Protein 4Q05 (pdb70)

Solvent-accessible surface area: 23780 Å² total; per-residue (Å²): 213,91,26,5,115,7,41,96,11,63,2,36,12,4,69,24,12,20,114,44,4,75,79,41,3,13,162,22,106,52,13,76,35,75,112,21,78,120,33,69,11,197,66,99,63,74,11,130,62,3,24,91,98,51,26,133,28,56,50,101,112,0,128,110,35,11,160,131,47,66,11,53,34,108,103,18,95,11,121,72,6,28,0,22,102,1,49,7,114,99,27,9,120,102,0,90,78,23,40,0,1,0,0,4,7,15,5,9,1,25,21,24,25,35,6,5,1,36,19,0,0,0,0,0,21,44,0,76,0,77,3,2,3,0,25,6,101,25,6,22,66,73,70,28,74,9,6,63,66,7,0,50,43,0,1,80,39,20,43,170,115,42,57,4,42,64,10,0,0,0,0,12,5,2,0,0,1,11,0,0,9,4,0,21,46,0,55,129,107,158,34,96,46,3,2,0,2,1,0,0,0,0,0,0,0,3,9,61,13,3,2,2,3,41,7,2,17,2,1,0,52,68,26,14,1,5,51,16,10,5,52,17,0,0,132,50,19,3,97,83,120,100,18,90,31,59,80,3,0,0,8,74,10,94,0,108,48,11,9,31,0,2,0,0,0,0,3,2,0,1,2,5,0,2,0,0,19,0,1,14,63,0,49,86,14,71,9,78,0,31,4,1,0,2,7,0,2,1,22,19,7,1,9,84,38,27,84,4,60,12,0,94,20,1,1,57,23,0,25,52,9,2,72,135,26,9,189,216,91,30,4,116,4,29,84,43,61,2,38,12,4,66,26,12,21,116,43,2,74,80,40,2,12,160,22,108,51,14,77,42,75,109,24,77,120,33,64,10,208,70,100,66,78,11,130,64,4,25,93,102,51,27,135,28,56,48,102,107,0,133,109,37,12,159,132,47,68,10,53,33,106,101,19,94,10,121,70,5,26,0,22,102,1,50,6,113,96,26,8,120,101,0,91,81,22,41,0,0,0,0,5,8,15,6,11,2,23,22,24,26,35,5,5,1,34,18,0,0,0,0,0,22,43,0,74,0,77,2,2,3,0,25,6,100,23,6,22,67,74,71,29,74,9,7,61,66,8,0,48,37,0,1,97,43,19,41,160,111,41,53,4,45,63,8,0,0,0,0,10,6,1,0,0,1,12,0,0,8,4,0,21,47,0,55,130,108,158,48,96,45,3,2,0,2,2,0,0,0,0,0,0,0,4,9,62,14,3,2,2,2,42,7,2,33,7,1,0,51,66,27,14,1,5,52,16,11,7,52,17,0,0,132,48,18,4,96,82,121,99,18,89,31,59,78,2,0,0,8,74,11,94,0,107,47,11,10,31,0,2,0,0,0,0,4,2,0,0,2,5,1,3,0,0,21,0,0,14,62,0,48,88,14,74,9,77,0,30,4,1,0,2,8,1,1,1,20,25,4,1,10,83,40,26,85,4,59,12,0,97,19,1,1,56,23,0,23,54,10,1,71,136,27,9,176

CATH classification: 3.40.50.1820

Foldseek 3Di:
DVDDDDDDDDDQQDPVFFPVLSVVLNPFPQADLVVLQPQFDDDQVSLVVSQCVVLPCLLVVLVVLCVVQVWDWAWDAAPNWIKIKTAGPAADPLLVLAEEEEEFADLFRYQADSSRCLLVNLLCHQLRHIYMYTRFDGPPVDAPPRRLVSVLRRLVRVVVVDALLRYEYYYEAVRNLSVLLNQLVCVVVVHHHHLEYEYELYVQQLDCDFVLLPVLQSQQNRSNHCHHNSVSSLCRRCVPPDSLPCNSRVLNPQQAPPHAYEYEAEDNASSPRVGVSSQVNCVVNVHHYHYYYYYSGYGPNLRDDSPGPSVSVSSPVVSVVSSPRGD/DVDDDDDDDDDQQDPVFFPVLSVVLNPQPQADVVVLQAQFDDDQVSLVVSQCVVLPCLLVVLVVLCVVQVWDWAWDAAPNWIKIKIAGPAADPLLVLAEEEEEFADQQRYCADSSRCLLVNLLCHLLRHIYIYTRFDGPPVDAPPRRLVSVLRRLVSVVVVDALLRYEYYYEAPRNLSVLLNQLVCVVVVHHHHLEYEYELYVQQLDCDFVLLPVLQSQQNVVNHCHHNSNSSLCRRCVPPDSLPCNSRVLNPQQAPPHAYEYEAEPNASSPRVGVSSQVNCVVNVHHYHYYYYYSGYGPNLRDDSPGPSVSVSSNVVSVVSSVGGD

B-factor: mean 33.5, std 10.72, range [17.34, 118.23]

Organism: NCBI:txid77133

InterPro domains:
  IPR013094 Alpha/beta hydrolase fold-3 [PF07859] (114-313)
  IPR029058 Alpha/Beta hydrolase fold [G3DSA:3.40.50.1820] (14-340)
  IPR029058 Alpha/Beta hydrolase fold [SSF53474] (59-339)
  IPR050300 GDXG lipolytic enzyme [PTHR48081] (66-339)

Secondary structure (DSSP, 8-state):
--SEEEPPEEE---TTS-HHHHHHHHTS----HHHHHH----SHHHHHHHHHHHHTTHHHHHHHHHHHHT-EEEEEEETTEEEEEEE-S---GGGTT-EEEEE--SSSSS--GGGGGHHHHHHHHHHTS-EEEEE---TTTS-TTHHHHHHHHHHHHHHHHS-GGGEEEEEEHHHHHHHHHHHHHHHHTTPPPPSEEEEEEE----SS-SHHHHHTTTT-TTT--STTHHHHHHHHHHTTS-TTSTTTSGGGS--TTPPPEEEEEETT-TTHHHHHHHHHHHHHTT--EEEEEETT--TTGGGS-TT-HHHHHHHHHHHHHHHHH--/--PEEEPPEEE---TTS-HHHHHHHHTS----HHHHHH----SHHHHHHHHHHHHTTHHHHHHHHHHHHT-EEEEEEETTEEEEEEE-S---GGGTT-EEEEE--SSSSSS-GGGGHHHHHHHHHHHTS-EEEEE---TTTS-TTHHHHHHHHHHHHHHHHS-GGGEEEEEEHHHHHHHHHHHHHHHHTTPPPPSEEEEEEE----SS-SHHHHHTTTT-TTT--STTHHHHHHHHHHTTS-TTSTTTSGGGS--TTPPPEEEEEETT-TTHHHHHHHHHHHHHTT--EEEEEETT--TTGGGS-TT-HHHHHHHHHHHHHHHHH--

Sequence (654 aa):
ENSWQIGPRTLPAPSGASDVLYNIISKTPTPVPTINLNLVPRTESEWRRAAITQLDEGKVDMAREISKQLSVSVEHGVIEGVSVYYVTPVEVAPDLEDKLFVHTHGGAFVLNGGEAGTIEAIVIATLAKVRVLSIDYRMPPSHPAPAARDDVFTVYQHLLKQGSAQKIALGGSSGGANLTMGLVQHLIEQEVDLPGALFLGTPGADMSKTGDSYYINDGIDRNLVTYDGFLEAAVRLYANGRDLKDPLVSPLYGDLHGFPPTFLITGTRDLLLSATVRTHIKLRQSGVVADLFVYEGIAHGDYAVDLTAPETQQHAFAELNAFLLQHLRENSWQIGPRTLPAPSGASDVLYNIISKTPTPVPTINLNLVPRTESEWRRAAITQLDEGKVDMAREISKQLSVSVEHGVIEGVSVYYVTPVEVAPDLEDKLFVHTHGGAFVLNGGEAGTIEAIVIATLAKVRVLSIDYRMPPSHPAPAARRDDVFTVYQHLLKQGSAQKIALGGSSGGANLTMGLVQHLIEQEVDLPGALFLGTPGADMSKTGDSYYINDGIDRNLVTYDGFLEAAVRLYANGRDLKDPLVSPLYGDLHGFPPTFLITGTRDLLLSATVRTHIKLRQSGVVADLFVYEGIAHGDYAVDLTAPETQQHAFAELNAFLLQHLR

Nearest PDB structures (foldseek):
  4q05-assembly1_B  TM=1.003E+00  e=1.290E-68  uncultured bacterium
  4q3o-assembly4_H  TM=9.758E-01  e=4.192E-40  unidentified
  6zl7-assembly1_A  TM=8.157E-01  e=1.914E-25  uncultured bacterium
  6qla-assembly1_B  TM=8.160E-01  e=5.773E-25  permafrost metagenome
  6qin-assembly1_B  TM=8.137E-01  e=9.738E-25  permafrost metagenome

Structure (mmCIF, N/CA/C/O backbone):
data_4Q05
#
_entry.id   4Q05
#
_cell.length_a   138.796
_cell.length_b   138.796
_cell.length_c   49.247
_cell.angle_alpha   90.00
_cell.angle_beta   90.00
_cell.angle_gamma   120.00
#
_symmetry.space_group_name_H-M   'P 31'
#
loop_
_entity.id
_entity.type
_entity.pdbx_description
1 polymer 'esterase E25'
2 non-polymer 'SODIUM ION'
3 water water
#
loop_
_atom_site.group_PDB
_atom_site.id
_atom_site.type_symbol
_atom_site.label_atom_id
_atom_site.label_alt_id
_atom_site.label_comp_id
_atom_site.label_asym_id
_atom_site.label_entity_id
_atom_site.label_seq_id
_atom_site.pdbx_PDB_ins_code
_atom_site.Cartn_x
_atom_site.Cartn_y
_atom_site.Cartn_z
_atom_site.occupancy
_atom_site.B_iso_or_equiv
_atom_site.auth_seq_id
_atom_site.auth_comp_id
_atom_site.auth_asym_id
_atom_site.auth_atom_id
_atom_site.pdbx_PDB_model_num
ATOM 1 N N . GLU A 1 34 ? -18.079 -32.244 14.941 1.00 81.33 14 GLU A N 1
ATOM 2 C CA . GLU A 1 34 ? -18.573 -33.572 14.581 1.00 81.48 14 GLU A CA 1
ATOM 3 C C . GLU A 1 34 ? -20.029 -33.757 15.007 1.00 75.51 14 GLU A C 1
ATOM 4 O O . GLU A 1 34 ? -20.590 -34.851 14.887 1.00 70.33 14 GLU A O 1
ATOM 10 N N . ASN A 1 35 ? -20.633 -32.682 15.506 1.00 69.66 15 ASN A N 1
ATOM 11 C CA . ASN A 1 35 ? -22.064 -32.665 15.782 1.00 67.50 15 ASN A CA 1
ATOM 12 C C . ASN A 1 35 ? -22.848 -32.520 14.479 1.00 61.50 15 ASN A C 1
ATOM 13 O O . ASN A 1 35 ? -24.049 -32.241 14.477 1.00 62.28 15 ASN A O 1
ATOM 18 N N . SER A 1 36 ? -22.145 -32.712 13.370 1.00 52.52 16 SER A N 1
ATOM 19 C CA . SER A 1 36 ? -22.692 -32.498 12.046 1.00 43.17 16 SER A CA 1
ATOM 20 C C . SER A 1 36 ? -23.306 -33.778 11.494 1.00 48.19 16 SER A C 1
ATOM 21 O O . SER A 1 36 ? -23.115 -34.865 12.047 1.00 47.17 16 SER A O 1
ATOM 24 N N . TRP A 1 37 ? -24.042 -33.643 10.396 1.00 38.27 17 TRP A N 1
ATOM 25 C CA . TRP A 1 37 ? -24.765 -34.762 9.800 1.00 33.34 17 TRP A CA 1
ATOM 26 C C . TRP A 1 37 ? -24.023 -35.324 8.600 1.00 38.09 17 TRP A C 1
ATOM 27 O O . TRP A 1 37 ? -23.544 -34.578 7.756 1.00 35.08 17 TRP A O 1
ATOM 38 N N . GLN A 1 38 ? -23.943 -36.643 8.515 1.00 37.60 18 GLN A N 1
ATOM 39 C CA . GLN A 1 38 ? -23.404 -37.275 7.325 1.00 42.41 18 GLN A CA 1
ATOM 40 C C . GLN A 1 38 ? -24.566 -37.638 6.426 1.00 40.90 18 GLN A C 1
ATOM 41 O O . GLN A 1 38 ? -25.393 -38.476 6.775 1.00 43.32 18 GLN A O 1
ATOM 47 N N . ILE A 1 39 ? -24.645 -36.973 5.280 1.00 40.83 19 ILE A N 1
ATOM 48 C CA . ILE A 1 39 ? -25.729 -37.190 4.339 1.00 40.62 19 ILE A CA 1
ATOM 49 C C . ILE A 1 39 ? -25.245 -38.155 3.280 1.00 43.89 19 ILE A C 1
ATOM 50 O O . ILE A 1 39 ? -24.164 -37.971 2.725 1.00 43.65 19 ILE A O 1
ATOM 55 N N . GLY A 1 40 ? -26.040 -39.183 3.000 1.00 47.51 20 GLY A N 1
ATOM 56 C CA . GLY A 1 40 ? -25.681 -40.158 1.987 1.00 45.99 20 GLY A CA 1
ATOM 57 C C . GLY A 1 40 ? -25.802 -39.596 0.584 1.00 50.83 20 GLY A C 1
ATOM 58 O O . GLY A 1 40 ? -26.311 -38.495 0.392 1.00 48.11 20 GLY A O 1
ATOM 59 N N . PRO A 1 41 ? -25.330 -40.351 -0.414 1.00 50.17 21 PRO A N 1
ATOM 60 C CA . PRO A 1 41 ? -25.440 -39.892 -1.800 1.00 50.19 21 PRO A CA 1
ATOM 61 C C . PRO A 1 41 ? -26.890 -39.575 -2.154 1.00 47.80 21 PRO A C 1
ATOM 62 O O . PRO A 1 41 ? -27.801 -40.257 -1.706 1.00 47.52 21 PRO A O 1
ATOM 66 N N . ARG A 1 42 ? -27.094 -38.532 -2.945 1.00 45.05 22 ARG A N 1
ATOM 67 C CA . ARG A 1 42 ? -28.428 -38.120 -3.344 1.00 42.94 22 ARG A CA 1
ATOM 68 C C . ARG A 1 42 ? -28.466 -38.216 -4.871 1.00 40.03 22 ARG A C 1
ATOM 69 O O . ARG A 1 42 ? -27.429 -38.144 -5.525 1.00 37.22 22 ARG A O 1
ATOM 77 N N . THR A 1 43 ? -29.652 -38.382 -5.439 1.00 39.90 23 THR A N 1
ATOM 78 C CA . THR A 1 43 ? -29.820 -38.312 -6.890 1.00 32.37 23 THR A CA 1
ATOM 79 C C . THR A 1 43 ? -30.650 -37.080 -7.216 1.00 32.60 23 THR A C 1
ATOM 80 O O . THR A 1 43 ? -31.712 -36.860 -6.628 1.00 37.02 23 THR A O 1
ATOM 84 N N . LEU A 1 44 ? -30.173 -36.274 -8.152 1.00 31.42 24 LEU A N 1
ATOM 85 C CA . LEU A 1 44 ? -30.822 -35.000 -8.445 1.00 32.37 24 LEU A CA 1
ATOM 86 C C . LEU A 1 44 ? -31.233 -34.892 -9.906 1.00 28.59 24 LEU A C 1
ATOM 87 O O . LEU A 1 44 ? -30.405 -34.613 -10.772 1.00 30.51 24 LEU A O 1
ATOM 92 N N . PRO A 1 45 ? -32.519 -35.125 -10.187 1.00 27.85 25 PRO A N 1
ATOM 93 C CA . PRO A 1 45 ? -33.009 -35.019 -11.561 1.00 30.23 25 PRO A CA 1
ATOM 94 C C . PRO A 1 45 ? -33.150 -33.560 -11.968 1.00 34.82 25 PRO A C 1
ATOM 95 O O . PRO A 1 45 ? -33.235 -32.681 -11.100 1.00 30.38 25 PRO A O 1
ATOM 99 N N . ALA A 1 46 ? -33.173 -33.303 -13.270 1.00 25.49 26 ALA A N 1
ATOM 100 C CA . ALA A 1 46 ? -33.444 -31.967 -13.763 1.00 27.62 26 ALA A CA 1
ATOM 101 C C . ALA A 1 46 ? -34.804 -31.539 -13.207 1.00 30.94 26 ALA A C 1
ATOM 102 O O . ALA A 1 46 ? -35.680 -32.366 -13.001 1.00 29.24 26 ALA A O 1
ATOM 104 N N . PRO A 1 47 ? -34.978 -30.243 -12.930 1.00 30.49 27 PRO A N 1
ATOM 105 C CA . PRO A 1 47 ? -36.206 -29.838 -12.235 1.00 28.63 27 PRO A CA 1
ATOM 106 C C . PRO A 1 47 ? -37.359 -29.515 -13.182 1.00 29.12 27 PRO A C 1
ATOM 107 O O . PRO A 1 47 ? -37.351 -28.470 -13.824 1.00 29.23 27 PRO A O 1
ATOM 111 N N . SER A 1 48 ? -38.348 -30.396 -13.258 1.00 30.60 28 SER A N 1
ATOM 112 C CA . SER A 1 48 ? -39.516 -30.143 -14.091 1.00 30.80 28 SER A CA 1
ATOM 113 C C . SER A 1 48 ? -40.287 -28.941 -13.601 1.00 32.10 28 SER A C 1
ATOM 114 O O . SER A 1 48 ? -41.148 -28.427 -14.301 1.00 30.36 28 SER A O 1
ATOM 117 N N . GLY A 1 49 ? -39.981 -28.491 -12.387 1.00 33.04 29 GLY A N 1
ATOM 118 C CA . GLY A 1 49 ? -40.638 -27.313 -11.856 1.00 27.97 29 GLY A CA 1
ATOM 119 C C . GLY A 1 49 ? -40.098 -26.026 -12.446 1.00 29.81 29 GLY A C 1
ATOM 120 O O . GLY A 1 49 ? -40.754 -24.988 -12.390 1.00 28.72 29 GLY A O 1
ATOM 121 N N . ALA A 1 50 ? -38.898 -26.093 -13.011 1.00 23.97 30 ALA A N 1
ATOM 122 C CA . ALA A 1 50 ? -38.301 -24.950 -13.677 1.00 25.99 30 ALA A CA 1
ATOM 123 C C . ALA A 1 50 ? -38.924 -24.758 -15.066 1.00 30.39 30 ALA A C 1
ATOM 124 O O . ALA A 1 50 ? -39.667 -25.613 -15.544 1.00 28.83 30 ALA A O 1
ATOM 126 N N . SER A 1 51 ? -38.634 -23.629 -15.702 1.00 27.01 31 SER A N 1
ATOM 127 C CA . SER A 1 51 ? -39.045 -23.408 -17.086 1.00 32.63 31 SER A CA 1
ATOM 128 C C . SER A 1 51 ? -38.429 -24.471 -17.986 1.00 27.53 31 SER A C 1
ATOM 129 O O . SER A 1 51 ? -37.415 -25.080 -17.642 1.00 28.50 31 SER A O 1
ATOM 132 N N . ASP A 1 52 ? -39.023 -24.687 -19.151 1.00 30.47 32 ASP A N 1
ATOM 133 C CA . ASP A 1 52 ? -38.409 -25.575 -20.132 1.00 29.51 32 ASP A CA 1
ATOM 134 C C . ASP A 1 52 ? -36.988 -25.144 -20.461 1.00 28.04 32 ASP A C 1
ATOM 135 O O . ASP A 1 52 ? -36.091 -25.970 -20.538 1.00 32.44 32 ASP A O 1
ATOM 140 N N . VAL A 1 53 ? -36.779 -23.846 -20.639 1.00 29.33 33 VAL A N 1
ATOM 141 C CA . VAL A 1 53 ? -35.444 -23.339 -20.949 1.00 26.47 33 VAL A CA 1
ATOM 142 C C . VAL A 1 53 ? -34.431 -23.751 -19.872 1.00 33.13 33 VAL A C 1
ATOM 143 O O . VAL A 1 53 ? -33.348 -24.249 -20.180 1.00 26.42 33 VAL A O 1
ATOM 147 N N . LEU A 1 54 ? -34.772 -23.535 -18.605 1.00 28.20 34 LEU A N 1
ATOM 148 C CA . LEU A 1 54 ? -33.830 -23.840 -17.524 1.00 24.48 34 LEU A CA 1
ATOM 149 C C . LEU A 1 54 ? -33.693 -25.351 -17.352 1.00 24.09 34 LEU A C 1
ATOM 150 O O . LEU A 1 54 ? -32.586 -25.885 -17.170 1.00 27.09 34 LEU A O 1
ATOM 155 N N . TYR A 1 55 ? -34.822 -26.045 -17.430 1.00 29.79 35 TYR A N 1
ATOM 156 C CA . TYR A 1 55 ? -34.808 -27.499 -17.394 1.00 28.59 35 TYR A CA 1
ATOM 157 C C . TYR A 1 55 ? -33.847 -28.061 -18.451 1.00 36.68 35 TYR A C 1
ATOM 158 O O . TYR A 1 55 ? -33.049 -28.967 -18.178 1.00 32.62 35 TYR A O 1
ATOM 167 N N . ASN A 1 56 ? -33.911 -27.522 -19.661 1.00 33.80 36 ASN A N 1
ATOM 168 C CA . ASN A 1 56 ? -33.032 -28.020 -20.723 1.00 33.53 36 ASN A CA 1
ATOM 169 C C . ASN A 1 56 ? -31.563 -27.678 -20.468 1.00 34.28 36 ASN A C 1
ATOM 170 O O . ASN A 1 56 ? -30.680 -28.509 -20.668 1.00 36.70 36 ASN A O 1
ATOM 175 N N . ILE A 1 57 ? -31.304 -26.460 -20.002 1.00 30.63 37 ILE A N 1
ATOM 176 C CA . ILE A 1 57 ? -29.949 -26.089 -19.629 1.00 32.08 37 ILE A CA 1
ATOM 177 C C . ILE A 1 57 ? -29.397 -27.067 -18.601 1.00 31.60 37 ILE A C 1
ATOM 178 O O . ILE A 1 57 ? -28.303 -27.609 -18.755 1.00 32.00 37 ILE A O 1
ATOM 183 N N . ILE A 1 58 ? -30.163 -27.297 -17.545 1.00 31.41 38 ILE A N 1
ATOM 184 C CA . ILE A 1 58 ? -29.707 -28.165 -16.470 1.00 30.10 38 ILE A CA 1
ATOM 185 C C . ILE A 1 58 ? -29.554 -29.595 -16.961 1.00 37.89 38 ILE A C 1
ATOM 186 O O . ILE A 1 58 ? -28.587 -30.286 -16.622 1.00 35.67 38 ILE A O 1
ATOM 191 N N . SER A 1 59 ? -30.525 -30.037 -17.754 1.00 33.95 39 SER A N 1
ATOM 192 C CA . SER A 1 59 ? -30.527 -31.398 -18.281 1.00 39.58 39 SER A CA 1
ATOM 193 C C . SER A 1 59 ? -29.314 -31.668 -19.175 1.00 43.70 39 SER A C 1
ATOM 194 O O . SER A 1 59 ? -28.824 -32.791 -19.243 1.00 47.93 39 SER A O 1
ATOM 197 N N . LYS A 1 60 ? -28.825 -30.632 -19.849 1.00 38.47 40 LYS A N 1
ATOM 198 C CA . LYS A 1 60 ? -27.638 -30.758 -20.700 1.00 40.63 40 LYS A CA 1
ATOM 199 C C . LYS A 1 60 ? -26.333 -30.498 -19.945 1.00 43.28 40 LYS A C 1
ATOM 200 O O . LYS A 1 60 ? -25.242 -30.614 -20.512 1.00 35.70 40 LYS A O 1
ATOM 206 N N . THR A 1 61 ? -26.439 -30.136 -18.669 1.00 36.89 41 THR A N 1
ATOM 207 C CA . THR A 1 61 ? -25.251 -29.894 -17.864 1.00 34.10 41 THR A CA 1
ATOM 208 C C . THR A 1 61 ? -24.792 -31.223 -17.286 1.00 36.39 41 THR A C 1
ATOM 209 O O . THR A 1 61 ? -25.601 -31.973 -16.743 1.00 43.04 41 THR A O 1
ATOM 213 N N . PRO A 1 62 ? -23.496 -31.542 -17.417 1.00 36.85 42 PRO A N 1
ATOM 214 C CA . PRO A 1 62 ? -23.034 -32.790 -16.801 1.00 36.71 42 PRO A CA 1
ATOM 215 C C . PRO A 1 62 ? -22.982 -32.636 -15.294 1.00 39.49 42 PRO A C 1
ATOM 216 O O . PRO A 1 62 ? -22.815 -31.512 -14.812 1.00 35.42 42 PRO A O 1
ATOM 220 N N . THR A 1 63 ? -23.114 -33.741 -14.567 1.00 37.61 43 THR A N 1
ATOM 221 C CA . THR A 1 63 ? -22.911 -33.738 -13.128 1.00 37.23 43 THR A CA 1
ATOM 222 C C . THR A 1 63 ? -21.697 -32.882 -12.793 1.00 39.51 43 THR A C 1
ATOM 223 O O . THR A 1 63 ? -20.611 -33.109 -13.322 1.00 40.42 43 THR A O 1
ATOM 227 N N . PRO A 1 64 ? -21.877 -31.876 -11.929 1.00 35.18 44 PRO A N 1
ATOM 228 C CA . PRO A 1 64 ? -20.718 -31.044 -11.580 1.00 36.05 44 PRO A CA 1
ATOM 229 C C . PRO A 1 64 ? -19.590 -31.909 -11.024 1.00 40.95 44 PRO A C 1
ATOM 230 O O . PRO A 1 64 ? -19.857 -32.918 -10.370 1.00 38.06 44 PRO A O 1
ATOM 234 N N . VAL A 1 65 ? -18.348 -31.532 -11.304 1.00 44.70 45 VAL A N 1
ATOM 235 C CA . VAL A 1 65 ? -17.192 -32.312 -10.870 1.00 47.61 45 VAL A CA 1
ATOM 236 C C . VAL A 1 65 ? -16.334 -31.506 -9.895 1.00 50.78 45 VAL A C 1
ATOM 237 O O . VAL A 1 65 ? -15.605 -30.607 -10.306 1.00 50.17 45 VAL A O 1
ATOM 241 N N . PRO A 1 66 ? -16.426 -31.821 -8.593 1.00 53.15 46 PRO A N 1
ATOM 242 C CA . PRO A 1 66 ? -15.770 -30.996 -7.569 1.00 52.50 46 PRO A CA 1
ATOM 243 C C . PRO A 1 66 ? -14.245 -31.093 -7.532 1.00 62.58 46 PRO A C 1
ATOM 244 O O . PRO A 1 66 ? -13.625 -30.335 -6.779 1.00 56.05 46 PRO A O 1
ATOM 248 N N . THR A 1 67 ? -13.654 -31.991 -8.319 1.00 67.85 47 THR A N 1
ATOM 249 C CA . THR A 1 67 ? -12.197 -32.157 -8.314 1.00 67.71 47 THR A CA 1
ATOM 250 C C . THR A 1 67 ? -11.445 -31.057 -9.075 1.00 64.09 47 THR A C 1
ATOM 251 O O . THR A 1 67 ? -10.331 -30.696 -8.702 1.00 65.89 47 THR A O 1
ATOM 255 N N . ILE A 1 68 ? -12.046 -30.530 -10.137 1.00 61.10 48 ILE A N 1
ATOM 256 C CA . ILE A 1 68 ? -11.447 -29.415 -10.862 1.00 53.30 48 ILE A CA 1
ATOM 257 C C . ILE A 1 68 ? -11.183 -28.223 -9.941 1.00 59.99 48 ILE A C 1
ATOM 258 O O . ILE A 1 68 ? -10.039 -27.775 -9.790 1.00 51.74 48 ILE A O 1
ATOM 263 N N . ASN A 1 69 ? -12.245 -27.703 -9.329 1.00 56.25 49 ASN A N 1
ATOM 264 C CA . ASN A 1 69 ? -12.096 -26.557 -8.436 1.00 51.32 49 ASN A CA 1
ATOM 265 C C . ASN A 1 69 ? -11.301 -26.901 -7.186 1.00 45.71 49 ASN A C 1
ATOM 266 O O . ASN A 1 69 ? -10.653 -26.037 -6.600 1.00 40.14 49 ASN A O 1
ATOM 271 N N . LEU A 1 70 ? -11.340 -28.176 -6.807 1.00 51.98 50 LEU A N 1
ATOM 272 C CA . LEU A 1 70 ? -10.559 -28.682 -5.683 1.00 54.46 50 LEU A CA 1
ATOM 273 C C . LEU A 1 70 ? -9.067 -28.662 -5.992 1.00 53.11 50 LEU A C 1
ATOM 274 O O . LEU A 1 70 ? -8.241 -28.534 -5.090 1.00 55.82 50 LEU A O 1
ATOM 279 N N . ASN A 1 71 ? -8.730 -28.798 -7.271 1.00 49.54 51 ASN A N 1
ATOM 280 C CA . ASN A 1 71 ? -7.338 -28.865 -7.689 1.00 54.02 51 ASN A CA 1
ATOM 281 C C . ASN A 1 71 ? -6.801 -27.551 -8.248 1.00 53.37 51 ASN A C 1
ATOM 282 O O . ASN A 1 71 ? -5.597 -27.417 -8.480 1.00 56.18 51 ASN A O 1
ATOM 287 N N . LEU A 1 72 ? -7.690 -26.580 -8.455 1.00 47.83 52 LEU A N 1
ATOM 288 C CA . LEU A 1 72 ? -7.279 -25.272 -8.952 1.00 45.62 52 LEU A CA 1
ATOM 289 C C . LEU A 1 72 ? -6.949 -24.371 -7.766 1.00 48.95 52 LEU A C 1
ATOM 290 O O . LEU A 1 72 ? -7.794 -23.619 -7.270 1.00 41.81 52 LEU A O 1
ATOM 295 N N . VAL A 1 73 ? -5.713 -24.468 -7.296 1.00 37.53 53 VAL A N 1
ATOM 296 C CA . VAL A 1 73 ? -5.318 -23.727 -6.117 1.00 38.23 53 VAL A CA 1
ATOM 297 C C . VAL A 1 73 ? -4.015 -22.999 -6.403 1.00 38.09 53 VAL A C 1
ATOM 298 O O . VAL A 1 73 ? -2.947 -23.464 -6.032 1.00 32.94 53 VAL A O 1
ATOM 302 N N . PRO A 1 74 ? -4.113 -21.850 -7.085 1.00 36.55 54 PRO A N 1
ATOM 303 C CA . PRO A 1 74 ? -2.944 -21.014 -7.361 1.00 32.60 54 PRO A CA 1
ATOM 304 C C . PRO A 1 74 ? -2.287 -20.596 -6.053 1.00 35.36 54 PRO A C 1
ATOM 305 O O . PRO A 1 74 ? -2.971 -20.289 -5.074 1.00 32.07 54 PRO A O 1
ATOM 309 N N . ARG A 1 75 ? -0.963 -20.588 -6.039 1.00 30.72 55 ARG A N 1
ATOM 310 C CA . ARG A 1 75 ? -0.227 -20.142 -4.867 1.00 35.04 55 ARG A CA 1
ATOM 311 C C . ARG A 1 75 ? 0.586 -18.903 -5.204 1.00 34.93 55 ARG A C 1
ATOM 312 O O . ARG A 1 75 ? 0.759 -18.023 -4.368 1.00 36.02 55 ARG A O 1
ATOM 320 N N . THR A 1 76 ? 1.065 -18.828 -6.442 1.00 28.05 56 THR A N 1
ATOM 321 C CA . THR A 1 76 ? 1.904 -17.717 -6.853 1.00 30.86 56 THR A CA 1
ATOM 322 C C . THR A 1 76 ? 1.083 -16.731 -7.662 1.00 31.83 56 THR A C 1
ATOM 323 O O . THR A 1 76 ? 0.065 -17.088 -8.244 1.00 30.82 56 THR A O 1
ATOM 327 N N . GLU A 1 77 ? 1.529 -15.488 -7.694 1.00 26.60 57 GLU A N 1
ATOM 328 C CA . GLU A 1 77 ? 0.870 -14.473 -8.486 1.00 35.10 57 GLU A CA 1
ATOM 329 C C . GLU A 1 77 ? 0.786 -14.939 -9.935 1.00 36.02 57 GLU A C 1
ATOM 330 O O . GLU A 1 77 ? -0.215 -14.724 -10.617 1.00 33.21 57 GLU A O 1
ATOM 336 N N . SER A 1 78 ? 1.836 -15.605 -10.395 1.00 29.27 58 SER A N 1
ATOM 337 C CA . SER A 1 78 ? 1.866 -16.103 -11.760 1.00 33.35 58 SER A CA 1
ATOM 338 C C . SER A 1 78 ? 0.819 -17.209 -11.990 1.00 32.18 58 SER A C 1
ATOM 339 O O . SER A 1 78 ? 0.159 -17.261 -13.032 1.00 30.60 58 SER A O 1
ATOM 342 N N . GLU A 1 79 ? 0.664 -18.096 -11.020 1.00 26.89 59 GLU A N 1
ATOM 343 C CA . GLU A 1 79 ? -0.382 -19.110 -11.110 1.00 33.64 59 GLU A CA 1
ATOM 344 C C . GLU A 1 79 ? -1.769 -18.466 -11.048 1.00 33.56 59 GLU A C 1
ATOM 345 O O . GLU A 1 79 ? -2.701 -18.919 -11.713 1.00 30.96 59 GLU A O 1
ATOM 351 N N . TRP A 1 80 ? -1.907 -17.407 -10.255 1.00 29.13 60 TRP A N 1
ATOM 352 C CA . TRP A 1 80 ? -3.173 -16.684 -10.222 1.00 32.37 60 TRP A CA 1
ATOM 353 C C . TRP A 1 80 ? -3.498 -16.110 -11.589 1.00 32.84 60 TRP A C 1
ATOM 354 O O . TRP A 1 80 ? -4.590 -16.324 -12.104 1.00 27.69 60 TRP A O 1
ATOM 365 N N . ARG A 1 81 ? -2.555 -15.382 -12.181 1.00 30.12 61 ARG A N 1
ATOM 366 C CA A ARG A 1 81 ? -2.787 -14.794 -13.498 0.48 33.58 61 ARG A CA 1
ATOM 367 C CA B ARG A 1 81 ? -2.788 -14.791 -13.492 0.52 33.58 61 ARG A CA 1
ATOM 368 C C . ARG A 1 81 ? -3.228 -15.856 -14.501 1.00 31.41 61 ARG A C 1
ATOM 369 O O . ARG A 1 81 ? -4.112 -15.616 -15.318 1.00 32.04 61 ARG A O 1
ATOM 384 N N . ALA A 1 82 ? -2.624 -17.036 -14.423 1.00 32.58 62 ALA A N 1
ATOM 385 C CA . ALA A 1 82 ? -2.986 -18.130 -15.324 1.00 37.15 62 ALA A CA 1
ATOM 386 C C . ALA A 1 82 ? -4.384 -18.675 -15.040 1.00 36.46 62 ALA A C 1
ATOM 387 O O . ALA A 1 82 ? -5.170 -18.905 -15.965 1.00 32.51 62 ALA A O 1
ATOM 389 N N . ALA A 1 83 ? -4.688 -18.911 -13.764 1.00 32.11 63 ALA A N 1
ATOM 390 C CA . ALA A 1 83 ? -6.010 -19.407 -13.392 1.00 32.87 63 ALA A CA 1
ATOM 391 C C . ALA A 1 83 ? -7.073 -18.426 -13.874 1.00 31.25 63 ALA A C 1
ATOM 392 O O . ALA A 1 83 ? -8.090 -18.814 -14.448 1.00 26.99 63 ALA A O 1
ATOM 394 N N . ILE A 1 84 ? -6.815 -17.147 -13.639 1.00 26.65 64 ILE A N 1
ATOM 395 C CA . ILE A 1 84 ? -7.790 -16.098 -13.910 1.00 28.75 64 ILE A CA 1
ATOM 396 C C . ILE A 1 84 ? -8.097 -16.025 -15.399 1.00 35.09 64 ILE A C 1
ATOM 397 O O . ILE A 1 84 ? -9.255 -16.071 -15.810 1.00 31.10 64 ILE A O 1
ATOM 402 N N . THR A 1 85 ? -7.047 -15.917 -16.203 1.00 32.28 65 THR A N 1
ATOM 403 C CA . THR A 1 85 ? -7.177 -15.964 -17.649 1.00 35.71 65 THR A CA 1
ATOM 404 C C . THR A 1 85 ? -7.994 -17.166 -18.088 1.00 33.42 65 THR A C 1
ATOM 405 O O . THR A 1 85 ? -8.926 -17.036 -18.873 1.00 37.05 65 THR A O 1
ATOM 409 N N . GLN A 1 86 ? -7.646 -18.339 -17.569 1.00 35.37 66 GLN A N 1
ATOM 410 C CA . GLN A 1 86 ? -8.351 -19.569 -17.931 1.00 34.68 66 GLN A CA 1
ATOM 411 C C . GLN A 1 86 ? -9.843 -19.480 -17.605 1.00 39.60 66 GLN A C 1
ATOM 412 O O . GLN A 1 86 ? -10.687 -19.811 -18.434 1.00 37.85 66 GLN A O 1
ATOM 418 N N . LEU A 1 87 ? -10.169 -19.033 -16.397 1.00 33.29 67 LEU A N 1
ATOM 419 C CA . LEU A 1 87 ? -11.565 -18.941 -15.989 1.00 35.66 67 LEU A CA 1
ATOM 420 C C . LEU A 1 87 ? -12.340 -17.852 -16.731 1.00 34.02 67 LEU A C 1
ATOM 421 O O . LEU A 1 87 ? -13.544 -17.970 -16.899 1.00 36.18 67 LEU A O 1
ATOM 426 N N . ASP A 1 88 ? -11.646 -16.806 -17.175 1.00 33.05 68 ASP A N 1
ATOM 427 C CA . ASP A 1 88 ? -12.291 -15.689 -17.871 1.00 38.16 68 ASP A CA 1
ATOM 428 C C . ASP A 1 88 ? -12.436 -15.960 -19.364 1.00 38.50 68 ASP A C 1
ATOM 429 O O . ASP A 1 88 ? -13.013 -15.162 -20.103 1.00 36.36 68 ASP A O 1
ATOM 434 N N . GLU A 1 89 ? -11.896 -17.086 -19.805 1.00 34.33 69 GLU A N 1
ATOM 435 C CA . GLU A 1 89 ? -11.852 -17.390 -21.227 1.00 46.46 69 GLU A CA 1
ATOM 436 C C . GLU A 1 89 ? -13.251 -17.344 -21.831 1.00 36.54 69 GLU A C 1
ATOM 437 O O . GLU A 1 89 ? -14.183 -17.940 -21.293 1.00 39.07 69 GLU A O 1
ATOM 443 N N . GLY A 1 90 ? -13.397 -16.618 -22.933 1.00 40.67 70 GLY A N 1
ATOM 444 C CA . GLY A 1 90 ? -14.650 -16.596 -23.670 1.00 46.33 70 GLY A CA 1
ATOM 445 C C . GLY A 1 90 ? -15.691 -15.619 -23.152 1.00 47.35 70 GLY A C 1
ATOM 446 O O . GLY A 1 90 ? -16.733 -15.423 -23.776 1.00 38.04 70 GLY A O 1
ATOM 447 N N . LYS A 1 91 ? -15.418 -15.002 -22.007 1.00 44.33 71 LYS A N 1
ATOM 448 C CA . LYS A 1 91 ? -16.384 -14.097 -21.398 1.00 38.38 71 LYS A CA 1
ATOM 449 C C . LYS A 1 91 ? -16.582 -12.862 -22.259 1.00 38.09 71 LYS A C 1
ATOM 450 O O . LYS A 1 91 ? -17.711 -12.420 -22.470 1.00 39.61 71 LYS A O 1
ATOM 456 N N . VAL A 1 92 ? -15.489 -12.296 -22.755 1.00 37.99 72 VAL A N 1
ATOM 457 C CA . VAL A 1 92 ? -15.606 -11.106 -23.584 1.00 37.98 72 VAL A CA 1
ATOM 458 C C . VAL A 1 92 ? -16.430 -11.431 -24.824 1.00 43.63 72 VAL A C 1
ATOM 459 O O . VAL A 1 92 ? -17.340 -10.683 -25.189 1.00 40.07 72 VAL A O 1
ATOM 463 N N . ASP A 1 93 ? -16.128 -12.565 -25.451 1.00 46.84 73 ASP A N 1
ATOM 464 C CA . ASP A 1 93 ? -16.863 -13.000 -26.638 1.00 42.80 73 ASP A CA 1
ATOM 465 C C . ASP A 1 93 ? -18.353 -13.125 -26.362 1.00 41.15 73 ASP A C 1
ATOM 466 O O . ASP A 1 93 ? -19.171 -12.628 -27.134 1.00 46.33 73 ASP A O 1
ATOM 471 N N . MET A 1 94 ? -18.715 -13.773 -25.257 1.00 38.52 74 MET A N 1
ATOM 472 C CA . MET A 1 94 ? -20.126 -13.884 -24.904 1.00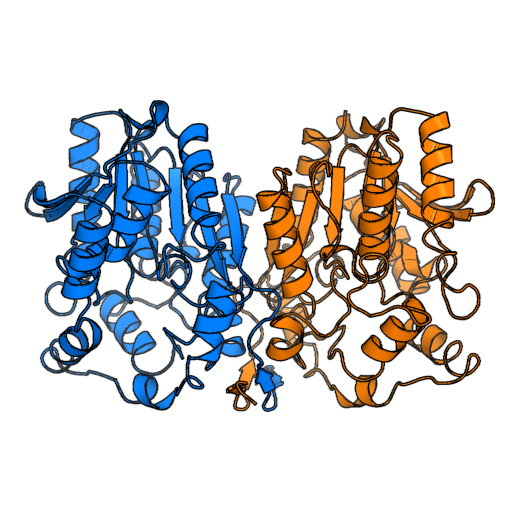 40.73 74 MET A CA 1
ATOM 473 C C . MET A 1 94 ? -20.745 -12.497 -24.740 1.00 41.01 74 MET A C 1
ATOM 474 O O . MET A 1 94 ? -21.853 -12.233 -25.216 1.00 41.35 74 MET A O 1
ATOM 479 N N . ALA A 1 95 ? -20.023 -11.613 -24.059 1.00 41.77 75 ALA A N 1
ATOM 480 C CA . ALA A 1 95 ? -20.532 -10.273 -23.771 1.00 39.28 75 ALA A CA 1
ATOM 481 C C . ALA A 1 95 ? -20.865 -9.535 -25.058 1.00 38.28 75 ALA A C 1
ATOM 482 O O . ALA A 1 95 ? -21.965 -9.009 -25.220 1.00 38.84 75 ALA A O 1
ATOM 484 N N . ARG A 1 96 ? -19.908 -9.509 -25.976 1.00 36.62 76 ARG A N 1
ATOM 485 C CA . ARG A 1 96 ? -20.104 -8.833 -27.250 1.00 42.27 76 ARG A CA 1
ATOM 486 C C . ARG A 1 96 ? -21.233 -9.467 -28.051 1.00 44.09 76 ARG A C 1
ATOM 487 O O . ARG A 1 96 ? -22.011 -8.771 -28.702 1.00 46.53 76 ARG A O 1
ATOM 495 N N . GLU A 1 97 ? -21.330 -10.789 -27.996 1.00 41.57 77 GLU A N 1
ATOM 496 C CA . GLU A 1 97 ? -22.372 -11.480 -28.737 1.00 43.12 77 GLU A CA 1
ATOM 497 C C . GLU A 1 97 ? -23.751 -11.082 -28.233 1.00 46.91 77 GLU A C 1
ATOM 498 O O . GLU A 1 97 ? -24.635 -10.759 -29.026 1.00 47.13 77 GLU A O 1
ATOM 504 N N . ILE A 1 98 ? -23.944 -11.106 -26.917 1.00 41.92 78 ILE A N 1
ATOM 505 C CA . ILE A 1 98 ? -25.220 -10.683 -26.361 1.00 39.20 78 ILE A CA 1
ATOM 506 C C . ILE A 1 98 ? -25.481 -9.232 -26.742 1.00 45.12 78 ILE A C 1
ATOM 507 O O . ILE A 1 98 ? -26.606 -8.869 -27.097 1.00 41.53 78 ILE A O 1
ATOM 512 N N . SER A 1 99 ? -24.436 -8.408 -26.658 1.00 38.00 79 SER A N 1
ATOM 513 C CA . SER A 1 99 ? -24.550 -6.979 -26.949 1.00 44.13 79 SER A CA 1
ATOM 514 C C . SER A 1 99 ? -25.040 -6.756 -28.371 1.00 43.70 79 SER A C 1
ATOM 515 O O . SER A 1 99 ? -25.978 -5.998 -28.599 1.00 43.84 79 SER A O 1
ATOM 518 N N . LYS A 1 100 ? -24.385 -7.407 -29.327 1.00 47.44 80 LYS A N 1
ATOM 519 C CA . LYS A 1 100 ? -24.771 -7.280 -30.725 1.00 52.61 80 LYS A CA 1
ATOM 520 C C . LYS A 1 100 ? -26.208 -7.737 -30.905 1.00 49.21 80 LYS A C 1
ATOM 521 O O . LYS A 1 100 ? -27.018 -7.038 -31.510 1.00 49.33 80 LYS A O 1
ATOM 527 N N . GLN A 1 101 ? -26.527 -8.906 -30.360 1.00 48.60 81 GLN A N 1
ATOM 528 C CA . GLN A 1 101 ? -27.851 -9.479 -30.552 1.00 49.11 81 GLN A CA 1
ATOM 529 C C . GLN A 1 101 ? -28.956 -8.582 -30.006 1.00 50.27 81 GLN A C 1
ATOM 530 O O . GLN A 1 101 ? -30.029 -8.484 -30.590 1.00 49.03 81 GLN A O 1
ATOM 536 N N . LEU A 1 102 ? -28.697 -7.924 -28.885 1.00 45.78 82 LEU A N 1
ATOM 537 C CA . LEU A 1 102 ? -29.743 -7.156 -28.230 1.00 38.93 82 LEU A CA 1
ATOM 538 C C . LEU A 1 102 ? -29.624 -5.656 -28.479 1.00 43.51 82 LEU A C 1
ATOM 539 O O . LEU A 1 102 ? -30.426 -4.867 -27.981 1.00 46.17 82 LEU A O 1
ATOM 544 N N . SER A 1 103 ? -28.626 -5.265 -29.260 1.00 38.56 83 SER A N 1
ATOM 545 C CA . SER A 1 103 ? -28.447 -3.860 -29.576 1.00 44.72 83 SER A CA 1
ATOM 546 C C . SER A 1 103 ? -28.109 -3.074 -28.312 1.00 44.06 83 SER A C 1
ATOM 547 O O . SER A 1 103 ? -28.639 -1.992 -28.079 1.00 41.38 83 SER A O 1
ATOM 550 N N . VAL A 1 104 ? -27.231 -3.632 -27.490 1.00 38.03 84 VAL A N 1
ATOM 551 C CA . VAL A 1 104 ? -26.773 -2.930 -26.310 1.00 39.06 84 VAL A CA 1
ATOM 552 C C . VAL A 1 104 ? -25.434 -2.286 -26.634 1.00 39.89 84 VAL A C 1
ATOM 553 O O . VAL A 1 104 ? -24.544 -2.925 -27.188 1.00 35.78 84 VAL A O 1
ATOM 557 N N . SER A 1 105 ? -25.313 -1.003 -26.324 1.00 35.71 85 SER A N 1
ATOM 558 C CA . SER A 1 105 ? -24.058 -0.294 -26.508 1.00 31.99 85 SER A CA 1
ATOM 559 C C . SER A 1 105 ? -23.199 -0.558 -25.283 1.00 30.36 85 SER A C 1
ATOM 560 O O . SER A 1 105 ? -23.649 -0.347 -24.156 1.00 29.14 85 SER A O 1
ATOM 563 N N . VAL A 1 106 ? -21.976 -1.037 -25.503 1.00 28.70 86 VAL A N 1
ATOM 564 C CA . VAL A 1 106 ? -21.023 -1.211 -24.415 1.00 31.35 86 VAL A CA 1
ATOM 565 C C . VAL A 1 106 ? -19.741 -0.442 -24.696 1.00 35.88 86 VAL A C 1
ATOM 566 O O . VAL A 1 106 ? -18.986 -0.781 -25.612 1.00 33.45 86 VAL A O 1
ATOM 570 N N . GLU A 1 107 ? -19.489 0.592 -23.905 1.00 27.76 87 GLU A N 1
ATOM 571 C CA . GLU A 1 107 ? -18.387 1.507 -24.211 1.00 32.49 87 GLU A CA 1
ATOM 572 C C . GLU A 1 107 ? -17.478 1.720 -23.023 1.00 31.27 87 GLU A C 1
ATOM 573 O O . GLU A 1 107 ? -17.936 2.142 -21.958 1.00 29.52 87 GLU A O 1
ATOM 579 N N . HIS A 1 108 ? -16.193 1.440 -23.218 1.00 25.65 88 HIS A N 1
ATOM 580 C CA . HIS A 1 108 ? -15.206 1.614 -22.171 1.00 27.67 88 HIS A CA 1
ATOM 581 C C . HIS A 1 108 ? -14.981 3.087 -21.919 1.00 31.61 88 HIS A C 1
ATOM 582 O O . HIS A 1 108 ? -15.042 3.903 -22.836 1.00 27.88 88 HIS A O 1
ATOM 589 N N . GLY A 1 109 ? -14.721 3.426 -20.667 1.00 28.66 89 GLY A N 1
ATOM 590 C CA . GLY A 1 109 ? -14.345 4.778 -20.320 1.00 28.25 89 GLY A CA 1
ATOM 591 C C . GLY A 1 109 ? -13.592 4.775 -19.011 1.00 27.92 89 GLY A C 1
ATOM 592 O O . GLY A 1 109 ? -13.326 3.722 -18.436 1.00 27.73 89 GLY A O 1
ATOM 593 N N . VAL A 1 110 ? -13.235 5.956 -18.538 1.00 25.45 90 VAL A N 1
ATOM 594 C CA . VAL A 1 110 ? -12.531 6.064 -17.268 1.00 28.97 90 VAL A CA 1
ATOM 595 C C . VAL A 1 110 ? -13.161 7.179 -16.452 1.00 29.27 90 VAL A C 1
ATOM 596 O O . VAL A 1 110 ? -13.466 8.254 -16.972 1.00 31.86 90 VAL A O 1
ATOM 600 N N . ILE A 1 111 ? -13.385 6.904 -15.179 1.00 30.33 91 ILE A N 1
ATOM 601 C CA . ILE A 1 111 ? -13.930 7.897 -14.276 1.00 27.79 91 ILE A CA 1
ATOM 602 C C . ILE A 1 111 ? -12.956 8.027 -13.128 1.00 30.03 91 ILE A C 1
ATOM 603 O O . ILE A 1 111 ? -12.743 7.069 -12.380 1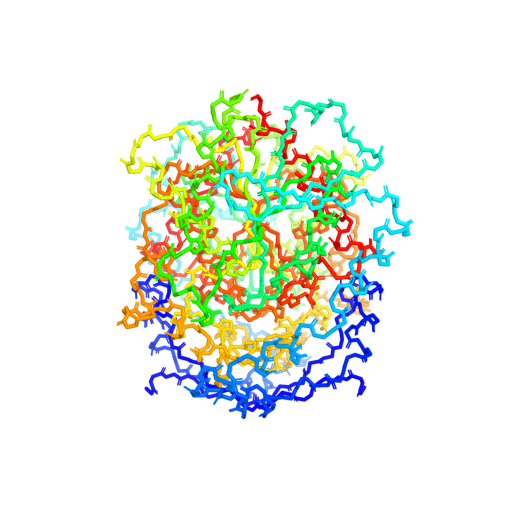.00 28.58 91 ILE A O 1
ATOM 608 N N . GLU A 1 112 ? -12.322 9.190 -13.021 1.00 28.31 92 GLU A N 1
ATOM 609 C CA . GLU A 1 112 ? -11.348 9.422 -11.962 1.00 27.64 92 GLU A CA 1
ATOM 610 C C . GLU A 1 112 ? -10.345 8.285 -11.889 1.00 28.37 92 GLU A C 1
ATOM 611 O O . GLU A 1 112 ? -10.033 7.783 -10.813 1.00 25.10 92 GLU A O 1
ATOM 617 N N . GLY A 1 113 ? -9.856 7.864 -13.050 1.00 27.44 93 GLY A N 1
ATOM 618 C CA . GLY A 1 113 ? -8.825 6.848 -13.103 1.00 29.04 93 GLY A CA 1
ATOM 619 C C . GLY A 1 113 ? -9.368 5.430 -13.020 1.00 29.16 93 GLY A C 1
ATOM 620 O O . GLY A 1 113 ? -8.612 4.475 -13.165 1.00 29.31 93 GLY A O 1
ATOM 621 N N . VAL A 1 114 ? -10.670 5.287 -12.775 1.00 28.03 94 VAL A N 1
ATOM 622 C CA . VAL A 1 114 ? -11.285 3.952 -12.666 1.00 29.18 94 VAL A CA 1
ATOM 623 C C . VAL A 1 114 ? -11.863 3.489 -14.006 1.00 26.17 94 VAL A C 1
ATOM 624 O O . VAL A 1 114 ? -12.624 4.209 -14.655 1.00 25.52 94 VAL A O 1
ATOM 628 N N . SER A 1 115 ? -11.495 2.281 -14.410 1.00 27.53 95 SER A N 1
ATOM 629 C CA . SER A 1 115 ? -12.052 1.664 -15.610 1.00 28.08 95 SER A CA 1
ATOM 630 C C . SER A 1 115 ? -13.557 1.435 -15.439 1.00 28.19 95 SER A C 1
ATOM 631 O O . SER A 1 115 ? -13.993 0.851 -14.445 1.00 26.68 95 SER A O 1
ATOM 634 N N . VAL A 1 116 ? -14.354 1.908 -16.393 1.00 27.67 96 VAL A N 1
ATOM 635 C CA . VAL A 1 116 ? -15.799 1.662 -16.365 1.00 28.12 96 VAL A CA 1
ATOM 636 C C . VAL A 1 116 ? -16.333 1.288 -17.742 1.00 29.69 96 VAL A C 1
ATOM 637 O O . VAL A 1 116 ? -15.685 1.529 -18.751 1.00 28.79 96 VAL A O 1
ATOM 641 N N . TYR A 1 117 ? -17.526 0.708 -17.775 1.00 26.95 97 TYR A N 1
ATOM 642 C CA . TYR A 1 117 ? -18.195 0.453 -19.038 1.00 25.08 97 TYR A CA 1
ATOM 643 C C . TYR A 1 117 ? -19.572 1.052 -18.990 1.00 26.38 97 TYR A C 1
ATOM 644 O O . TYR A 1 117 ? -20.349 0.762 -18.070 1.00 24.65 97 TYR A O 1
ATOM 653 N N . TYR A 1 118 ? -19.858 1.908 -19.971 1.00 26.21 98 TYR A N 1
ATOM 654 C CA . TYR A 1 118 ? -21.180 2.482 -20.141 1.00 27.15 98 TYR A CA 1
ATOM 655 C C . TYR A 1 118 ? -21.997 1.513 -20.973 1.00 28.48 98 TYR A C 1
ATOM 656 O O . TYR A 1 118 ? -21.634 1.203 -22.099 1.00 30.19 98 TYR A O 1
ATOM 665 N N . VAL A 1 119 ? -23.095 1.041 -20.404 1.00 26.91 99 VAL A N 1
ATOM 666 C CA . VAL A 1 119 ? -23.906 -0.010 -21.007 1.00 24.40 99 VAL A CA 1
ATOM 667 C C . VAL A 1 119 ? -25.292 0.570 -21.213 1.00 27.57 99 VAL A C 1
ATOM 668 O O . VAL A 1 119 ? -26.018 0.818 -20.253 1.00 30.12 99 VAL A O 1
ATOM 672 N N . THR A 1 120 ? -25.629 0.836 -22.470 1.00 27.24 100 THR A N 1
ATOM 673 C CA . THR A 1 120 ? -26.881 1.500 -22.811 1.00 29.29 100 THR A CA 1
ATOM 674 C C . THR A 1 120 ? -27.757 0.573 -23.645 1.00 31.27 100 THR A C 1
ATOM 675 O O . THR A 1 120 ? -27.366 0.164 -24.737 1.00 32.33 100 THR A O 1
ATOM 679 N N . PRO A 1 121 ? -28.947 0.234 -23.129 1.00 30.38 101 PRO A N 1
ATOM 680 C CA . PRO A 1 121 ? -29.876 -0.646 -23.844 1.00 32.19 101 PRO A CA 1
ATOM 681 C C . PRO A 1 121 ? -30.665 0.166 -24.862 1.00 35.12 101 PRO A C 1
ATOM 682 O O . PRO A 1 121 ? -30.690 1.380 -24.724 1.00 33.71 101 PRO A O 1
ATOM 686 N N . VAL A 1 122 ? -31.294 -0.471 -25.847 1.00 40.03 102 VAL A N 1
ATOM 687 C CA . VAL A 1 122 ? -32.072 0.281 -26.834 1.00 41.30 102 VAL A CA 1
ATOM 688 C C . VAL A 1 122 ? -33.311 0.887 -26.214 1.00 41.60 102 VAL A C 1
ATOM 689 O O . VAL A 1 122 ? -33.815 1.903 -26.682 1.00 47.25 102 VAL A O 1
ATOM 693 N N . GLU A 1 123 ? -33.815 0.251 -25.166 1.00 39.62 103 GLU A N 1
ATOM 694 C CA . GLU A 1 123 ? -35.033 0.722 -24.538 1.00 37.96 103 GLU A CA 1
ATOM 695 C C . GLU A 1 123 ? -34.789 1.032 -23.072 1.00 34.87 103 GLU A C 1
ATOM 696 O O . GLU A 1 123 ? -34.472 0.147 -22.286 1.00 35.42 103 GLU A O 1
ATOM 702 N N . VAL A 1 124 ? -34.925 2.300 -22.711 1.00 34.67 104 VAL A N 1
ATOM 703 C CA . VAL A 1 124 ? -34.861 2.706 -21.319 1.00 32.29 104 VAL A CA 1
ATOM 704 C C . VAL A 1 124 ? -36.265 3.093 -20.883 1.00 41.12 104 VAL A C 1
ATOM 705 O O . VAL A 1 124 ? -36.928 3.880 -21.557 1.00 38.18 104 VAL A O 1
ATOM 709 N N . ALA A 1 125 ? -36.729 2.532 -19.769 1.00 37.39 105 ALA A N 1
ATOM 710 C CA . ALA A 1 125 ? -38.078 2.818 -19.292 1.00 36.40 105 ALA A CA 1
ATOM 711 C C . ALA A 1 125 ? -38.250 4.311 -19.052 1.00 43.47 105 ALA A C 1
ATOM 712 O O . ALA A 1 125 ? -37.368 4.964 -18.495 1.00 40.69 105 ALA A O 1
ATOM 714 N N . PRO A 1 126 ? -39.396 4.860 -19.476 1.00 44.43 106 PRO A N 1
ATOM 715 C CA . PRO A 1 126 ? -39.656 6.295 -19.329 1.00 46.79 106 PRO A CA 1
ATOM 716 C C . PRO A 1 126 ? -39.263 6.824 -17.951 1.00 46.11 106 PRO A C 1
ATOM 717 O O . PRO A 1 126 ? -38.529 7.811 -17.859 1.00 44.40 106 PRO A O 1
ATOM 721 N N . ASP A 1 127 ? -39.729 6.178 -16.889 1.00 41.84 107 ASP A N 1
ATOM 722 C CA . ASP A 1 127 ? -39.439 6.684 -15.550 1.00 41.35 107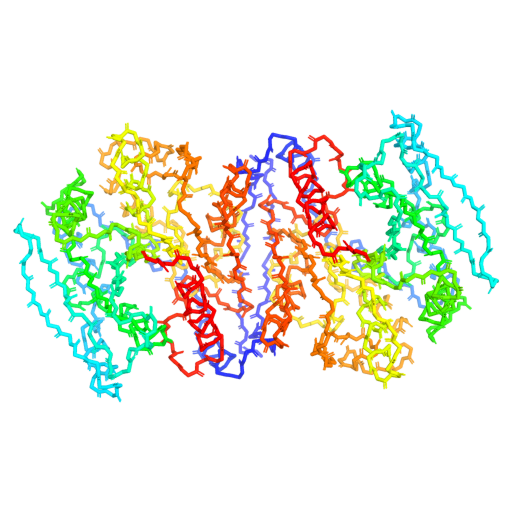 ASP A CA 1
ATOM 723 C C . ASP A 1 127 ? -38.037 6.312 -15.060 1.00 38.22 107 ASP A C 1
ATOM 724 O O . ASP A 1 127 ? -37.679 6.642 -13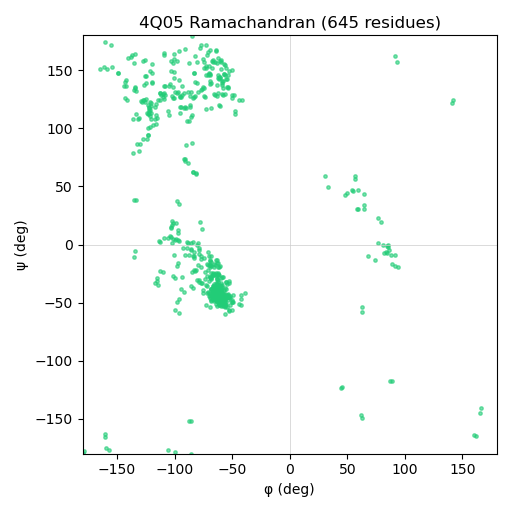.936 1.00 35.95 107 ASP A O 1
ATOM 729 N N . LEU A 1 128 ? -37.256 5.624 -15.895 1.00 34.18 108 LEU A N 1
ATOM 730 C CA . LEU A 1 128 ? -35.861 5.310 -15.558 1.00 36.96 108 LEU A CA 1
ATOM 731 C C . LEU A 1 128 ? -34.890 6.116 -16.415 1.00 37.92 108 LEU A C 1
ATOM 732 O O . LEU A 1 128 ? -33.667 5.934 -16.348 1.00 32.25 108 LEU A O 1
ATOM 737 N N . GLU A 1 129 ? -35.449 7.021 -17.209 1.00 35.92 109 GLU A N 1
ATOM 738 C CA . GLU A 1 129 ? -34.665 7.831 -18.130 1.00 40.51 109 GLU A CA 1
ATOM 739 C C . GLU A 1 129 ? -33.618 8.717 -17.434 1.00 36.11 109 GLU A C 1
ATOM 740 O O . GLU A 1 129 ? -32.541 8.933 -17.973 1.00 36.98 109 GLU A O 1
ATOM 746 N N . ASP A 1 130 ? -33.925 9.230 -16.246 1.00 32.03 110 ASP A N 1
ATOM 747 C CA . ASP A 1 130 ? -32.941 10.022 -15.503 1.00 35.24 110 ASP A CA 1
ATOM 748 C C . ASP A 1 130 ? -32.306 9.214 -14.375 1.00 35.32 110 ASP A C 1
ATOM 749 O O . ASP A 1 130 ? -31.756 9.777 -13.425 1.00 36.17 110 ASP A O 1
ATOM 754 N N . LYS A 1 131 ? -32.382 7.893 -14.476 1.00 29.76 111 LYS A N 1
ATOM 755 C CA . LYS A 1 131 ? -31.874 7.034 -13.415 1.00 29.84 111 LYS A CA 1
ATOM 756 C C . LYS A 1 131 ? -30.612 6.323 -13.897 1.00 28.40 111 LYS A C 1
ATOM 757 O O . LYS A 1 131 ? -30.332 6.280 -15.094 1.00 28.41 111 LYS A O 1
ATOM 763 N N . LEU A 1 132 ? -29.848 5.757 -12.971 1.00 27.28 112 LEU A N 1
ATOM 764 C CA . LEU A 1 132 ? -28.645 5.034 -13.361 1.00 29.55 112 LEU A CA 1
ATOM 765 C C . LEU A 1 132 ? -28.413 3.812 -12.483 1.00 27.09 112 LEU A C 1
ATOM 766 O O . LEU A 1 132 ? -28.561 3.870 -11.256 1.00 29.48 112 LEU A O 1
ATOM 771 N N . PHE A 1 133 ? -28.056 2.704 -13.119 1.00 26.50 113 PHE A N 1
ATOM 772 C CA . PHE A 1 133 ? -27.742 1.494 -12.382 1.00 26.62 113 PHE A CA 1
ATOM 773 C C . PHE A 1 133 ? -26.241 1.320 -12.420 1.00 22.93 113 PHE A C 1
ATOM 774 O O . PHE A 1 133 ? -25.657 1.113 -13.481 1.00 24.67 113 PHE A O 1
ATOM 782 N N . VAL A 1 134 ? -25.613 1.417 -11.256 1.00 25.23 114 VAL A N 1
ATOM 783 C CA . VAL A 1 134 ? -24.172 1.255 -11.180 1.00 22.08 114 VAL A CA 1
ATOM 784 C C . VAL A 1 134 ? -23.892 -0.194 -10.811 1.00 25.02 114 VAL A C 1
ATOM 785 O O . VAL A 1 134 ? -24.303 -0.682 -9.750 1.00 23.81 114 VAL A O 1
ATOM 789 N N . HIS A 1 135 ? -23.200 -0.888 -11.699 1.00 23.17 115 HIS A N 1
ATOM 790 C CA . HIS A 1 135 ? -23.112 -2.335 -11.587 1.00 24.16 115 HIS A CA 1
ATOM 791 C C . HIS A 1 135 ? -21.722 -2.762 -11.146 1.00 27.97 115 HIS A C 1
ATOM 792 O O . HIS A 1 135 ? -20.719 -2.230 -11.623 1.00 23.25 115 HIS A O 1
ATOM 799 N N . THR A 1 136 ? -21.665 -3.712 -10.219 1.00 21.85 116 THR A N 1
ATOM 800 C CA . THR A 1 136 ? -20.392 -4.235 -9.744 1.00 22.70 116 THR A CA 1
ATOM 801 C C . THR A 1 136 ? -20.390 -5.725 -10.039 1.00 27.44 116 THR A C 1
ATOM 802 O O . THR A 1 136 ? -21.184 -6.476 -9.471 1.00 25.55 116 THR A O 1
ATOM 806 N N . HIS A 1 137 ? -19.517 -6.142 -10.952 1.00 25.02 117 HIS A N 1
ATOM 807 C CA . HIS A 1 137 ? -19.582 -7.490 -11.498 1.00 24.03 117 HIS A CA 1
ATOM 808 C C . HIS A 1 137 ? -19.274 -8.568 -10.458 1.00 23.71 117 HIS A C 1
ATOM 809 O O . HIS A 1 137 ? -18.636 -8.303 -9.442 1.00 23.35 117 HIS A O 1
ATOM 816 N N . GLY A 1 138 ? -19.762 -9.775 -10.720 1.00 26.16 118 GLY A N 1
ATOM 817 C CA . GLY A 1 138 ? -19.514 -10.921 -9.866 1.00 26.50 118 GLY A CA 1
ATOM 818 C C . GLY A 1 138 ? -18.228 -11.631 -10.232 1.00 28.99 118 GLY A C 1
ATOM 819 O O . GLY A 1 138 ? -17.306 -11.038 -10.789 1.00 27.43 118 GLY A O 1
ATOM 820 N N . GLY A 1 139 ? -18.181 -12.928 -9.953 1.00 33.79 119 GLY A N 1
ATOM 821 C CA . GLY A 1 139 ? -16.923 -13.642 -9.988 1.00 29.81 119 GLY A CA 1
ATOM 822 C C . GLY A 1 139 ? -16.395 -13.586 -8.571 1.00 33.14 119 GLY A C 1
ATOM 823 O O . GLY A 1 139 ? -16.762 -12.690 -7.798 1.00 32.00 119 GLY A O 1
ATOM 824 N N . ALA A 1 140 ? -15.545 -14.517 -8.230 1.00 25.52 120 ALA A N 1
ATOM 825 C CA . ALA A 1 140 ? -15.028 -14.582 -6.915 1.00 28.86 120 ALA A CA 1
ATOM 826 C C . ALA A 1 140 ? -13.781 -13.734 -6.761 1.00 27.95 120 ALA A C 1
ATOM 827 O O . ALA A 1 140 ? -12.699 -14.247 -6.630 1.00 26.59 120 ALA A O 1
ATOM 829 N N . PHE A 1 141 ? -13.985 -12.437 -6.799 1.00 23.45 121 PHE A N 1
ATOM 830 C CA . PHE A 1 141 ? -13.023 -11.454 -6.369 1.00 29.38 121 PHE A CA 1
ATOM 831 C C . PHE A 1 141 ? -11.816 -11.204 -7.268 1.00 27.20 121 PHE A C 1
ATOM 832 O O . PHE A 1 141 ? -11.140 -10.240 -7.096 1.00 26.45 121 PHE A O 1
ATOM 840 N N . VAL A 1 142 ? -11.585 -12.075 -8.220 1.00 24.27 122 VAL A N 1
ATOM 841 C CA . VAL A 1 142 ? -10.439 -11.932 -9.085 1.00 27.73 122 VAL A CA 1
ATOM 842 C C . VAL A 1 142 ? -10.837 -12.142 -10.538 1.00 27.94 122 VAL A C 1
ATOM 843 O O . VAL A 1 142 ? -10.034 -11.982 -11.405 1.00 26.13 122 VAL A O 1
ATOM 847 N N . LEU A 1 143 ? -12.082 -12.512 -10.765 1.00 25.37 123 LEU A N 1
ATOM 848 C CA . LEU A 1 143 ? -12.571 -12.871 -12.087 1.00 27.52 123 LEU A CA 1
ATOM 849 C C . LEU A 1 143 ? -13.349 -11.738 -12.741 1.00 28.65 123 LEU A C 1
ATOM 850 O O . LEU A 1 143 ? -13.757 -10.787 -12.082 1.00 28.12 123 LEU A O 1
ATOM 855 N N . ASN A 1 144 ? -13.544 -11.859 -14.047 1.00 28.03 124 ASN A N 1
ATOM 856 C CA . ASN A 1 144 ? -14.373 -10.943 -14.822 1.00 25.42 124 ASN A CA 1
ATOM 857 C C . ASN A 1 144 ? -13.875 -9.510 -14.892 1.00 26.71 124 ASN A C 1
ATOM 858 O O . ASN A 1 144 ? -14.669 -8.579 -14.948 1.00 28.09 124 ASN A O 1
ATOM 863 N N . GLY A 1 145 ? -12.558 -9.342 -14.904 1.00 25.76 125 GLY A N 1
ATOM 864 C CA . GLY A 1 145 ? -11.960 -8.042 -15.118 1.00 29.33 125 GLY A CA 1
ATOM 865 C C . GLY A 1 145 ? -12.229 -7.594 -16.542 1.00 34.04 125 GLY A C 1
ATOM 866 O O . GLY A 1 145 ? -12.518 -8.411 -17.424 1.00 28.22 125 GLY A O 1
ATOM 867 N N . GLY A 1 146 ? -12.156 -6.291 -16.770 1.00 28.67 126 GLY A N 1
ATOM 868 C CA . GLY A 1 146 ? -12.335 -5.774 -18.109 1.00 29.63 126 GLY A CA 1
ATOM 869 C C . GLY A 1 146 ? -13.715 -6.048 -18.665 1.00 29.71 126 GLY A C 1
ATOM 870 O O . GLY A 1 146 ? -14.714 -6.116 -17.934 1.00 27.97 126 GLY A O 1
ATOM 871 N N . GLU A 1 147 ? -13.771 -6.209 -19.978 1.00 26.91 127 GLU A N 1
ATOM 872 C CA . GLU A 1 147 ? -15.040 -6.288 -20.665 1.00 34.32 127 GLU A CA 1
ATOM 873 C C . GLU A 1 147 ? -15.762 -7.582 -20.303 1.00 28.63 127 GLU A C 1
ATOM 874 O O . GLU A 1 147 ? -16.976 -7.691 -20.455 1.00 29.43 127 GLU A O 1
ATOM 880 N N . ALA A 1 148 ? -15.013 -8.549 -19.779 1.00 30.22 128 ALA A N 1
ATOM 881 C CA . ALA A 1 148 ? -15.608 -9.815 -19.373 1.00 27.37 128 ALA A CA 1
ATOM 882 C C . ALA A 1 148 ? -16.684 -9.585 -18.319 1.00 29.23 128 ALA A C 1
ATOM 883 O O . ALA A 1 148 ? -17.638 -10.348 -18.220 1.00 33.01 128 ALA A O 1
ATOM 885 N N . GLY A 1 149 ? -16.533 -8.514 -17.545 1.00 29.67 129 GLY A N 1
ATOM 886 C CA . GLY A 1 149 ? -17.453 -8.221 -16.462 1.00 27.45 129 GLY A CA 1
ATOM 887 C C . GLY A 1 149 ? -18.757 -7.584 -16.889 1.00 29.15 129 GLY A C 1
ATOM 888 O O . GLY A 1 149 ? -19.640 -7.365 -16.056 1.00 33.19 129 GLY A O 1
ATOM 889 N N . THR A 1 150 ? -18.902 -7.301 -18.180 1.00 32.77 130 THR A N 1
ATOM 890 C CA . THR A 1 150 ? -20.093 -6.604 -18.660 1.00 25.55 130 THR A CA 1
ATOM 891 C C . THR A 1 150 ? -21.303 -7.501 -18.939 1.00 28.76 130 THR A C 1
ATOM 892 O O . THR A 1 150 ? -22.404 -6.997 -19.163 1.00 27.26 130 THR A O 1
ATOM 896 N N . ILE A 1 151 ? -21.122 -8.816 -18.923 1.00 29.06 131 ILE A N 1
ATOM 897 C CA . ILE A 1 151 ? -22.254 -9.700 -19.227 1.00 28.66 131 ILE A CA 1
ATOM 898 C C . ILE A 1 151 ? -23.482 -9.403 -18.370 1.00 29.44 131 ILE A C 1
ATOM 899 O O . ILE A 1 151 ? -24.558 -9.110 -18.888 1.00 28.80 131 ILE A O 1
ATOM 904 N N . GLU A 1 152 ? -23.332 -9.441 -17.055 1.00 29.32 132 GLU A N 1
ATOM 905 C CA . GLU A 1 152 ? -24.497 -9.209 -16.207 1.00 27.67 132 GLU A CA 1
ATOM 906 C C . GLU A 1 152 ? -25.052 -7.786 -16.369 1.00 28.10 132 GLU A C 1
ATOM 907 O O . GLU A 1 152 ? -26.260 -7.566 -16.253 1.00 28.25 132 GLU A O 1
ATOM 913 N N . ALA A 1 153 ? -24.163 -6.827 -16.621 1.00 24.45 133 ALA A N 1
ATOM 914 C CA . ALA A 1 153 ? -24.560 -5.441 -16.844 1.00 26.06 133 ALA A CA 1
ATOM 915 C C . ALA A 1 153 ? -25.426 -5.337 -18.086 1.00 20.47 133 ALA A C 1
ATOM 916 O O . ALA A 1 153 ? -26.389 -4.578 -18.134 1.00 29.94 133 ALA A O 1
ATOM 918 N N . ILE A 1 154 ? -25.047 -6.079 -19.111 1.00 28.06 134 ILE A N 1
ATOM 919 C CA . ILE A 1 154 ? -25.816 -6.102 -20.350 1.00 29.63 134 ILE A CA 1
ATOM 920 C C . ILE A 1 154 ? -27.216 -6.669 -20.085 1.00 31.58 134 ILE A C 1
ATOM 921 O O . ILE A 1 154 ? -28.219 -6.137 -20.575 1.00 25.96 134 ILE A O 1
ATOM 926 N N . VAL A 1 155 ? -27.281 -7.732 -19.285 1.00 27.50 135 VAL A N 1
ATOM 927 C CA . VAL A 1 155 ? -28.563 -8.349 -18.956 1.00 30.96 135 VAL A CA 1
ATOM 928 C C . VAL A 1 155 ? -29.441 -7.393 -18.165 1.00 30.99 135 VAL A C 1
ATOM 929 O O . VAL A 1 155 ? -30.623 -7.213 -18.467 1.00 29.61 135 VAL A O 1
ATOM 933 N N . ILE A 1 156 ? -28.864 -6.780 -17.138 1.00 25.70 136 ILE A N 1
ATOM 934 C CA . ILE A 1 156 ? -29.598 -5.813 -16.361 1.00 23.60 136 ILE A CA 1
ATOM 935 C C . ILE A 1 156 ? -30.075 -4.667 -17.255 1.00 27.22 136 ILE A C 1
ATOM 936 O O . ILE A 1 156 ? -31.242 -4.267 -17.214 1.00 27.08 136 ILE A O 1
ATOM 941 N N . ALA A 1 157 ? -29.167 -4.129 -18.058 1.00 29.17 137 ALA A N 1
ATOM 942 C CA . ALA A 1 157 ? -29.524 -2.988 -18.904 1.00 33.64 137 ALA A CA 1
ATOM 943 C C . ALA A 1 157 ? -30.729 -3.306 -19.799 1.00 27.67 137 ALA A C 1
ATOM 944 O O . ALA A 1 157 ? -31.719 -2.580 -19.777 1.00 28.91 137 ALA A O 1
ATOM 946 N N . THR A 1 158 ? -30.653 -4.393 -20.566 1.00 31.49 138 THR A N 1
ATOM 947 C CA . THR A 1 158 ? -31.729 -4.708 -21.509 1.00 33.34 138 THR A CA 1
ATOM 948 C C . THR A 1 158 ? -33.028 -5.054 -20.835 1.00 33.55 138 THR A C 1
ATOM 949 O O . THR A 1 158 ? -34.078 -4.567 -21.235 1.00 30.25 138 THR A O 1
ATOM 953 N N . LEU A 1 159 ? -32.964 -5.916 -19.828 1.00 31.82 139 LEU A N 1
ATOM 954 C CA . LEU A 1 159 ? -34.190 -6.438 -19.237 1.00 25.90 139 LEU A CA 1
ATOM 955 C C . LEU A 1 159 ? -34.779 -5.515 -18.195 1.00 31.94 139 LEU A C 1
ATOM 956 O O . LEU A 1 159 ? -35.993 -5.407 -18.095 1.00 35.12 139 LEU A O 1
ATOM 961 N N . ALA A 1 160 ? -33.940 -4.851 -17.401 1.00 25.60 140 ALA A N 1
ATOM 962 C CA . ALA A 1 160 ? -34.483 -3.890 -16.459 1.00 24.14 140 ALA A CA 1
ATOM 963 C C . ALA A 1 160 ? -34.726 -2.532 -17.131 1.00 29.60 140 ALA A C 1
ATOM 964 O O . ALA A 1 160 ? -35.290 -1.631 -16.521 1.00 29.47 140 ALA A O 1
ATOM 966 N N . LYS A 1 161 ? -34.301 -2.407 -18.388 1.00 30.43 141 LYS A N 1
ATOM 967 C CA . LYS A 1 161 ? -34.540 -1.201 -19.184 1.00 31.16 141 LYS A CA 1
ATOM 968 C C . LYS A 1 161 ? -34.006 0.057 -18.517 1.00 30.60 141 LYS A C 1
ATOM 969 O O . LYS A 1 161 ? -34.739 1.019 -18.273 1.00 31.59 141 LYS A O 1
ATOM 975 N N . VAL A 1 162 ? -32.716 0.040 -18.222 1.00 28.08 142 VAL A N 1
ATOM 976 C CA . VAL A 1 162 ? -32.094 1.124 -17.492 1.00 26.58 142 VAL A CA 1
ATOM 977 C C . VAL A 1 162 ? -30.658 1.197 -17.979 1.00 26.77 142 VAL A C 1
ATOM 978 O O . VAL A 1 162 ? -30.083 0.179 -18.355 1.00 25.46 142 VAL A O 1
ATOM 982 N N . ARG A 1 163 ? -30.085 2.396 -18.012 1.00 28.36 143 ARG A N 1
ATOM 983 C CA . ARG A 1 163 ? -28.669 2.526 -18.327 1.00 25.12 143 ARG A CA 1
ATOM 984 C C . ARG A 1 163 ? -27.867 1.963 -17.181 1.00 21.48 143 ARG A C 1
ATOM 985 O O . ARG A 1 163 ? -28.205 2.170 -16.022 1.00 26.34 143 ARG A O 1
ATOM 993 N N . VAL A 1 164 ? -26.792 1.270 -17.523 1.00 24.79 144 VAL A N 1
ATOM 994 C CA . VAL A 1 164 ? -25.898 0.704 -16.546 1.00 24.88 144 VAL A CA 1
ATOM 995 C C . VAL A 1 164 ? -24.501 1.278 -16.721 1.00 26.69 144 VAL A C 1
ATOM 996 O O . VAL A 1 164 ? -24.028 1.479 -17.836 1.00 23.86 144 VAL A O 1
ATOM 1000 N N . LEU A 1 165 ? -23.857 1.555 -15.601 1.00 26.33 145 LEU A N 1
ATOM 1001 C CA . LEU A 1 165 ? -22.453 1.911 -15.582 1.00 27.67 145 LEU A CA 1
ATOM 1002 C C . LEU A 1 165 ? -21.745 0.796 -14.813 1.00 25.26 145 LEU A C 1
ATOM 1003 O O . LEU A 1 165 ? -21.921 0.658 -13.601 1.00 25.74 145 LEU A O 1
ATOM 1008 N N . SER A 1 166 ? -20.970 -0.022 -15.516 1.00 25.02 146 SER A N 1
ATOM 1009 C CA . SER A 1 166 ? -20.316 -1.148 -14.861 1.00 27.46 146 SER A CA 1
ATOM 1010 C C . SER A 1 166 ? -18.903 -0.779 -14.461 1.00 27.46 146 SER A C 1
ATOM 1011 O O . SER A 1 166 ? -18.119 -0.308 -15.279 1.00 27.96 146 SER A O 1
ATOM 1014 N N . ILE A 1 167 ? -18.585 -0.989 -13.191 1.00 25.82 147 ILE A N 1
ATOM 1015 C CA . ILE A 1 167 ? -17.279 -0.616 -12.684 1.00 25.03 147 ILE A CA 1
ATOM 1016 C C . ILE A 1 167 ? -16.261 -1.751 -12.807 1.00 28.52 147 ILE A C 1
ATOM 1017 O O . ILE A 1 167 ? -16.408 -2.809 -12.211 1.00 23.41 147 ILE A O 1
ATOM 1022 N N . ASP A 1 168 ? -15.224 -1.505 -13.591 1.00 23.50 148 ASP A N 1
ATOM 1023 C CA . ASP A 1 168 ? -14.165 -2.470 -13.807 1.00 23.65 148 ASP A CA 1
ATOM 1024 C C . ASP A 1 168 ? -13.094 -2.204 -12.747 1.00 30.73 148 ASP A C 1
ATOM 1025 O O . ASP A 1 168 ? -12.015 -1.680 -13.026 1.00 29.27 148 ASP A O 1
ATOM 1030 N N . TYR A 1 169 ? -13.422 -2.559 -11.515 1.00 25.13 149 TYR A N 1
ATOM 1031 C CA . TYR A 1 169 ? -12.583 -2.232 -10.382 1.00 27.28 149 TYR A CA 1
ATOM 1032 C C . TYR A 1 169 ? -11.328 -3.075 -10.378 1.00 28.15 149 TYR A C 1
ATOM 1033 O O . TYR A 1 169 ? -11.322 -4.203 -10.877 1.00 26.04 149 TYR A O 1
ATOM 1042 N N . ARG A 1 170 ? -10.268 -2.523 -9.803 1.00 23.53 150 ARG A N 1
ATOM 1043 C CA . ARG A 1 170 ? -8.989 -3.216 -9.732 1.00 28.00 150 ARG A CA 1
ATOM 1044 C C . ARG A 1 170 ? -9.101 -4.389 -8.769 1.00 25.60 150 ARG A C 1
ATOM 1045 O O . ARG A 1 170 ? -9.697 -4.263 -7.694 1.00 28.05 150 ARG A O 1
ATOM 1053 N N . MET A 1 171 ? -8.512 -5.520 -9.144 1.00 24.53 151 MET A N 1
ATOM 1054 C CA . MET A 1 171 ? -8.646 -6.741 -8.368 1.00 25.11 151 MET A CA 1
ATOM 1055 C C . MET A 1 171 ? -7.296 -7.364 -8.032 1.00 28.46 151 MET A C 1
ATOM 1056 O O . MET A 1 171 ? -6.311 -7.129 -8.724 1.00 28.38 151 MET A O 1
ATOM 1061 N N . PRO A 1 172 ? -7.252 -8.190 -6.978 1.00 28.94 152 PRO A N 1
ATOM 1062 C CA . PRO A 1 172 ? -6.060 -9.016 -6.762 1.00 26.01 152 PRO A CA 1
ATOM 1063 C C . PRO A 1 172 ? -5.896 -9.955 -7.955 1.00 30.50 152 PRO A C 1
ATOM 1064 O O . PRO A 1 172 ? -6.884 -10.216 -8.658 1.00 26.87 152 PRO A O 1
ATOM 1068 N N . PRO A 1 173 ? -4.684 -10.500 -8.166 1.00 29.17 153 PRO A N 1
ATOM 1069 C CA . PRO A 1 173 ? -3.492 -10.359 -7.318 1.00 33.55 153 PRO A CA 1
ATOM 1070 C C . PRO A 1 173 ? -2.716 -9.064 -7.554 1.00 37.24 153 PRO A C 1
ATOM 1071 O O . PRO A 1 173 ? -1.966 -8.658 -6.670 1.00 34.50 153 PRO A O 1
ATOM 1075 N N . SER A 1 174 ? -2.883 -8.441 -8.717 1.00 33.11 154 SER A N 1
ATOM 1076 C CA . SER A 1 174 ? -2.112 -7.247 -9.066 1.00 36.45 154 SER A CA 1
ATOM 1077 C C . SER A 1 174 ? -2.460 -6.076 -8.162 1.00 39.97 154 SER A C 1
ATOM 1078 O O . SER A 1 174 ? -1.596 -5.270 -7.831 1.00 43.32 154 SER A O 1
ATOM 1081 N N . HIS A 1 175 ? -3.733 -5.973 -7.780 1.00 34.79 155 HIS A N 1
ATOM 1082 C CA . HIS A 1 175 ? -4.193 -4.871 -6.935 1.00 30.51 155 HIS A CA 1
ATOM 1083 C C . HIS A 1 175 ? -4.926 -5.397 -5.724 1.00 35.44 155 HIS A C 1
ATOM 1084 O O . HIS A 1 175 ? -6.152 -5.596 -5.757 1.00 31.55 155 HIS A O 1
ATOM 1091 N N . PRO A 1 176 ? -4.179 -5.620 -4.639 1.00 38.16 156 PRO A N 1
ATOM 1092 C CA . PRO A 1 176 ? -4.755 -6.194 -3.422 1.00 35.08 156 PRO A CA 1
ATOM 1093 C C . PRO A 1 176 ? -5.868 -5.313 -2.892 1.00 31.10 156 PRO A C 1
ATOM 1094 O O . PRO A 1 176 ? -5.861 -4.096 -3.115 1.00 33.79 156 PRO A O 1
ATOM 1098 N N . ALA A 1 177 ? -6.833 -5.918 -2.213 1.00 33.39 157 ALA A N 1
ATOM 1099 C CA . ALA A 1 177 ? -7.827 -5.136 -1.501 1.00 31.60 157 ALA A CA 1
ATOM 1100 C C . ALA A 1 177 ? -7.050 -4.116 -0.660 1.00 36.06 157 ALA A C 1
ATOM 1101 O O . ALA A 1 177 ? -5.927 -4.402 -0.245 1.00 41.09 157 ALA A O 1
ATOM 1103 N N . PRO A 1 178 ? -7.632 -2.931 -0.407 1.00 38.25 158 PRO A N 1
ATOM 1104 C CA . PRO A 1 178 ? -8.976 -2.516 -0.796 1.00 32.74 158 PRO A CA 1
ATOM 1105 C C . PRO A 1 178 ? -8.997 -1.707 -2.089 1.00 26.40 158 PRO A C 1
ATOM 1106 O O . PRO A 1 178 ? -9.817 -0.806 -2.204 1.00 32.67 158 PRO A O 1
ATOM 1110 N N . ALA A 1 179 ? -8.125 -2.012 -3.045 1.00 32.76 159 ALA A N 1
ATOM 1111 C CA . ALA A 1 179 ? -8.158 -1.296 -4.316 1.00 32.42 159 ALA A CA 1
ATOM 1112 C C . ALA A 1 179 ? -9.560 -1.316 -4.967 1.00 29.99 159 ALA A C 1
ATOM 1113 O O . ALA A 1 179 ? -10.058 -0.287 -5.436 1.00 27.14 159 ALA A O 1
ATOM 1115 N N . ALA A 1 180 ? -10.202 -2.480 -4.985 1.00 30.53 160 ALA A N 1
ATOM 1116 C CA . ALA A 1 180 ? -11.534 -2.581 -5.581 1.00 26.61 160 ALA A CA 1
ATOM 1117 C C . ALA A 1 180 ? -12.532 -1.708 -4.826 1.00 26.86 160 ALA A C 1
ATOM 1118 O O . ALA A 1 180 ? -13.281 -0.935 -5.417 1.00 24.51 160 ALA A O 1
ATOM 1120 N N . ARG A 1 181 ? -12.541 -1.847 -3.507 1.00 29.58 161 ARG A N 1
ATOM 1121 C CA . ARG A 1 181 ? -13.372 -1.006 -2.659 1.00 31.28 161 ARG A CA 1
ATOM 1122 C C . ARG A 1 181 ? -13.159 0.464 -3.009 1.00 31.49 161 ARG A C 1
ATOM 1123 O O . ARG A 1 181 ? -14.121 1.215 -3.207 1.00 29.84 161 ARG A O 1
ATOM 1131 N N . ASP A 1 182 ? -11.895 0.870 -3.087 1.00 30.34 162 ASP A N 1
ATOM 1132 C CA . ASP A 1 182 ? -11.555 2.265 -3.380 1.00 32.62 162 ASP A CA 1
ATOM 1133 C C . ASP A 1 182 ? -12.130 2.712 -4.719 1.00 27.31 162 ASP A C 1
ATOM 1134 O O . ASP A 1 182 ? -12.709 3.798 -4.831 1.00 28.54 162 ASP A O 1
ATOM 1139 N N . ASP A 1 183 ? -11.957 1.872 -5.734 1.00 25.55 163 ASP A N 1
ATOM 1140 C CA . ASP A 1 183 ? -12.479 2.168 -7.063 1.00 23.44 163 ASP A CA 1
ATOM 1141 C C . ASP A 1 183 ? -13.980 2.358 -7.082 1.00 27.17 163 ASP A C 1
ATOM 1142 O O . ASP A 1 183 ? -14.493 3.300 -7.704 1.00 27.62 163 ASP A O 1
ATOM 1147 N N . VAL A 1 184 ? -14.701 1.476 -6.406 1.00 26.52 164 VAL A N 1
ATOM 1148 C CA . VAL A 1 184 ? -16.144 1.639 -6.378 1.00 25.40 164 VAL A CA 1
ATOM 1149 C C . VAL A 1 184 ? -16.505 2.943 -5.673 1.00 27.34 164 VAL A C 1
ATOM 1150 O O . VAL A 1 184 ? -17.315 3.721 -6.167 1.00 26.78 164 VAL A O 1
ATOM 1154 N N . PHE A 1 185 ? -15.870 3.206 -4.540 1.00 29.64 165 PHE A N 1
ATOM 1155 C CA . PHE A 1 185 ? -16.126 4.456 -3.829 1.00 29.40 165 PHE A CA 1
ATOM 1156 C C . PHE A 1 185 ? -15.809 5.677 -4.699 1.00 30.80 165 PHE A C 1
ATOM 1157 O O . PHE A 1 185 ? -16.573 6.641 -4.741 1.00 29.56 165 PHE A O 1
ATOM 1165 N N . THR A 1 186 ? -14.684 5.620 -5.406 1.00 27.87 166 THR A N 1
ATOM 1166 C CA . THR A 1 186 ? -14.256 6.728 -6.262 1.00 30.27 166 THR A CA 1
ATOM 1167 C C . THR A 1 186 ? -15.305 7.057 -7.305 1.00 26.43 166 THR A C 1
ATOM 1168 O O . THR A 1 186 ? -15.676 8.213 -7.487 1.00 28.09 166 THR A O 1
ATOM 1172 N N . VAL A 1 187 ? -15.802 6.031 -7.988 1.00 27.20 167 VAL A N 1
ATOM 1173 C CA . VAL A 1 187 ? -16.809 6.254 -9.010 1.00 25.11 167 VAL A CA 1
ATOM 1174 C C . VAL A 1 187 ? -18.098 6.770 -8.389 1.00 24.36 167 VAL A C 1
ATOM 1175 O O . VAL A 1 187 ? -18.721 7.706 -8.899 1.00 27.49 167 VAL A O 1
ATOM 1179 N N . TYR A 1 188 ? -18.499 6.171 -7.277 1.00 25.78 168 TYR A N 1
ATOM 1180 C CA . TYR A 1 188 ? -19.720 6.617 -6.608 1.00 30.55 168 TYR A CA 1
ATOM 1181 C C . TYR A 1 188 ? -19.639 8.096 -6.197 1.00 32.95 168 TYR A C 1
ATOM 1182 O O . TYR A 1 188 ? -20.564 8.868 -6.451 1.00 28.22 168 TYR A O 1
ATOM 1191 N N . GLN A 1 189 ? -18.538 8.485 -5.558 1.00 27.81 169 GLN A N 1
ATOM 1192 C CA . GLN A 1 189 ? -18.376 9.881 -5.149 1.00 33.18 169 GLN A CA 1
ATOM 1193 C C . GLN A 1 189 ? -18.477 10.809 -6.339 1.00 30.41 169 GLN A C 1
ATOM 1194 O O . GLN A 1 189 ? -19.135 11.846 -6.276 1.00 34.73 169 GLN A O 1
ATOM 1200 N N . HIS A 1 190 ? -17.821 10.437 -7.433 1.00 33.72 170 HIS A N 1
ATOM 1201 C CA . HIS A 1 190 ? -17.879 11.245 -8.640 1.00 30.49 170 HIS A CA 1
ATOM 1202 C C . HIS A 1 190 ? -19.312 11.431 -9.101 1.00 37.01 170 HIS A C 1
ATOM 1203 O O . HIS A 1 190 ? -19.718 12.534 -9.458 1.00 34.35 170 HIS A O 1
ATOM 1210 N N . LEU A 1 191 ? -20.080 10.346 -9.090 1.00 31.52 171 LEU A N 1
ATOM 1211 C CA . LEU A 1 191 ? -21.462 10.406 -9.535 1.00 31.04 171 LEU A CA 1
ATOM 1212 C C . LEU A 1 191 ? -22.308 11.352 -8.686 1.00 32.38 171 LEU A C 1
ATOM 1213 O O . LEU A 1 191 ? -23.145 12.076 -9.221 1.00 34.67 171 LEU A O 1
ATOM 1218 N N . LEU A 1 192 ? -22.090 11.345 -7.372 1.00 29.85 172 LEU A N 1
ATOM 1219 C CA . LEU A 1 192 ? -22.818 12.248 -6.483 1.00 33.67 172 LEU A CA 1
ATOM 1220 C C . LEU A 1 192 ? -22.508 13.722 -6.754 1.00 37.95 172 LEU A C 1
ATOM 1221 O O . LEU A 1 192 ? -23.339 14.583 -6.478 1.00 34.95 172 LEU A O 1
ATOM 1226 N N . LYS A 1 193 ? -21.319 14.013 -7.280 1.00 34.20 173 LYS A N 1
ATOM 1227 C CA . LYS A 1 193 ? -21.001 15.372 -7.718 1.00 43.86 173 LYS A CA 1
ATOM 1228 C C . LYS A 1 193 ? -21.919 15.768 -8.869 1.00 46.17 173 LYS A C 1
ATOM 1229 O O . LYS A 1 193 ? -22.181 16.951 -9.092 1.00 47.93 173 LYS A O 1
ATOM 1235 N N . GLN A 1 194 ? -22.416 14.760 -9.579 1.00 39.80 174 GLN A N 1
ATOM 1236 C CA . GLN A 1 194 ? -23.146 14.946 -10.835 1.00 44.01 174 GLN A CA 1
ATOM 1237 C C . GLN A 1 194 ? -24.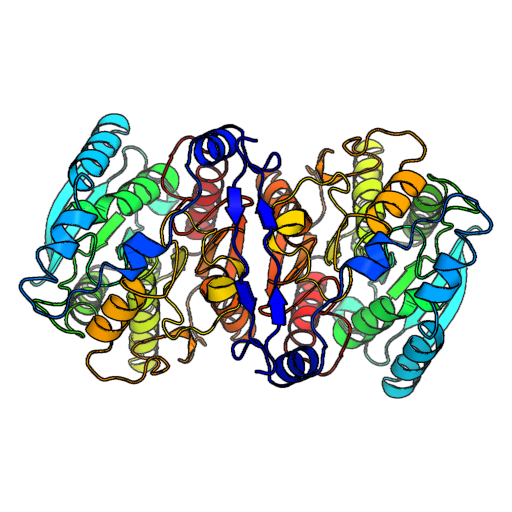655 15.031 -10.668 1.00 44.61 174 GLN A C 1
ATOM 1238 O O . GLN A 1 194 ? -25.342 15.621 -11.502 1.00 48.48 174 GLN A O 1
ATOM 1244 N N . GLY A 1 195 ? -25.178 14.399 -9.622 1.00 42.87 175 GLY A N 1
ATOM 1245 C CA . GLY A 1 195 ? -26.615 14.277 -9.461 1.00 38.41 175 GLY A CA 1
ATOM 1246 C C . GLY A 1 195 ? -26.996 13.552 -8.190 1.00 35.60 175 GLY A C 1
ATOM 1247 O O . GLY A 1 195 ? -26.137 13.173 -7.405 1.00 38.31 175 GLY A O 1
ATOM 1248 N N . SER A 1 196 ? -28.293 13.354 -7.992 1.00 35.78 176 SER A N 1
ATOM 1249 C CA . SER A 1 196 ? -28.803 12.811 -6.743 1.00 35.39 176 SER A CA 1
ATOM 1250 C C . SER A 1 196 ? -28.555 11.309 -6.604 1.00 33.98 176 SER A C 1
ATOM 1251 O O . SER A 1 196 ? -28.792 10.543 -7.538 1.00 33.62 176 SER A O 1
ATOM 1254 N N . ALA A 1 197 ? -28.106 10.895 -5.424 1.00 32.01 177 ALA A N 1
ATOM 1255 C CA . ALA A 1 197 ? -27.865 9.482 -5.147 1.00 32.94 177 ALA A CA 1
ATOM 1256 C C . ALA A 1 197 ? -29.168 8.693 -5.250 1.00 29.36 177 ALA A C 1
ATOM 1257 O O . ALA A 1 197 ? -29.168 7.493 -5.527 1.00 31.39 177 ALA A O 1
ATOM 1259 N N . GLN A 1 198 ? -30.285 9.378 -5.040 1.00 32.10 178 GLN A N 1
ATOM 1260 C CA . GLN A 1 198 ? -31.586 8.717 -5.014 1.00 32.49 178 GLN A CA 1
ATOM 1261 C C . GLN A 1 198 ? -31.998 8.214 -6.392 1.00 33.62 178 GLN A C 1
ATOM 1262 O O . GLN A 1 198 ? -32.882 7.360 -6.520 1.00 32.61 178 GLN A O 1
ATOM 1268 N N . LYS A 1 199 ? -31.348 8.737 -7.427 1.00 29.74 179 LYS A N 1
ATOM 1269 C CA . LYS A 1 199 ? -31.624 8.313 -8.788 1.00 29.51 179 LYS A CA 1
ATOM 1270 C C . LYS A 1 199 ? -30.754 7.126 -9.175 1.00 29.22 179 LYS A C 1
ATOM 1271 O O . LYS A 1 199 ? -30.794 6.652 -10.316 1.00 29.60 179 LYS A O 1
ATOM 1277 N N . ILE A 1 200 ? -29.949 6.669 -8.226 1.00 28.13 180 ILE A N 1
ATOM 1278 C CA . ILE A 1 200 ? -28.962 5.640 -8.510 1.00 27.51 180 ILE A CA 1
ATOM 1279 C C . ILE A 1 200 ? -29.295 4.325 -7.834 1.00 27.52 180 ILE A C 1
ATOM 1280 O O . ILE A 1 200 ? -29.561 4.284 -6.627 1.00 24.69 180 ILE A O 1
ATOM 1285 N N . ALA A 1 201 ? -29.294 3.250 -8.622 1.00 27.07 181 ALA A N 1
ATOM 1286 C CA . ALA A 1 201 ? -29.295 1.904 -8.062 1.00 29.02 181 ALA A CA 1
ATOM 1287 C C . ALA A 1 201 ? -27.867 1.364 -8.127 1.00 26.81 181 ALA A C 1
ATOM 1288 O O . ALA A 1 201 ? -27.098 1.707 -9.013 1.00 26.04 181 ALA A O 1
ATOM 1290 N N . LEU A 1 202 ? -27.514 0.526 -7.173 1.00 24.65 182 LEU A N 1
ATOM 1291 C CA . LEU A 1 202 ? -26.168 0.008 -7.107 1.00 25.44 182 LEU A CA 1
ATOM 1292 C C . LEU A 1 202 ? -26.205 -1.479 -6.836 1.00 27.32 182 LEU A C 1
ATOM 1293 O O . LEU A 1 202 ? -26.893 -1.947 -5.927 1.00 27.20 182 LEU A O 1
ATOM 1298 N N . GLY A 1 203 ? -25.441 -2.240 -7.591 1.00 29.48 183 GLY A N 1
ATOM 1299 C CA . GLY A 1 203 ? -25.232 -3.599 -7.168 1.00 26.04 183 GLY A CA 1
ATOM 1300 C C . GLY A 1 203 ? -24.783 -4.535 -8.245 1.00 23.89 183 GLY A C 1
ATOM 1301 O O . GLY A 1 203 ? -24.311 -4.126 -9.299 1.00 25.75 183 GLY A O 1
ATOM 1302 N N . GLY A 1 204 ? -24.911 -5.817 -7.948 1.00 24.90 184 GLY A N 1
ATOM 1303 C CA . GLY A 1 204 ? -24.417 -6.850 -8.831 1.00 28.21 184 GLY A CA 1
ATOM 1304 C C . GLY A 1 204 ? -24.394 -8.147 -8.068 1.00 28.77 184 GLY A C 1
ATOM 1305 O O . GLY A 1 204 ? -25.273 -8.403 -7.255 1.00 26.38 184 GLY A O 1
ATOM 1306 N N . SER A 1 205 ? -23.365 -8.949 -8.286 1.00 28.79 185 SER A N 1
ATOM 1307 C CA . SER A 1 205 ? -23.416 -10.323 -7.840 1.00 28.64 185 SER A CA 1
ATOM 1308 C C . SER A 1 205 ? -22.105 -10.757 -7.223 1.00 29.27 185 SER A C 1
ATOM 1309 O O . SER A 1 205 ? -21.073 -10.110 -7.413 1.00 29.11 185 SER A O 1
ATOM 1312 N N . SER A 1 206 ? -22.159 -11.839 -6.457 1.00 24.63 186 SER A N 1
ATOM 1313 C CA . SER A 1 206 ? -20.961 -12.430 -5.891 1.00 24.23 186 SER A CA 1
ATOM 1314 C C . SER A 1 206 ? -20.025 -11.386 -5.278 1.00 28.66 186 SER A C 1
ATOM 1315 O O . SER A 1 206 ? -20.415 -10.634 -4.387 1.00 24.24 186 SER A O 1
ATOM 1318 N N . GLY A 1 207 ? -18.787 -11.352 -5.771 1.00 22.04 187 GLY A N 1
ATOM 1319 C CA . GLY A 1 207 ? -17.780 -10.464 -5.227 1.00 24.53 187 GLY A CA 1
ATOM 1320 C C . GLY A 1 207 ? -18.128 -8.994 -5.360 1.00 24.96 187 GLY A C 1
ATOM 1321 O O . GLY A 1 207 ? -17.819 -8.200 -4.471 1.00 25.43 187 GLY A O 1
ATOM 1322 N N . GLY A 1 208 ? -18.767 -8.630 -6.468 1.00 24.63 188 GLY A N 1
ATOM 1323 C CA . GLY A 1 208 ? -19.175 -7.251 -6.684 1.00 25.62 188 GLY A CA 1
ATOM 1324 C C . GLY A 1 208 ? -20.278 -6.860 -5.708 1.00 25.10 188 GLY A C 1
ATOM 1325 O O . GLY A 1 208 ? -20.297 -5.742 -5.197 1.00 29.06 188 GLY A O 1
ATOM 1326 N N . ALA A 1 209 ? -21.189 -7.792 -5.445 1.00 22.51 189 ALA A N 1
ATOM 1327 C CA . ALA A 1 209 ? -22.234 -7.584 -4.445 1.00 27.76 189 ALA A CA 1
ATOM 1328 C C . ALA A 1 209 ? -21.595 -7.408 -3.070 1.00 24.20 189 ALA A C 1
ATOM 1329 O O . ALA A 1 209 ? -22.101 -6.672 -2.227 1.00 24.02 189 ALA A O 1
ATOM 1331 N N . ASN A 1 210 ? -20.487 -8.113 -2.854 1.00 26.23 190 ASN A N 1
ATOM 1332 C CA . ASN A 1 210 ? -19.707 -7.973 -1.638 1.00 28.05 190 ASN A CA 1
ATOM 1333 C C . ASN A 1 210 ? -19.192 -6.536 -1.500 1.00 25.34 190 ASN A C 1
ATOM 1334 O O . ASN A 1 210 ? -19.377 -5.907 -0.466 1.00 27.54 190 ASN A O 1
ATOM 1339 N N . LEU A 1 211 ? -18.569 -6.010 -2.552 1.00 30.76 191 LEU A N 1
ATOM 1340 C CA . LEU A 1 211 ? -18.104 -4.614 -2.540 1.00 28.10 191 LEU A CA 1
ATOM 1341 C C . LEU A 1 211 ? -19.267 -3.655 -2.356 1.00 26.66 191 LEU A C 1
ATOM 1342 O O . LEU A 1 211 ? -19.149 -2.642 -1.668 1.00 27.62 191 LEU A O 1
ATOM 1347 N N . THR A 1 212 ? -20.395 -3.971 -2.981 1.00 24.74 192 THR A N 1
ATOM 1348 C CA . THR A 1 212 ? -21.571 -3.114 -2.866 1.00 29.85 192 THR A CA 1
ATOM 1349 C C . THR A 1 212 ? -22.009 -3.006 -1.404 1.00 28.60 192 THR A C 1
ATOM 1350 O O . THR A 1 212 ? -22.212 -1.916 -0.874 1.00 27.61 192 THR A O 1
ATOM 1354 N N . MET A 1 213 ? -22.139 -4.146 -0.747 1.00 25.64 193 MET A N 1
ATOM 1355 C CA . MET A 1 213 ? -22.506 -4.144 0.662 1.00 26.68 193 MET A CA 1
ATOM 1356 C C . MET A 1 213 ? -21.476 -3.373 1.500 1.00 28.34 193 MET A C 1
ATOM 1357 O O . MET A 1 213 ? -21.835 -2.570 2.359 1.00 25.36 193 MET A O 1
ATOM 1362 N N . GLY A 1 214 ? -20.193 -3.626 1.251 1.00 27.93 194 GLY A N 1
ATOM 1363 C CA . GLY A 1 214 ? -19.146 -2.941 1.989 1.00 28.04 194 GLY A CA 1
ATOM 1364 C C . GLY A 1 214 ? -19.166 -1.443 1.759 1.00 28.50 194 GLY A C 1
ATOM 1365 O O . GLY A 1 214 ? -18.999 -0.655 2.687 1.00 30.16 194 GLY A O 1
ATOM 1366 N N . LEU A 1 215 ? -19.378 -1.039 0.513 1.00 25.54 195 LEU A N 1
ATOM 1367 C CA . LEU A 1 215 ? -19.481 0.382 0.195 1.00 27.02 195 LEU A CA 1
ATOM 1368 C C . LEU A 1 215 ? -20.640 1.045 0.929 1.00 30.94 195 LEU A C 1
ATOM 1369 O O . LEU A 1 215 ? -20.493 2.119 1.516 1.00 29.24 195 LEU A O 1
ATOM 1374 N N . VAL A 1 216 ? -21.811 0.418 0.883 1.00 27.38 196 VAL A N 1
ATOM 1375 C CA . VAL A 1 216 ? -22.972 1.028 1.510 1.00 28.68 196 VAL A CA 1
ATOM 1376 C C . VAL A 1 216 ? -22.739 1.198 3.014 1.00 28.07 196 VAL A C 1
ATOM 1377 O O . VAL A 1 216 ? -23.137 2.196 3.590 1.00 28.31 196 VAL A O 1
ATOM 1381 N N . GLN A 1 217 ? -22.098 0.218 3.641 1.00 25.52 197 GLN A N 1
ATOM 1382 C CA . GLN A 1 217 ? -21.783 0.309 5.060 1.00 30.84 197 GLN A CA 1
ATOM 1383 C C . GLN A 1 217 ? -20.859 1.496 5.348 1.00 33.49 197 GLN A C 1
ATOM 1384 O O . GLN A 1 217 ? -21.058 2.236 6.311 1.00 36.89 197 GLN A O 1
ATOM 1390 N N . HIS A 1 218 ? -19.865 1.673 4.488 1.00 34.44 198 HIS A N 1
ATOM 1391 C CA . HIS A 1 218 ? -18.947 2.806 4.563 1.00 35.54 198 HIS A CA 1
ATOM 1392 C C . HIS A 1 218 ? -19.705 4.130 4.410 1.00 40.94 198 HIS A C 1
ATOM 1393 O O . HIS A 1 218 ? -19.578 5.029 5.247 1.00 38.62 198 HIS A O 1
ATOM 1400 N N . LEU A 1 219 ? -20.512 4.237 3.356 1.00 29.63 199 LEU A N 1
ATOM 1401 C CA . LEU A 1 219 ? -21.328 5.432 3.132 1.00 30.89 199 LEU A CA 1
ATOM 1402 C C . LEU A 1 219 ? -22.184 5.781 4.340 1.00 39.51 199 LEU A C 1
ATOM 1403 O O . LEU A 1 219 ? -22.306 6.951 4.709 1.00 38.45 199 LEU A O 1
ATOM 1408 N N . ILE A 1 220 ? -22.806 4.773 4.939 1.00 35.84 200 ILE A N 1
ATOM 1409 C CA . ILE A 1 220 ? -23.665 5.013 6.085 1.00 37.39 200 ILE A CA 1
ATOM 1410 C C . ILE A 1 220 ? -22.845 5.558 7.249 1.00 39.21 200 ILE A C 1
ATOM 1411 O O . ILE A 1 220 ? -23.275 6.485 7.934 1.00 43.23 200 ILE A O 1
ATOM 1416 N N . GLU A 1 221 ? -21.660 4.989 7.448 1.00 39.00 201 GLU A N 1
ATOM 1417 C CA . GLU A 1 221 ? -20.730 5.440 8.478 1.00 42.58 201 GLU A CA 1
ATOM 1418 C C . GLU A 1 221 ? -20.354 6.901 8.261 1.00 49.23 201 GLU A C 1
ATOM 1419 O O . GLU A 1 221 ? -20.334 7.694 9.201 1.00 45.50 201 GLU A O 1
ATOM 1425 N N . GLN A 1 222 ? -20.031 7.231 7.013 1.00 46.42 202 GLN A N 1
ATOM 1426 C CA . GLN A 1 222 ? -19.562 8.557 6.634 1.00 43.55 202 GLN A CA 1
ATOM 1427 C C . GLN A 1 222 ? -20.704 9.532 6.375 1.00 42.66 202 GLN A C 1
ATOM 1428 O O . GLN A 1 222 ? -20.469 10.685 6.020 1.00 48.63 202 GLN A O 1
ATOM 1434 N N . GLU A 1 223 ? -21.937 9.072 6.562 1.00 40.97 203 GLU A N 1
ATOM 1435 C CA . GLU A 1 223 ? -23.117 9.914 6.355 1.00 48.67 203 GLU A CA 1
ATOM 1436 C C . GLU A 1 223 ? -23.201 10.465 4.936 1.00 43.06 203 GLU A C 1
ATOM 1437 O O . GLU A 1 223 ? -23.720 11.556 4.711 1.00 45.46 203 GLU A O 1
ATOM 1443 N N . VAL A 1 224 ? -22.683 9.707 3.979 1.00 39.14 204 VAL A N 1
ATOM 1444 C CA . VAL A 1 224 ? -22.809 10.068 2.573 1.00 39.38 204 VAL A CA 1
ATOM 1445 C C . VAL A 1 224 ? -24.160 9.598 2.042 1.00 39.34 204 VAL A C 1
ATOM 1446 O O . VAL A 1 224 ? -24.685 8.582 2.494 1.00 38.21 204 VAL A O 1
ATOM 1450 N N . ASP A 1 225 ? -24.730 10.344 1.101 1.00 35.38 205 ASP A N 1
ATOM 1451 C CA . ASP A 1 225 ? -26.008 9.975 0.503 1.00 34.85 205 ASP A CA 1
ATOM 1452 C C . ASP A 1 225 ? -25.953 8.549 -0.065 1.00 33.63 205 ASP A C 1
ATOM 1453 O O . ASP A 1 225 ? -24.938 8.134 -0.615 1.00 33.45 205 ASP A O 1
ATOM 1458 N N . LEU A 1 226 ? -27.046 7.806 0.070 1.00 32.59 206 LEU A N 1
ATOM 1459 C CA . LEU A 1 226 ? -27.069 6.397 -0.340 1.00 28.08 206 LEU A CA 1
ATOM 1460 C C . LEU A 1 226 ? -27.795 6.217 -1.655 1.00 27.82 206 LEU A C 1
ATOM 1461 O O . LEU A 1 226 ? -28.615 7.045 -2.029 1.00 30.05 206 LEU A O 1
ATOM 1466 N N . PRO A 1 227 ? -27.511 5.116 -2.364 1.00 30.64 207 PRO A N 1
ATOM 1467 C CA . PRO A 1 227 ? -28.280 4.836 -3.583 1.00 29.31 207 PRO A CA 1
ATOM 1468 C C . PRO A 1 227 ? -29.766 4.691 -3.258 1.00 30.55 207 PRO A C 1
ATOM 1469 O O . PRO A 1 227 ? -30.114 4.394 -2.114 1.00 26.76 207 PRO A O 1
ATOM 1473 N N . GLY A 1 228 ? -30.624 4.904 -4.250 1.00 26.99 208 GLY A N 1
ATOM 1474 C CA . GLY A 1 228 ? -32.051 4.722 -4.074 1.00 30.57 208 GLY A CA 1
ATOM 1475 C C . GLY A 1 228 ? -32.451 3.259 -3.936 1.00 30.88 208 GLY A C 1
ATOM 1476 O O . GLY A 1 228 ? -33.514 2.949 -3.403 1.00 30.61 208 GLY A O 1
ATOM 1477 N N . ALA A 1 229 ? -31.607 2.357 -4.421 1.00 27.12 209 ALA A N 1
ATOM 1478 C CA . ALA A 1 229 ? -31.910 0.923 -4.367 1.00 27.92 209 ALA A CA 1
ATOM 1479 C C . ALA A 1 229 ? -30.640 0.101 -4.543 1.00 30.69 209 ALA A C 1
ATOM 1480 O O . ALA A 1 229 ? -29.683 0.561 -5.169 1.00 28.28 209 ALA A O 1
ATOM 1482 N N . LEU A 1 230 ? -30.627 -1.113 -3.994 1.00 25.42 210 LEU A N 1
ATOM 1483 C CA . LEU A 1 230 ? -29.495 -2.007 -4.197 1.00 23.76 210 LEU A CA 1
ATOM 1484 C C . LEU A 1 230 ? -29.980 -3.261 -4.876 1.00 26.93 210 LEU A C 1
ATOM 1485 O O . LEU A 1 230 ? -31.111 -3.687 -4.657 1.00 24.89 210 LEU A O 1
ATOM 1490 N N . PHE A 1 231 ? -29.119 -3.840 -5.701 1.00 23.12 211 PHE A N 1
ATOM 1491 C CA . PHE A 1 231 ? -29.346 -5.158 -6.273 1.00 22.40 211 PHE A CA 1
ATOM 1492 C C . PHE A 1 231 ? -28.255 -6.096 -5.770 1.00 25.95 211 PHE A C 1
ATOM 1493 O O . PHE A 1 231 ? -27.066 -5.831 -5.970 1.00 24.75 211 PHE A O 1
ATOM 1501 N N . LEU A 1 232 ? -28.651 -7.171 -5.089 1.00 23.40 212 LEU A N 1
ATOM 1502 C CA . LEU A 1 232 ? -27.693 -8.171 -4.627 1.00 24.12 212 LEU A CA 1
ATOM 1503 C C . LEU A 1 232 ? -28.057 -9.551 -5.169 1.00 27.91 212 LEU A C 1
ATOM 1504 O O . LEU A 1 232 ? -28.892 -10.268 -4.593 1.00 22.47 212 LEU A O 1
ATOM 1509 N N . GLY A 1 233 ? -27.464 -9.929 -6.282 1.00 24.49 213 GLY A N 1
ATOM 1510 C CA . GLY A 1 233 ? -27.653 -11.220 -6.856 1.00 23.48 213 GLY A CA 1
ATOM 1511 C C . GLY A 1 233 ? -26.590 -12.119 -6.315 1.00 26.23 213 GLY A C 1
ATOM 1512 O O . GLY A 1 233 ? -25.465 -11.723 -6.317 1.00 27.53 213 GLY A O 1
ATOM 1513 N N . THR A 1 234 ? -26.989 -13.283 -5.835 1.00 22.51 214 THR A N 1
ATOM 1514 C CA . THR A 1 234 ? -26.123 -14.293 -5.257 1.00 23.91 214 THR A CA 1
ATOM 1515 C C . THR A 1 234 ? -24.878 -13.683 -4.567 1.00 23.50 214 THR A C 1
ATOM 1516 O O . THR A 1 234 ? -23.778 -13.921 -4.939 1.00 24.70 214 THR A O 1
ATOM 1520 N N . PRO A 1 235 ? -25.181 -12.796 -3.528 1.00 24.15 215 PRO A N 1
ATOM 1521 C CA . PRO A 1 235 ? -24.034 -12.036 -3.028 1.00 22.15 215 PRO A CA 1
ATOM 1522 C C . PRO A 1 235 ? -23.016 -12.862 -2.260 1.00 24.75 215 PRO A C 1
ATOM 1523 O O . PRO A 1 235 ? -23.376 -13.800 -1.613 1.00 22.84 215 PRO A O 1
ATOM 1527 N N . GLY A 1 236 ? -21.755 -12.501 -2.369 1.00 23.76 216 GLY A N 1
ATOM 1528 C CA . GLY A 1 236 ? -20.719 -13.139 -1.604 1.00 22.62 216 GLY A CA 1
ATOM 1529 C C . GLY A 1 236 ? -20.691 -12.468 -0.257 1.00 27.04 216 GLY A C 1
ATOM 1530 O O . GLY A 1 236 ? -19.730 -11.823 0.094 1.00 24.02 216 GLY A O 1
ATOM 1531 N N . ALA A 1 237 ? -21.799 -12.587 0.455 1.00 20.97 217 ALA A N 1
ATOM 1532 C CA . ALA A 1 237 ? -22.005 -11.828 1.686 1.00 23.78 217 ALA A CA 1
ATOM 1533 C C . ALA A 1 237 ? -21.237 -12.405 2.878 1.00 19.86 217 ALA A C 1
ATOM 1534 O O . ALA A 1 237 ? -20.807 -11.675 3.767 1.00 24.61 217 ALA A O 1
ATOM 1536 N N . ASP A 1 238 ? -21.080 -13.721 2.899 1.00 24.45 218 ASP A N 1
ATOM 1537 C CA . ASP A 1 238 ? -20.252 -14.385 3.916 1.00 26.70 218 ASP A CA 1
ATOM 1538 C C . ASP A 1 238 ? -19.319 -15.354 3.223 1.00 22.06 218 ASP A C 1
ATOM 1539 O O . ASP A 1 238 ? -19.759 -16.391 2.725 1.00 27.20 218 ASP A O 1
ATOM 1544 N N . MET A 1 239 ? -18.031 -15.018 3.175 1.00 24.47 219 MET A N 1
ATOM 1545 C CA . MET A 1 239 ? -17.081 -15.858 2.445 1.00 21.02 219 MET A CA 1
ATOM 1546 C C . MET A 1 239 ? -16.279 -16.806 3.332 1.00 26.83 219 MET A C 1
ATOM 1547 O O . MET A 1 239 ? -15.387 -17.486 2.846 1.00 23.26 219 MET A O 1
ATOM 1552 N N . SER A 1 240 ? -16.577 -16.841 4.629 1.00 23.60 220 SER A N 1
ATOM 1553 C CA . SER A 1 240 ? -16.133 -17.965 5.439 1.00 26.28 220 SER A CA 1
ATOM 1554 C C . SER A 1 240 ? -16.991 -19.119 4.976 1.00 28.36 220 SER A C 1
ATOM 1555 O O . SER A 1 240 ? -17.994 -18.904 4.297 1.00 27.39 220 SER A O 1
ATOM 1558 N N . LYS A 1 241 ? -16.622 -20.342 5.333 1.00 26.25 221 LYS A N 1
ATOM 1559 C CA . LYS A 1 241 ? -17.429 -21.470 4.931 1.00 25.60 221 LYS A CA 1
ATOM 1560 C C . LYS A 1 241 ? -18.561 -21.642 5.933 1.00 29.54 221 LYS A C 1
ATOM 1561 O O . LYS A 1 241 ? -18.673 -22.658 6.625 1.00 28.39 221 LYS A O 1
ATOM 1567 N N . THR A 1 242 ? -19.396 -20.614 6.004 1.00 24.75 222 THR A N 1
ATOM 1568 C CA . THR A 1 242 ? -20.540 -20.623 6.887 1.00 27.55 222 THR A CA 1
ATOM 1569 C C . THR A 1 242 ? -21.764 -20.424 6.017 1.00 28.19 222 THR A C 1
ATOM 1570 O O . THR A 1 242 ? -21.845 -19.444 5.282 1.00 23.04 222 THR A O 1
ATOM 1574 N N . GLY A 1 243 ? -22.696 -21.366 6.094 1.00 26.94 223 GLY A N 1
ATOM 1575 C CA . GLY A 1 243 ? -23.900 -21.328 5.291 1.00 25.90 223 GLY A CA 1
ATOM 1576 C C . GLY A 1 243 ? -24.247 -22.727 4.823 1.00 24.61 223 GLY A C 1
ATOM 1577 O O . GLY A 1 243 ? -23.430 -23.390 4.184 1.00 25.69 223 GLY A O 1
ATOM 1578 N N . ASP A 1 244 ? -25.449 -23.183 5.170 1.00 21.50 224 ASP A N 1
ATOM 1579 C CA . ASP A 1 244 ? -25.937 -24.496 4.765 1.00 24.02 224 ASP A CA 1
ATOM 1580 C C . ASP A 1 244 ? -25.610 -24.815 3.306 1.00 23.70 224 ASP A C 1
ATOM 1581 O O . ASP A 1 244 ? -25.154 -25.912 2.988 1.00 24.76 224 ASP A O 1
ATOM 1586 N N . SER A 1 245 ? -25.861 -23.860 2.418 1.00 21.39 225 SER A N 1
ATOM 1587 C CA . SER A 1 245 ? -25.743 -24.140 0.993 1.00 23.01 225 SER A CA 1
ATOM 1588 C C . SER A 1 245 ? -24.316 -24.497 0.580 1.00 22.29 225 SER A C 1
ATOM 1589 O O . SER A 1 245 ? -24.115 -25.241 -0.377 1.00 23.20 225 SER A O 1
ATOM 1592 N N . TYR A 1 246 ? -23.325 -23.960 1.281 1.00 22.42 226 TYR A N 1
ATOM 1593 C CA . TYR A 1 246 ? -21.940 -24.380 1.030 1.00 25.70 226 TYR A CA 1
ATOM 1594 C C . TYR A 1 246 ? -21.808 -25.895 1.167 1.00 26.78 226 TYR A C 1
ATOM 1595 O O . TYR A 1 246 ? -21.001 -26.523 0.495 1.00 24.36 226 TYR A O 1
ATOM 1604 N N . TYR A 1 247 ? -22.598 -26.479 2.060 1.00 25.27 227 TYR A N 1
ATOM 1605 C CA . TYR A 1 247 ? -22.490 -27.908 2.345 1.00 24.65 227 TYR A CA 1
ATOM 1606 C C . TYR A 1 247 ? -23.540 -28.695 1.580 1.00 28.07 227 TYR A C 1
ATOM 1607 O O . TYR A 1 247 ? -23.230 -29.672 0.898 1.00 25.70 227 TYR A O 1
ATOM 1616 N N . ILE A 1 248 ? -24.783 -28.234 1.666 1.00 24.68 228 ILE A N 1
ATOM 1617 C CA . ILE A 1 248 ? -25.881 -28.893 0.991 1.00 25.31 228 ILE A CA 1
ATOM 1618 C C . ILE A 1 248 ? -25.724 -28.860 -0.525 1.00 25.42 228 ILE A C 1
ATOM 1619 O O . ILE A 1 248 ? -26.015 -29.846 -1.214 1.00 25.56 228 ILE A O 1
ATOM 1624 N N . ASN A 1 249 ? -25.293 -27.720 -1.058 1.00 22.89 229 ASN A N 1
ATOM 1625 C CA . ASN A 1 249 ? -25.208 -27.584 -2.511 1.00 23.23 229 ASN A CA 1
ATOM 1626 C C . ASN A 1 249 ? -23.798 -27.856 -3.050 1.00 25.88 229 ASN A C 1
ATOM 1627 O O . ASN A 1 249 ? -23.507 -27.607 -4.214 1.00 26.41 229 ASN A O 1
ATOM 1632 N N . ASP A 1 250 ? -22.938 -28.406 -2.203 1.00 25.45 230 ASP A N 1
ATOM 1633 C CA . ASP A 1 250 ? -21.613 -28.826 -2.646 1.00 24.15 230 ASP A CA 1
ATOM 1634 C C . ASP A 1 250 ? -21.785 -29.902 -3.729 1.00 30.11 230 ASP A C 1
ATOM 1635 O O . ASP A 1 250 ? -22.381 -30.948 -3.480 1.00 26.94 230 ASP A O 1
ATOM 1640 N N . GLY A 1 251 ? -21.283 -29.640 -4.929 1.00 29.79 231 GLY A N 1
ATOM 1641 C CA . GLY A 1 251 ? -21.464 -30.554 -6.043 1.00 23.72 231 GLY A CA 1
ATOM 1642 C C . GLY A 1 251 ? -22.788 -30.366 -6.773 1.00 30.67 231 GLY A C 1
ATOM 1643 O O . GLY A 1 251 ? -23.064 -31.058 -7.754 1.00 31.08 231 GLY A O 1
ATOM 1644 N N . ILE A 1 252 ? -23.614 -29.433 -6.303 1.00 25.54 232 ILE A N 1
ATOM 1645 C CA . ILE A 1 252 ? -24.926 -29.196 -6.906 1.00 20.20 232 ILE A CA 1
ATOM 1646 C C . ILE A 1 252 ? -24.996 -27.860 -7.646 1.00 22.87 232 ILE A C 1
ATOM 1647 O O . ILE A 1 252 ? -25.799 -27.680 -8.556 1.00 24.11 232 ILE A O 1
ATOM 1652 N N . ASP A 1 253 ? -24.131 -26.925 -7.264 1.00 21.73 233 ASP A N 1
ATOM 1653 C CA . ASP A 1 253 ? -24.041 -25.666 -7.976 1.00 23.01 233 ASP A CA 1
ATOM 1654 C C . ASP A 1 253 ? -23.097 -25.892 -9.164 1.00 22.69 233 ASP A C 1
ATOM 1655 O O . ASP A 1 253 ? -21.907 -26.081 -8.978 1.00 27.26 233 ASP A O 1
ATOM 1660 N N . ARG A 1 254 ? -23.630 -25.870 -10.377 1.00 26.33 234 ARG A N 1
ATOM 1661 C CA . ARG A 1 254 ? -22.843 -26.243 -11.557 1.00 25.48 234 ARG A CA 1
ATOM 1662 C C . ARG A 1 254 ? -21.760 -25.221 -11.878 1.00 30.58 234 ARG A C 1
ATOM 1663 O O . ARG A 1 254 ? -20.864 -25.492 -12.678 1.00 30.43 234 ARG A O 1
ATOM 1671 N N . ASN A 1 255 ? -21.841 -24.048 -11.255 1.00 24.73 235 ASN A N 1
ATOM 1672 C CA . ASN A 1 255 ? -20.903 -22.985 -11.552 1.00 26.76 235 ASN A CA 1
ATOM 1673 C C . ASN A 1 255 ? -19.772 -22.857 -10.543 1.00 30.76 235 ASN A C 1
ATOM 1674 O O . ASN A 1 255 ? -18.604 -22.913 -10.922 1.00 31.74 235 ASN A O 1
ATOM 1679 N N . LEU A 1 256 ? -20.108 -22.678 -9.268 1.00 25.86 236 LEU A N 1
ATOM 1680 C CA . LEU A 1 256 ? -19.097 -22.634 -8.223 1.00 29.72 236 LEU A CA 1
ATOM 1681 C C . LEU A 1 256 ? -18.652 -24.043 -7.824 1.00 29.96 236 LEU A C 1
ATOM 1682 O O . LEU A 1 256 ? -17.492 -24.258 -7.443 1.00 29.85 236 LEU A O 1
ATOM 1687 N N . VAL A 1 257 ? -19.580 -24.990 -7.937 1.00 26.81 237 VAL A N 1
ATOM 1688 C CA . VAL A 1 257 ? -19.366 -26.397 -7.576 1.00 29.23 237 VAL A CA 1
ATOM 1689 C C . VAL A 1 257 ? -19.066 -26.647 -6.096 1.00 28.73 237 VAL A C 1
ATOM 1690 O O . VAL A 1 257 ? -19.764 -27.416 -5.442 1.00 29.41 237 VAL A O 1
ATOM 1694 N N . THR A 1 258 ? -18.009 -26.029 -5.582 1.00 26.88 238 THR A N 1
ATOM 1695 C CA . THR A 1 258 ? -17.600 -26.243 -4.204 1.00 24.68 238 THR A CA 1
ATOM 1696 C C . THR A 1 258 ? -16.838 -25.033 -3.679 1.00 27.32 238 THR A C 1
ATOM 1697 O O . THR A 1 258 ? -16.220 -24.293 -4.443 1.00 27.53 238 THR A O 1
ATOM 1701 N N . TYR A 1 259 ? -16.902 -24.830 -2.370 1.00 25.15 239 TYR A N 1
ATOM 1702 C CA . TYR A 1 259 ? -16.150 -23.783 -1.714 1.00 25.80 239 TYR A CA 1
ATOM 1703 C C . TYR A 1 259 ? -14.672 -24.156 -1.686 1.00 29.49 239 TYR A C 1
ATOM 1704 O O . TYR A 1 259 ? -13.807 -23.291 -1.812 1.00 28.72 239 TYR A O 1
ATOM 1713 N N . ASP A 1 260 ? -14.394 -25.448 -1.525 1.00 26.63 240 ASP A N 1
ATOM 1714 C CA . ASP A 1 260 ? -13.029 -25.929 -1.313 1.00 30.21 240 ASP A CA 1
ATOM 1715 C C . ASP A 1 260 ? -12.190 -25.769 -2.563 1.00 31.82 240 ASP A C 1
ATOM 1716 O O . ASP A 1 260 ? -12.693 -25.904 -3.668 1.00 28.95 240 ASP A O 1
ATOM 1721 N N . GLY A 1 261 ? -10.902 -25.508 -2.373 1.00 29.83 241 GLY A N 1
ATOM 1722 C CA . GLY A 1 261 ? -9.997 -25.320 -3.488 1.00 31.66 241 GLY A CA 1
ATOM 1723 C C . GLY A 1 261 ? -10.000 -23.876 -3.955 1.00 29.96 241 GLY A C 1
ATOM 1724 O O . GLY A 1 261 ? -9.643 -22.960 -3.205 1.00 25.82 241 GLY A O 1
ATOM 1725 N N . PHE A 1 262 ? -10.414 -23.675 -5.200 1.00 25.97 242 PHE A N 1
ATOM 1726 C CA . PHE A 1 262 ? -10.325 -22.366 -5.828 1.00 26.16 242 PHE A CA 1
ATOM 1727 C C . PHE A 1 262 ? -11.040 -21.252 -5.071 1.00 25.71 242 PHE A C 1
ATOM 1728 O O . PHE A 1 262 ? -10.459 -20.192 -4.803 1.00 25.81 242 PHE A O 1
ATOM 1736 N N . LEU A 1 263 ? -12.305 -21.476 -4.733 1.00 29.45 243 LEU A N 1
ATOM 1737 C CA . LEU A 1 263 ? -13.094 -20.400 -4.150 1.00 25.13 243 LEU A CA 1
ATOM 1738 C C . LEU A 1 263 ? -12.464 -19.956 -2.845 1.00 24.28 243 LEU A C 1
ATOM 1739 O O . LEU A 1 263 ? -12.274 -18.771 -2.623 1.00 23.90 243 LEU A O 1
ATOM 1744 N N . GLU A 1 264 ? -12.109 -20.908 -1.991 1.00 24.68 244 GLU A N 1
ATOM 1745 C CA . GLU A 1 264 ? -11.458 -20.535 -0.743 1.00 27.03 244 GLU A CA 1
ATOM 1746 C C . GLU A 1 264 ? -10.155 -19.769 -0.999 1.00 26.41 244 GLU A C 1
ATOM 1747 O O . GLU A 1 264 ? -9.858 -18.784 -0.328 1.00 29.10 244 GLU A O 1
ATOM 1753 N N . ALA A 1 265 ? -9.383 -20.227 -1.977 1.00 28.84 245 ALA A N 1
ATOM 1754 C CA . ALA A 1 265 ? -8.127 -19.568 -2.314 1.00 24.74 245 ALA A CA 1
ATOM 1755 C C . ALA A 1 265 ? -8.398 -18.135 -2.745 1.00 24.99 245 ALA A C 1
ATOM 1756 O O . ALA A 1 265 ? -7.700 -17.207 -2.320 1.00 24.96 245 ALA A O 1
ATOM 1758 N N . ALA A 1 266 ? -9.417 -17.945 -3.582 1.00 24.56 246 ALA A N 1
ATOM 1759 C CA . ALA A 1 266 ? -9.774 -16.603 -4.032 1.00 24.61 246 ALA A CA 1
ATOM 1760 C C . ALA A 1 266 ? -10.211 -15.739 -2.854 1.00 26.40 246 ALA A C 1
ATOM 1761 O O . ALA A 1 266 ? -9.827 -14.571 -2.737 1.00 25.48 246 ALA A O 1
ATOM 1763 N N . VAL A 1 267 ? -11.010 -16.326 -1.974 1.00 26.70 247 VAL A N 1
ATOM 1764 C CA . VAL A 1 267 ? -11.485 -15.601 -0.810 1.00 22.83 247 VAL A CA 1
ATOM 1765 C C . VAL A 1 267 ? -10.278 -15.159 0.017 1.00 24.13 247 VAL A C 1
ATOM 1766 O O . VAL A 1 267 ? -10.151 -13.985 0.376 1.00 23.45 247 VAL A O 1
ATOM 1770 N N . ARG A 1 268 ? -9.372 -16.100 0.285 1.00 27.36 248 ARG A N 1
ATOM 1771 C CA . ARG A 1 268 ? -8.178 -15.786 1.072 1.00 28.02 248 ARG A CA 1
ATOM 1772 C C . ARG A 1 268 ? -7.290 -14.752 0.391 1.00 26.60 248 ARG A C 1
ATOM 1773 O O . ARG A 1 268 ? -6.712 -13.892 1.061 1.00 27.92 248 ARG A O 1
ATOM 1781 N N . LEU A 1 269 ? -7.183 -14.808 -0.936 1.00 26.93 249 LEU A N 1
ATOM 1782 C CA . LEU A 1 269 ? -6.431 -13.765 -1.631 1.00 24.89 249 LEU A CA 1
ATOM 1783 C C . LEU A 1 269 ? -7.087 -12.401 -1.377 1.00 30.16 249 LEU A C 1
ATOM 1784 O O . LEU A 1 269 ? -6.418 -11.434 -1.013 1.00 28.08 249 LEU A O 1
ATOM 1789 N N . TYR A 1 270 ? -8.405 -12.342 -1.558 1.00 26.26 250 TYR A N 1
ATOM 1790 C CA . TYR A 1 270 ? -9.199 -11.136 -1.297 1.00 27.42 250 TYR A CA 1
ATOM 1791 C C . TYR A 1 270 ? -9.022 -10.637 0.136 1.00 25.09 250 TYR A C 1
ATOM 1792 O O . TYR A 1 270 ? -8.808 -9.443 0.371 1.00 27.78 250 TYR A O 1
ATOM 1801 N N . ALA A 1 271 ? -9.123 -11.562 1.088 1.00 26.06 251 ALA A N 1
ATOM 1802 C CA . ALA A 1 271 ? -9.056 -11.232 2.507 1.00 24.90 251 ALA A CA 1
ATOM 1803 C C . ALA A 1 271 ? -7.707 -10.624 2.894 1.00 29.90 251 ALA A C 1
ATOM 1804 O O . ALA A 1 271 ? -7.626 -9.812 3.815 1.00 29.57 251 ALA A O 1
ATOM 1806 N N . ASN A 1 272 ? -6.645 -11.046 2.211 1.00 29.59 252 ASN A N 1
ATOM 1807 C CA . ASN A 1 272 ? -5.327 -10.455 2.417 1.00 23.49 252 ASN A CA 1
ATOM 1808 C C . ASN A 1 272 ? -4.930 -10.494 3.897 1.00 26.41 252 ASN A C 1
ATOM 1809 O O . ASN A 1 272 ? -4.479 -9.500 4.441 1.00 30.00 252 ASN A O 1
ATOM 1814 N N . GLY A 1 273 ? -5.111 -11.643 4.542 1.00 27.69 253 GLY A N 1
ATOM 1815 C CA . GLY A 1 273 ? -4.748 -11.780 5.941 1.00 32.19 253 GLY A CA 1
ATOM 1816 C C . GLY A 1 273 ? -5.870 -11.522 6.947 1.00 37.33 253 GLY A C 1
ATOM 1817 O O . GLY A 1 273 ? -5.776 -11.945 8.097 1.00 31.67 253 GLY A O 1
ATOM 1818 N N . ARG A 1 274 ? -6.934 -10.840 6.527 1.00 30.71 254 ARG A N 1
ATOM 1819 C CA . ARG A 1 274 ? -8.076 -10.599 7.416 1.00 27.08 254 ARG A CA 1
ATOM 1820 C C . ARG A 1 274 ? -8.805 -11.893 7.731 1.00 28.47 254 ARG A C 1
ATOM 1821 O O . ARG A 1 274 ? -8.800 -12.821 6.932 1.00 31.05 254 ARG A O 1
ATOM 1829 N N . ASP A 1 275 ? -9.438 -11.950 8.901 1.00 26.80 255 ASP A N 1
ATOM 1830 C CA . ASP A 1 275 ? -10.301 -13.072 9.240 1.00 30.46 255 ASP A CA 1
ATOM 1831 C C . ASP A 1 275 ? -11.452 -13.119 8.242 1.00 25.11 255 ASP A C 1
ATOM 1832 O O . ASP A 1 275 ? -11.952 -12.079 7.820 1.00 30.36 255 ASP A O 1
ATOM 1837 N N . LEU A 1 276 ? -11.882 -14.318 7.873 1.00 23.63 256 LEU A N 1
ATOM 1838 C CA . LEU A 1 276 ? -12.899 -14.435 6.845 1.00 27.48 256 LEU A CA 1
ATOM 1839 C C . LEU A 1 276 ? -14.270 -13.940 7.316 1.00 31.74 256 LEU A C 1
ATOM 1840 O O . LEU A 1 276 ? -15.139 -13.679 6.495 1.00 30.21 256 LEU A O 1
ATOM 1845 N N . LYS A 1 277 ? -14.467 -13.815 8.629 1.00 25.81 257 LYS A N 1
ATOM 1846 C CA . LYS A 1 277 ? -15.712 -13.229 9.149 1.00 26.06 257 LYS A CA 1
ATOM 1847 C C . LYS A 1 277 ? -15.576 -11.744 9.465 1.00 29.51 257 LYS A C 1
ATOM 1848 O O . LYS A 1 277 ? -16.509 -11.115 9.957 1.00 28.47 257 LYS A O 1
ATOM 1854 N N . ASP A 1 278 ? -14.413 -11.178 9.174 1.00 25.59 258 ASP A N 1
ATOM 1855 C CA . ASP A 1 278 ? -14.223 -9.733 9.257 1.00 28.09 258 ASP A CA 1
ATOM 1856 C C . ASP A 1 278 ? -15.245 -9.083 8.314 1.00 28.76 258 ASP A C 1
ATOM 1857 O O . ASP A 1 278 ? -15.350 -9.488 7.169 1.00 30.25 258 ASP A O 1
ATOM 1862 N N . PRO A 1 279 ? -16.012 -8.084 8.795 1.00 28.09 259 PRO A N 1
ATOM 1863 C CA . PRO A 1 279 ? -17.070 -7.503 7.951 1.00 29.29 259 PRO A CA 1
ATOM 1864 C C . PRO A 1 279 ? -16.527 -6.855 6.696 1.00 31.62 259 PRO A C 1
ATOM 1865 O O . PRO A 1 279 ? -17.278 -6.652 5.748 1.00 28.38 259 PRO A O 1
ATOM 1869 N N . LEU A 1 280 ? -15.242 -6.519 6.678 1.00 29.54 260 LEU A N 1
ATOM 1870 C CA . LEU A 1 280 ? -14.669 -5.959 5.469 1.00 29.96 260 LEU A CA 1
ATOM 1871 C C . LEU A 1 280 ? -14.532 -7.054 4.410 1.00 28.75 260 LEU A C 1
ATOM 1872 O O . LEU A 1 280 ? -14.575 -6.774 3.216 1.00 32.10 260 LEU A O 1
ATOM 1877 N N . VAL A 1 281 ? -14.386 -8.298 4.866 1.00 26.41 261 VAL A N 1
ATOM 1878 C CA . VAL A 1 281 ? -14.295 -9.457 3.979 1.00 24.64 261 VAL A CA 1
ATOM 1879 C C . VAL A 1 281 ? -15.673 -10.078 3.717 1.00 30.58 261 VAL A C 1
ATOM 1880 O O . VAL A 1 281 ? -15.979 -10.498 2.599 1.00 26.28 261 VAL A O 1
ATOM 1884 N N . SER A 1 282 ? -16.491 -10.153 4.765 1.00 23.48 262 SER A N 1
ATOM 1885 C CA . SER A 1 282 ? -17.816 -10.764 4.674 1.00 24.01 262 SER A CA 1
ATOM 1886 C C . SER A 1 282 ? -18.802 -9.790 5.281 1.00 26.11 262 SER A C 1
ATOM 1887 O O . SER A 1 282 ? -19.068 -9.841 6.480 1.00 25.06 262 SER A O 1
ATOM 1890 N N . PRO A 1 283 ? -19.301 -8.856 4.461 1.00 23.22 263 PRO A N 1
ATOM 1891 C CA . PRO A 1 283 ? -20.103 -7.722 4.926 1.00 23.98 263 PRO A CA 1
ATOM 1892 C C . PRO A 1 283 ? -21.405 -8.117 5.642 1.00 23.93 263 PRO A C 1
ATOM 1893 O O . PRO A 1 283 ? -21.970 -7.275 6.340 1.00 24.33 263 PRO A O 1
ATOM 1897 N N . LEU A 1 284 ? -21.879 -9.346 5.456 1.00 25.54 264 LEU A N 1
ATOM 1898 C CA . LEU A 1 284 ? -23.051 -9.830 6.187 1.00 22.99 264 LEU A CA 1
ATOM 1899 C C . LEU A 1 284 ? -22.856 -9.635 7.693 1.00 29.25 264 LEU A C 1
ATOM 1900 O O . LEU A 1 284 ? -23.818 -9.421 8.434 1.00 26.85 264 LEU A O 1
ATOM 1905 N N . TYR A 1 285 ? -21.606 -9.725 8.141 1.00 28.14 265 TYR A N 1
ATOM 1906 C CA . TYR A 1 285 ? -21.293 -9.583 9.562 1.00 28.62 265 TYR A CA 1
ATOM 1907 C C . TYR A 1 285 ? -21.321 -8.145 10.032 1.00 30.69 265 TYR A C 1
ATOM 1908 O O . TYR A 1 285 ? -21.303 -7.876 11.236 1.00 34.04 265 TYR A O 1
ATOM 1917 N N . GLY A 1 286 ? -21.362 -7.216 9.087 1.00 27.46 266 GLY A N 1
ATOM 1918 C CA . GLY A 1 286 ? -21.420 -5.814 9.450 1.00 29.35 266 GLY A CA 1
ATOM 1919 C C . GLY A 1 286 ? -22.856 -5.383 9.677 1.00 31.66 266 GLY A C 1
ATOM 1920 O O . GLY A 1 286 ? -23.792 -6.178 9.531 1.00 27.57 266 GLY A O 1
ATOM 1921 N N . ASP A 1 287 ? -23.026 -4.112 10.012 1.00 30.62 267 ASP A N 1
ATOM 1922 C CA . ASP A 1 287 ? -24.336 -3.532 10.268 1.00 31.24 267 ASP A CA 1
ATOM 1923 C C . ASP A 1 287 ? -25.070 -3.295 8.956 1.00 31.65 267 ASP A C 1
ATOM 1924 O O . ASP A 1 287 ? -24.496 -2.761 8.014 1.00 29.66 267 ASP A O 1
ATOM 1929 N N . LEU A 1 288 ? -26.341 -3.685 8.899 1.00 28.67 268 LEU A N 1
ATOM 1930 C CA . LEU A 1 288 ? -27.149 -3.476 7.700 1.00 27.19 268 LEU A CA 1
ATOM 1931 C C . LEU A 1 288 ? -28.276 -2.470 7.926 1.00 29.38 268 LEU A C 1
ATOM 1932 O O . LEU A 1 288 ? -29.068 -2.204 7.023 1.00 28.50 268 LEU A O 1
ATOM 1937 N N . HIS A 1 289 ? -28.356 -1.899 9.124 1.00 28.21 269 HIS A N 1
ATOM 1938 C CA . HIS A 1 289 ? -29.329 -0.841 9.349 1.00 25.71 269 HIS A CA 1
ATOM 1939 C C . HIS A 1 289 ? -29.051 0.334 8.422 1.00 31.03 269 HIS A C 1
ATOM 1940 O O . HIS A 1 289 ? -27.901 0.658 8.146 1.00 28.63 269 HIS A O 1
ATOM 1947 N N . GLY A 1 290 ? -30.109 0.978 7.946 1.00 25.42 270 GLY A N 1
ATOM 1948 C CA . GLY A 1 290 ? -29.944 2.126 7.077 1.00 27.39 270 GLY A CA 1
ATOM 1949 C C . GLY A 1 290 ? -29.796 1.777 5.612 1.00 29.80 270 GLY A C 1
ATOM 1950 O O . GLY A 1 290 ? -29.741 2.667 4.767 1.00 27.33 270 GLY A O 1
ATOM 1951 N N . PHE A 1 291 ? -29.730 0.490 5.288 1.00 27.31 271 PHE A N 1
ATOM 1952 C CA . PHE A 1 291 ? -29.605 0.112 3.878 1.00 26.64 271 PHE A CA 1
ATOM 1953 C C . PHE A 1 291 ? -30.795 0.601 3.057 1.00 27.98 271 PHE A C 1
ATOM 1954 O O . PHE A 1 291 ? -31.925 0.627 3.533 1.00 27.64 271 PHE A O 1
ATOM 1962 N N . PRO A 1 292 ? -30.534 0.994 1.808 1.00 27.38 272 PRO A N 1
ATOM 1963 C CA . PRO A 1 292 ? -31.592 1.328 0.858 1.00 27.34 272 PRO A CA 1
ATOM 1964 C C . PRO A 1 292 ? -32.419 0.069 0.580 1.00 25.06 272 PRO A C 1
ATOM 1965 O O . PRO A 1 292 ? -31.968 -1.021 0.921 1.00 24.78 272 PRO A O 1
ATOM 1969 N N . PRO A 1 293 ? -33.593 0.214 -0.046 1.00 25.24 273 PRO A N 1
ATOM 1970 C CA . PRO A 1 293 ? -34.351 -0.978 -0.446 1.00 25.54 273 PRO A CA 1
ATOM 1971 C C . PRO A 1 293 ? -33.474 -1.888 -1.278 1.00 28.48 273 PRO A C 1
ATOM 1972 O O . PRO A 1 293 ? -32.783 -1.413 -2.183 1.00 25.85 273 PRO A O 1
ATOM 1976 N N . THR A 1 294 ? -33.516 -3.180 -0.979 1.00 24.21 274 THR A N 1
ATOM 1977 C CA . THR A 1 294 ? -32.620 -4.144 -1.596 1.00 26.52 274 THR A CA 1
ATOM 1978 C C . THR A 1 294 ? -33.390 -5.293 -2.264 1.00 25.79 274 THR A C 1
ATOM 1979 O O . THR A 1 294 ? -34.375 -5.804 -1.727 1.00 23.81 274 THR A O 1
ATOM 1983 N N . PHE A 1 295 ? -32.917 -5.678 -3.442 1.00 24.07 275 PHE A N 1
ATOM 1984 C CA . PHE A 1 295 ? -33.518 -6.724 -4.253 1.00 24.89 275 PHE A CA 1
ATOM 1985 C C . PHE A 1 295 ? -32.490 -7.843 -4.286 1.00 22.80 275 PHE A C 1
ATOM 1986 O O . PHE A 1 295 ? -31.329 -7.609 -4.657 1.00 23.11 275 PHE A O 1
ATOM 1994 N N . LEU A 1 296 ? -32.889 -9.050 -3.888 1.00 20.97 276 LEU A N 1
ATOM 1995 C CA . LEU A 1 296 ? -31.947 -10.171 -3.844 1.00 21.91 276 LEU A CA 1
ATOM 1996 C C . LEU A 1 296 ? -32.468 -11.356 -4.637 1.00 22.87 276 LEU A C 1
ATOM 1997 O O . LEU A 1 296 ? -33.657 -11.619 -4.656 1.00 22.65 276 LEU A O 1
ATOM 2002 N N . ILE A 1 297 ? -31.564 -12.074 -5.279 1.00 22.95 277 ILE A N 1
ATOM 2003 C CA . ILE A 1 297 ? -31.957 -13.206 -6.100 1.00 22.59 277 ILE A CA 1
ATOM 2004 C C . ILE A 1 297 ? -30.954 -14.339 -5.959 1.00 21.08 277 ILE A C 1
ATOM 2005 O O . ILE A 1 297 ? -29.741 -14.115 -5.841 1.00 21.99 277 ILE A O 1
ATOM 2010 N N . THR A 1 298 ? -31.472 -15.559 -5.937 1.00 20.15 278 THR A N 1
ATOM 2011 C CA . THR A 1 298 ? -30.645 -16.744 -5.825 1.00 22.37 278 THR A CA 1
ATOM 2012 C C . THR A 1 298 ? -31.511 -17.918 -6.322 1.00 20.41 278 THR A C 1
ATOM 2013 O O . THR A 1 298 ? -32.512 -17.698 -6.994 1.00 21.63 278 THR A O 1
ATOM 2017 N N . GLY A 1 299 ? -31.130 -19.153 -6.021 1.00 20.86 279 GLY A N 1
ATOM 2018 C CA . GLY A 1 299 ? -31.921 -20.281 -6.477 1.00 18.03 279 GLY A CA 1
ATOM 2019 C C . GLY A 1 299 ? -31.611 -21.512 -5.665 1.00 24.58 279 GLY A C 1
ATOM 2020 O O . GLY A 1 299 ? -30.690 -21.497 -4.853 1.00 22.34 279 GLY A O 1
ATOM 2021 N N . THR A 1 300 ? -32.362 -22.587 -5.900 1.00 21.24 280 THR A N 1
ATOM 2022 C CA . THR A 1 300 ? -32.259 -23.774 -5.070 1.00 20.75 280 THR A CA 1
ATOM 2023 C C . THR A 1 300 ? -30.900 -24.454 -5.161 1.00 24.27 280 THR A C 1
ATOM 2024 O O . THR A 1 300 ? -30.503 -25.153 -4.243 1.00 26.84 280 THR A O 1
ATOM 2028 N N . ARG A 1 301 ? -30.182 -24.269 -6.266 1.00 23.17 281 ARG A N 1
ATOM 2029 C CA . ARG A 1 301 ? -28.902 -24.961 -6.433 1.00 20.37 281 ARG A CA 1
ATOM 2030 C C . ARG A 1 301 ? -27.699 -24.052 -6.186 1.00 25.80 281 ARG A C 1
ATOM 2031 O O . ARG A 1 301 ? -26.555 -24.444 -6.395 1.00 23.72 281 ARG A O 1
ATOM 2039 N N . ASP A 1 302 ? -27.962 -22.838 -5.730 1.00 23.04 282 ASP A N 1
ATOM 2040 C CA . ASP A 1 302 ? -26.899 -21.858 -5.542 1.00 24.11 282 ASP A CA 1
ATOM 2041 C C . ASP A 1 302 ? -26.061 -22.211 -4.322 1.00 27.08 282 ASP A C 1
ATOM 2042 O O . ASP A 1 302 ? -26.607 -22.395 -3.227 1.00 24.59 282 ASP A O 1
ATOM 2047 N N . LEU A 1 303 ? -24.745 -22.291 -4.506 1.00 20.81 283 LEU A N 1
ATOM 2048 C CA . LEU A 1 303 ? -23.825 -22.486 -3.390 1.00 23.90 283 LEU A CA 1
ATOM 2049 C C . LEU A 1 303 ? -23.933 -21.316 -2.419 1.00 24.10 283 LEU A C 1
ATOM 2050 O O . LEU A 1 303 ? -23.638 -21.468 -1.232 1.00 22.12 283 LEU A O 1
ATOM 2055 N N . LEU A 1 304 ? -24.350 -20.154 -2.928 1.00 20.33 284 LEU A N 1
ATOM 2056 C CA . LEU A 1 304 ? -24.509 -18.957 -2.092 1.00 22.31 284 LEU A CA 1
ATOM 2057 C C . LEU A 1 304 ? -25.969 -18.675 -1.724 1.00 23.63 284 LEU A C 1
ATOM 2058 O O . LEU A 1 304 ? -26.312 -17.563 -1.298 1.00 23.77 284 LEU A O 1
ATOM 2063 N N . LEU A 1 305 ? -26.822 -19.673 -1.883 1.00 22.04 285 LEU A N 1
ATOM 2064 C CA . LEU A 1 305 ? -28.204 -19.548 -1.420 1.00 22.51 285 LEU A CA 1
ATOM 2065 C C . LEU A 1 305 ? -28.252 -19.043 0.032 1.00 22.16 285 LEU A C 1
ATOM 2066 O O . LEU A 1 305 ? -28.974 -18.098 0.339 1.00 22.85 285 LEU A O 1
ATOM 2071 N N . SER A 1 306 ? -27.475 -19.672 0.918 1.00 23.23 286 SER A N 1
ATOM 2072 C CA . SER A 1 306 ? -27.452 -19.291 2.330 1.00 22.67 286 SER A CA 1
ATOM 2073 C C . SER A 1 306 ? -26.967 -17.852 2.497 1.00 21.81 286 SER A C 1
ATOM 2074 O O . SER A 1 306 ? -27.556 -17.066 3.251 1.00 24.01 286 SER A O 1
ATOM 2077 N N . ALA A 1 307 ? -25.891 -17.497 1.802 1.00 20.90 287 ALA A N 1
ATOM 2078 C CA . ALA A 1 307 ? -25.369 -16.131 1.900 1.00 21.42 287 ALA A CA 1
ATOM 2079 C C . ALA A 1 307 ? -26.473 -15.147 1.542 1.00 25.50 287 ALA A C 1
ATOM 2080 O O . ALA A 1 307 ? -26.601 -14.069 2.142 1.00 23.95 287 ALA A O 1
ATOM 2082 N N . THR A 1 308 ? -27.283 -15.531 0.561 1.00 22.33 288 THR A N 1
ATOM 2083 C CA . THR A 1 308 ? -28.308 -14.640 0.051 1.00 22.86 288 THR A CA 1
ATOM 2084 C C . THR A 1 308 ? -29.462 -14.473 1.037 1.00 22.75 288 THR A C 1
ATOM 2085 O O . THR A 1 308 ? -29.857 -13.351 1.376 1.00 21.17 288 THR A O 1
ATOM 2089 N N . VAL A 1 309 ? -30.001 -15.591 1.490 1.00 19.89 289 VAL A N 1
ATOM 2090 C CA . VAL A 1 309 ? -31.193 -15.542 2.324 1.00 23.26 289 VAL A CA 1
ATOM 2091 C C . VAL A 1 309 ? -30.832 -15.051 3.722 1.00 20.81 289 VAL A C 1
ATOM 2092 O O . VAL A 1 309 ? -31.645 -14.416 4.388 1.00 23.04 289 VAL A O 1
ATOM 2096 N N . ARG A 1 310 ? -29.606 -15.334 4.150 1.00 22.81 290 ARG A N 1
ATOM 2097 C CA . ARG A 1 310 ? -29.108 -14.801 5.417 1.00 22.05 290 ARG A CA 1
ATOM 2098 C C . ARG A 1 310 ? -29.035 -13.298 5.310 1.00 22.17 290 ARG A C 1
ATOM 2099 O O . ARG A 1 310 ? -29.371 -12.589 6.248 1.00 22.75 290 ARG A O 1
ATOM 2107 N N . THR A 1 311 ? -28.620 -12.796 4.154 1.00 22.11 291 THR A N 1
ATOM 2108 C CA . THR A 1 311 ? -28.539 -11.351 3.981 1.00 21.06 291 THR A CA 1
ATOM 2109 C C . THR A 1 311 ? -29.938 -10.733 3.923 1.00 20.89 291 THR A C 1
ATOM 2110 O O . THR A 1 311 ? -30.193 -9.703 4.536 1.00 25.53 291 THR A O 1
ATOM 2114 N N . HIS A 1 312 ? -30.832 -11.370 3.179 1.00 22.62 292 HIS A N 1
ATOM 2115 C CA . HIS A 1 312 ? -32.200 -10.898 3.067 1.00 22.32 292 HIS A CA 1
ATOM 2116 C C . HIS A 1 312 ? -32.827 -10.799 4.456 1.00 21.59 292 HIS A C 1
ATOM 2117 O O . HIS A 1 312 ? -33.492 -9.816 4.784 1.00 22.45 292 HIS A O 1
ATOM 2124 N N . ILE A 1 313 ? -32.606 -11.826 5.266 1.00 19.55 293 ILE A N 1
ATOM 2125 C CA . ILE A 1 313 ? -33.223 -11.884 6.583 1.00 22.24 293 ILE A CA 1
ATOM 2126 C C . ILE A 1 313 ? -32.610 -10.807 7.461 1.00 25.02 293 ILE A C 1
ATOM 2127 O O . ILE A 1 313 ? -33.325 -10.105 8.163 1.00 24.02 293 ILE A O 1
ATOM 2132 N N . LYS A 1 314 ? -31.288 -10.654 7.405 1.00 23.71 294 LYS A N 1
ATOM 2133 C CA . LYS A 1 314 ? -30.641 -9.639 8.241 1.00 21.31 294 LYS A CA 1
ATOM 2134 C C . LYS A 1 314 ? -31.117 -8.239 7.855 1.00 24.36 294 LYS A C 1
ATOM 2135 O O . LYS A 1 314 ? -31.339 -7.384 8.714 1.00 25.87 294 LYS A O 1
ATOM 2141 N N . LEU A 1 315 ? -31.290 -8.001 6.562 1.00 24.00 295 LEU A N 1
ATOM 2142 C CA . LEU A 1 315 ? -31.857 -6.725 6.119 1.00 20.51 295 LEU A CA 1
ATOM 2143 C C . LEU A 1 315 ? -33.249 -6.507 6.705 1.00 25.21 295 LEU A C 1
ATOM 2144 O O . LEU A 1 315 ? -33.525 -5.457 7.308 1.00 22.98 295 LEU A O 1
ATOM 2149 N N . ARG A 1 316 ? -34.133 -7.488 6.528 1.00 22.78 296 ARG A N 1
ATOM 2150 C CA . ARG A 1 316 ? -35.492 -7.360 7.057 1.00 24.43 296 ARG A CA 1
ATOM 2151 C C . ARG A 1 316 ? -35.486 -7.111 8.562 1.00 26.21 296 ARG A C 1
ATOM 2152 O O . ARG A 1 316 ? -36.217 -6.267 9.063 1.00 30.34 296 ARG A O 1
ATOM 2160 N N . GLN A 1 317 ? -34.651 -7.850 9.274 1.00 22.16 297 GLN A N 1
ATOM 2161 C CA . GLN A 1 317 ? -34.540 -7.694 10.718 1.00 26.59 297 GLN A CA 1
ATOM 2162 C C . GLN A 1 317 ? -33.983 -6.323 11.089 1.00 29.53 297 GLN A C 1
ATOM 2163 O O . GLN A 1 317 ? -34.138 -5.867 12.218 1.00 26.67 297 GLN A O 1
ATOM 2169 N N . SER A 1 318 ? -33.361 -5.655 10.124 1.00 25.57 298 SER A N 1
ATOM 2170 C CA . SER A 1 318 ? -32.741 -4.362 10.386 1.00 26.99 298 SER A CA 1
ATOM 2171 C C . SER A 1 318 ? -33.615 -3.250 9.840 1.00 28.71 298 SER A C 1
ATOM 2172 O O . SER A 1 318 ? -33.186 -2.101 9.718 1.00 30.75 298 SER A O 1
ATOM 2175 N N . GLY A 1 319 ? -34.854 -3.597 9.513 1.00 27.62 299 GLY A N 1
ATOM 2176 C CA . GLY A 1 319 ? -35.826 -2.592 9.140 1.00 26.63 299 GLY A CA 1
ATOM 2177 C C . GLY A 1 319 ? -35.662 -2.113 7.717 1.00 29.95 299 GLY A C 1
ATOM 2178 O O . GLY A 1 319 ? -36.153 -1.047 7.349 1.00 29.87 299 GLY A O 1
ATOM 2179 N N . VAL A 1 320 ? -34.982 -2.906 6.901 1.00 27.35 300 VAL A N 1
ATOM 2180 C CA . VAL A 1 320 ? -34.767 -2.529 5.509 1.00 27.11 300 VAL A CA 1
ATOM 2181 C C . VAL A 1 320 ? -35.804 -3.181 4.599 1.00 26.24 300 VAL A C 1
ATOM 2182 O O . VAL A 1 320 ? -36.176 -4.327 4.796 1.00 26.87 300 VAL A O 1
ATOM 2186 N N . VAL A 1 321 ? -36.267 -2.447 3.601 1.00 25.79 301 VAL A N 1
ATOM 2187 C CA . VAL A 1 321 ? -37.086 -3.044 2.561 1.00 27.55 301 VAL A CA 1
ATOM 2188 C C . VAL A 1 321 ? -36.200 -3.982 1.753 1.00 28.88 301 VAL A C 1
ATOM 2189 O O . VAL A 1 321 ? -35.204 -3.561 1.164 1.00 29.63 301 VAL A O 1
ATOM 2193 N N . ALA A 1 322 ? -36.527 -5.264 1.765 1.00 23.31 302 ALA A N 1
ATOM 2194 C CA . ALA A 1 322 ? -35.750 -6.230 1.001 1.00 27.71 302 ALA A CA 1
ATOM 2195 C C . ALA A 1 322 ? -36.672 -7.289 0.423 1.00 26.78 302 ALA A C 1
ATOM 2196 O O . ALA A 1 322 ? -37.464 -7.900 1.143 1.00 24.71 302 ALA A O 1
ATOM 2198 N N . ASP A 1 323 ? -36.580 -7.468 -0.890 1.00 25.68 303 ASP A N 1
ATOM 2199 C CA . ASP A 1 323 ? -37.410 -8.420 -1.612 1.00 21.53 303 ASP A CA 1
ATOM 2200 C C . ASP A 1 323 ? -36.547 -9.571 -2.079 1.00 23.91 303 ASP A C 1
ATOM 2201 O O . ASP A 1 323 ? -35.513 -9.357 -2.718 1.00 23.48 303 ASP A O 1
ATOM 2206 N N . LEU A 1 324 ? -36.957 -10.793 -1.745 1.00 24.50 304 LEU A N 1
ATOM 2207 C CA . LEU A 1 324 ? -36.179 -11.971 -2.097 1.00 20.01 304 LEU A CA 1
ATOM 2208 C C . LEU A 1 324 ? -36.864 -12.787 -3.196 1.00 23.84 304 LEU A C 1
ATOM 2209 O O . LEU A 1 324 ? -38.081 -13.002 -3.156 1.00 21.69 304 LEU A O 1
ATOM 2214 N N . PHE A 1 325 ? -36.069 -13.238 -4.164 1.00 19.67 305 PHE A N 1
ATOM 2215 C CA . PHE A 1 325 ? -36.522 -14.153 -5.211 1.00 23.73 305 PHE A CA 1
ATOM 2216 C C . PHE A 1 325 ? -35.591 -15.354 -5.264 1.00 21.32 305 PHE A C 1
ATOM 2217 O O . PHE A 1 325 ? -34.381 -15.202 -5.392 1.00 24.32 305 PHE A O 1
ATOM 2225 N N . VAL A 1 326 ? -36.163 -16.543 -5.134 1.00 21.68 306 VAL A N 1
ATOM 2226 C CA . VAL A 1 326 ? -35.408 -17.791 -5.185 1.00 20.02 306 VAL A CA 1
ATOM 2227 C C . VAL A 1 326 ? -36.017 -18.640 -6.294 1.00 21.14 306 VAL A C 1
ATOM 2228 O O . VAL A 1 326 ? -37.194 -18.986 -6.250 1.00 19.58 306 VAL A O 1
ATOM 2232 N N . TYR A 1 327 ? -35.213 -18.976 -7.288 1.00 20.09 307 TYR A N 1
ATOM 2233 C CA . TYR A 1 327 ? -35.712 -19.724 -8.431 1.00 24.48 307 TYR A CA 1
ATOM 2234 C C . TYR A 1 327 ? -35.350 -21.190 -8.355 1.00 22.84 307 TYR A C 1
ATOM 2235 O O . TYR A 1 327 ? -34.194 -21.542 -8.207 1.00 22.33 307 TYR A O 1
ATOM 2244 N N . GLU A 1 328 ? -36.365 -22.036 -8.463 1.00 23.72 308 GLU A N 1
ATOM 2245 C CA . GLU A 1 328 ? -36.169 -23.472 -8.600 1.00 20.24 308 GLU A CA 1
ATOM 2246 C C . GLU A 1 328 ? -35.156 -23.759 -9.710 1.00 22.69 308 GLU A C 1
ATOM 2247 O O . GLU A 1 328 ? -35.304 -23.253 -10.823 1.00 24.71 308 GLU A O 1
ATOM 2253 N N . GLY A 1 329 ? -34.145 -24.574 -9.402 1.00 23.44 309 GLY A N 1
ATOM 2254 C CA . GLY A 1 329 ? -33.164 -25.028 -10.377 1.00 22.42 309 GLY A CA 1
ATOM 2255 C C . GLY A 1 329 ? -31.954 -24.122 -10.553 1.00 25.89 309 GLY A C 1
ATOM 2256 O O . GLY A 1 329 ? -30.918 -24.536 -11.079 1.00 23.38 309 GLY A O 1
ATOM 2257 N N . ILE A 1 330 ? -32.062 -22.884 -10.086 1.00 24.10 310 ILE A N 1
ATOM 2258 C CA . ILE A 1 330 ? -31.016 -21.907 -10.361 1.00 23.30 310 ILE A CA 1
ATOM 2259 C C . ILE A 1 330 ? -29.817 -21.987 -9.421 1.00 25.98 310 ILE A C 1
ATOM 2260 O O . ILE A 1 330 ? -29.971 -21.988 -8.186 1.00 23.47 310 ILE A O 1
ATOM 2265 N N . ALA A 1 331 ? -28.627 -22.068 -10.021 1.00 21.93 311 ALA A N 1
ATOM 2266 C CA . ALA A 1 331 ? -27.375 -22.055 -9.278 1.00 23.80 311 ALA A CA 1
ATOM 2267 C C . ALA A 1 331 ? -26.772 -20.658 -9.329 1.00 21.36 311 ALA A C 1
ATOM 2268 O O . ALA A 1 331 ? -27.345 -19.756 -9.928 1.00 24.87 311 ALA A O 1
ATOM 2270 N N . HIS A 1 332 ? -25.599 -20.497 -8.717 1.00 24.38 312 HIS A N 1
ATOM 2271 C CA . HIS A 1 332 ? -24.914 -19.207 -8.632 1.00 22.35 312 HIS A CA 1
ATOM 2272 C C . HIS A 1 332 ? -24.848 -18.486 -9.973 1.00 24.77 312 HIS A C 1
ATOM 2273 O O . HIS A 1 332 ? -24.162 -18.940 -10.871 1.00 25.89 312 HIS A O 1
ATOM 2280 N N . GLY A 1 333 ? -25.549 -17.364 -10.094 1.00 24.20 313 GLY A N 1
ATOM 2281 C CA . GLY A 1 333 ? -25.505 -16.557 -11.302 1.00 23.88 313 GLY A CA 1
ATOM 2282 C C . GLY A 1 333 ? -26.371 -17.017 -12.464 1.00 28.11 313 GLY A C 1
ATOM 2283 O O . GLY A 1 333 ? -26.390 -16.355 -13.495 1.00 26.48 313 GLY A O 1
ATOM 2284 N N . ASP A 1 334 ? -27.097 -18.128 -12.307 1.00 24.70 314 ASP A N 1
ATOM 2285 C CA . ASP A 1 334 ? -27.855 -18.701 -13.416 1.00 25.01 314 ASP A CA 1
ATOM 2286 C C . ASP A 1 334 ? -29.033 -17.842 -13.842 1.00 29.19 314 ASP A C 1
ATOM 2287 O O . ASP A 1 334 ? -29.667 -18.127 -14.858 1.00 32.87 314 ASP A O 1
ATOM 2292 N N . TYR A 1 335 ? -29.346 -16.814 -13.056 1.00 27.81 315 TYR A N 1
ATOM 2293 C CA . TYR A 1 335 ? -30.485 -15.948 -13.351 1.00 27.39 315 TYR A CA 1
ATOM 2294 C C . TYR A 1 335 ? -30.124 -14.958 -14.445 1.00 30.35 315 TYR A C 1
ATOM 2295 O O . TYR A 1 335 ? -30.979 -14.226 -14.929 1.00 30.20 315 TYR A O 1
ATOM 2304 N N . ALA A 1 336 ? -28.849 -14.924 -14.820 1.00 30.45 316 ALA A N 1
ATOM 2305 C CA . ALA A 1 336 ? -28.367 -13.949 -15.794 1.00 28.63 316 ALA A CA 1
ATOM 2306 C C . ALA A 1 336 ? -27.454 -14.601 -16.816 1.00 32.48 316 ALA A C 1
ATOM 2307 O O . ALA A 1 336 ? -26.460 -14.014 -17.230 1.00 41.98 316 ALA A O 1
ATOM 2309 N N . VAL A 1 337 ? -27.796 -15.817 -17.220 1.00 33.01 317 VAL A N 1
ATOM 2310 C CA . VAL A 1 337 ? -26.960 -16.583 -18.137 1.00 37.38 317 VAL A CA 1
ATOM 2311 C C . VAL A 1 337 ? -27.681 -16.823 -19.466 1.00 37.70 317 VAL A C 1
ATOM 2312 O O . VAL A 1 337 ? -27.060 -16.891 -20.522 1.00 34.16 317 VAL A O 1
ATOM 2316 N N . ASP A 1 338 ? -29.002 -16.933 -19.417 1.00 35.43 318 ASP A N 1
ATOM 2317 C CA . ASP A 1 338 ? -29.781 -17.102 -20.639 1.00 31.09 318 ASP A CA 1
ATOM 2318 C C . ASP A 1 338 ? -30.966 -16.158 -20.634 1.00 29.19 318 ASP A C 1
ATOM 2319 O O . ASP A 1 338 ? -31.895 -16.319 -19.837 1.00 30.30 318 ASP A O 1
ATOM 2324 N N . LEU A 1 339 ? -30.939 -15.179 -21.527 1.00 26.07 319 LEU A N 1
ATOM 2325 C CA . LEU A 1 339 ? -31.942 -14.127 -21.518 1.00 25.53 319 LEU A CA 1
ATOM 2326 C C . LEU A 1 339 ? -33.324 -14.652 -21.904 1.00 27.79 319 LEU A C 1
ATOM 2327 O O . LEU A 1 339 ? -34.328 -13.968 -21.702 1.00 30.32 319 LEU A O 1
ATOM 2332 N N . THR A 1 340 ? -33.384 -15.853 -22.472 1.00 27.23 320 THR A N 1
ATOM 2333 C CA . THR A 1 340 ? -34.687 -16.425 -22.836 1.00 33.22 320 THR A CA 1
ATOM 2334 C C . THR A 1 340 ? -35.360 -17.204 -21.698 1.00 29.91 320 THR A C 1
ATOM 2335 O O . THR A 1 340 ? -36.500 -17.624 -21.835 1.00 29.98 320 THR A O 1
ATOM 2339 N N . ALA A 1 341 ? -34.658 -17.442 -20.596 1.00 31.25 321 ALA A N 1
ATOM 2340 C CA . ALA A 1 341 ? -35.266 -18.190 -19.500 1.00 25.49 321 ALA A CA 1
ATOM 2341 C C . ALA A 1 341 ? -36.427 -17.390 -18.916 1.00 23.73 321 ALA A C 1
ATOM 2342 O O . ALA A 1 341 ? -36.276 -16.211 -18.598 1.00 23.98 321 ALA A O 1
ATOM 2344 N N . PRO A 1 342 ? -37.601 -18.014 -18.796 1.00 24.93 322 PRO A N 1
ATOM 2345 C CA . PRO A 1 342 ? -38.650 -17.271 -18.088 1.00 24.88 322 PRO A CA 1
ATOM 2346 C C . PRO A 1 342 ? -38.195 -16.764 -16.721 1.00 24.95 322 PRO A C 1
ATOM 2347 O O . PRO A 1 342 ? -38.647 -15.703 -16.324 1.00 26.33 322 PRO A O 1
ATOM 2351 N N . GLU A 1 343 ? -37.326 -17.495 -16.026 1.00 21.88 323 GLU A N 1
ATOM 2352 C CA . GLU A 1 343 ? -36.850 -17.069 -14.706 1.00 29.75 323 GLU A CA 1
ATOM 2353 C C . GLU A 1 343 ? -36.149 -15.723 -14.797 1.00 27.16 323 GLU A C 1
ATOM 2354 O O . GLU A 1 343 ? -36.360 -14.830 -13.989 1.00 23.72 323 GLU A O 1
ATOM 2360 N N . THR A 1 344 ? -35.292 -15.607 -15.794 1.00 24.96 324 THR A N 1
ATOM 2361 C CA . THR A 1 344 ? -34.528 -14.397 -16.038 1.00 23.55 324 THR A CA 1
ATOM 2362 C C . THR A 1 344 ? -35.423 -13.254 -16.479 1.00 25.09 324 THR A C 1
ATOM 2363 O O . THR A 1 344 ? -35.290 -12.123 -16.006 1.00 27.03 324 THR A O 1
ATOM 2367 N N . GLN A 1 345 ? -36.354 -13.532 -17.383 1.00 25.42 325 GLN A N 1
ATOM 2368 C CA A GLN A 1 345 ? -37.263 -12.490 -17.842 0.54 27.60 325 GLN A CA 1
ATOM 2369 C CA B GLN A 1 345 ? -37.271 -12.499 -17.849 0.46 27.65 325 GLN A CA 1
ATOM 2370 C C . GLN A 1 345 ? -38.097 -11.977 -16.682 1.00 26.44 325 GLN A C 1
ATOM 2371 O O . GLN A 1 345 ? -38.335 -10.781 -16.556 1.00 29.43 325 GLN A O 1
ATOM 2382 N N . HIS A 1 346 ? -38.538 -12.889 -15.827 1.00 27.86 326 HIS A N 1
ATOM 2383 C CA . HIS A 1 346 ? -39.341 -12.490 -14.678 1.00 26.74 326 HIS A CA 1
ATOM 2384 C C . HIS A 1 346 ? -38.476 -11.694 -13.697 1.00 26.80 326 HIS A C 1
ATOM 2385 O O . HIS A 1 346 ? -38.845 -10.600 -13.248 1.00 24.92 326 HIS A O 1
ATOM 2392 N N . ALA A 1 347 ? -37.310 -12.243 -13.384 1.00 24.68 327 ALA A N 1
ATOM 2393 C CA . ALA A 1 347 ? -36.449 -11.639 -12.377 1.00 27.26 327 ALA A CA 1
ATOM 2394 C C . ALA A 1 347 ? -36.189 -10.164 -12.696 1.00 28.00 327 ALA A C 1
ATOM 2395 O O . ALA A 1 347 ? -36.269 -9.290 -11.828 1.00 25.44 327 ALA A O 1
ATOM 2397 N N . PHE A 1 348 ? -35.882 -9.884 -13.953 1.00 25.93 328 PHE A N 1
ATOM 2398 C CA . PHE A 1 348 ? -35.494 -8.528 -14.315 1.00 24.98 328 PHE A CA 1
ATOM 2399 C C . PHE A 1 348 ? -36.687 -7.630 -14.604 1.00 26.29 328 PHE A C 1
ATOM 2400 O O . PHE A 1 348 ? -36.608 -6.417 -14.452 1.00 27.29 328 PHE A O 1
ATOM 2408 N N . ALA A 1 349 ? -37.815 -8.227 -14.970 1.00 27.51 329 ALA A N 1
ATOM 2409 C CA . ALA A 1 349 ? -39.058 -7.466 -14.942 1.00 27.16 329 ALA A CA 1
ATOM 2410 C C . ALA A 1 349 ? -39.369 -7.018 -13.501 1.00 23.13 329 ALA A C 1
ATOM 2411 O O . ALA A 1 349 ? -39.759 -5.873 -13.268 1.00 26.99 329 ALA A O 1
ATOM 2413 N N . GLU A 1 350 ? -39.161 -7.908 -12.533 1.00 23.94 330 GLU A N 1
ATOM 2414 C CA . GLU A 1 350 ? -39.304 -7.538 -11.125 1.00 23.00 330 GLU A CA 1
ATOM 2415 C C . GLU A 1 350 ? -38.286 -6.457 -10.730 1.00 24.21 330 GLU A C 1
ATOM 2416 O O . GLU A 1 350 ? -38.626 -5.514 -10.025 1.00 26.08 330 GLU A O 1
ATOM 2422 N N . LEU A 1 351 ? -37.039 -6.590 -11.185 1.00 22.35 331 LEU A N 1
ATOM 2423 C CA . LEU A 1 351 ? -36.033 -5.583 -10.875 1.00 24.19 331 LEU A CA 1
ATOM 2424 C C . LEU A 1 351 ? -36.509 -4.246 -11.422 1.00 25.71 331 LEU A C 1
ATOM 2425 O O . LEU A 1 351 ? -36.481 -3.226 -10.732 1.00 28.34 331 LEU A O 1
ATOM 2430 N N . ASN A 1 352 ? -36.960 -4.259 -12.669 1.00 26.01 332 ASN A N 1
ATOM 2431 C CA . ASN A 1 352 ? -37.478 -3.049 -13.282 1.00 27.13 332 ASN A CA 1
ATOM 2432 C C . ASN A 1 352 ? -38.562 -2.407 -12.434 1.00 28.00 332 ASN A C 1
ATOM 2433 O O . ASN A 1 352 ? -38.541 -1.201 -12.195 1.00 26.60 332 ASN A O 1
ATOM 2438 N N . ALA A 1 353 ? -39.513 -3.215 -11.976 1.00 26.52 333 ALA A N 1
ATOM 2439 C CA . ALA A 1 353 ? -40.590 -2.700 -11.140 1.00 28.61 333 ALA A CA 1
ATOM 2440 C C . ALA A 1 353 ? -40.029 -2.150 -9.832 1.00 29.63 333 ALA A C 1
ATOM 2441 O O . ALA A 1 353 ? -40.519 -1.170 -9.290 1.00 27.88 333 ALA A O 1
ATOM 2443 N N . PHE A 1 354 ? -38.979 -2.788 -9.347 1.00 25.47 334 PHE A N 1
ATOM 2444 C CA . PHE A 1 354 ? -38.360 -2.427 -8.082 1.00 27.53 334 PHE A CA 1
ATOM 2445 C C . PHE A 1 354 ? -37.646 -1.083 -8.219 1.00 27.83 334 PHE A C 1
ATOM 2446 O O . PHE A 1 354 ? -37.724 -0.241 -7.333 1.00 30.90 334 PHE A O 1
ATOM 2454 N N . LEU A 1 355 ? -36.957 -0.887 -9.340 1.00 29.22 335 LEU A N 1
ATOM 2455 C CA . LEU A 1 355 ? -36.303 0.392 -9.628 1.00 29.11 335 LEU A CA 1
ATOM 2456 C C . LEU A 1 355 ? -37.324 1.514 -9.840 1.00 33.59 335 LEU A C 1
ATOM 2457 O O . LEU A 1 355 ? -37.119 2.641 -9.397 1.00 35.02 335 LEU A O 1
ATOM 2462 N N . LEU A 1 356 ? -38.417 1.213 -10.529 1.00 28.63 336 LEU A N 1
ATOM 2463 C CA . LEU A 1 356 ? -39.476 2.211 -10.703 1.00 36.08 336 LEU A CA 1
ATOM 2464 C C . LEU A 1 356 ? -40.064 2.628 -9.361 1.00 33.72 336 LEU A C 1
ATOM 2465 O O . LEU A 1 356 ? -40.417 3.784 -9.159 1.00 33.70 336 LEU A O 1
ATOM 2470 N N . GLN A 1 357 ? -40.169 1.688 -8.434 1.00 28.84 337 GLN A N 1
ATOM 2471 C CA . GLN A 1 357 ? -40.742 2.028 -7.133 1.00 30.65 337 GLN A CA 1
ATOM 2472 C C . GLN A 1 357 ? -39.804 2.825 -6.231 1.00 34.26 337 GLN A C 1
ATOM 2473 O O . GLN A 1 357 ? -40.240 3.747 -5.540 1.00 37.53 337 GLN A O 1
ATOM 2479 N N . HIS A 1 358 ? -38.517 2.488 -6.239 1.00 26.30 338 HIS A N 1
ATOM 2480 C CA . HIS A 1 358 ? -37.620 3.035 -5.232 1.00 29.38 338 HIS A CA 1
ATOM 2481 C C . HIS A 1 358 ? -36.721 4.190 -5.684 1.00 31.54 338 HIS A C 1
ATOM 2482 O O . HIS A 1 358 ? -36.308 5.002 -4.865 1.00 33.22 338 HIS A O 1
ATOM 2489 N N . LEU A 1 359 ? -36.397 4.256 -6.970 1.00 32.52 339 LEU A N 1
ATOM 2490 C CA . LEU A 1 359 ? -35.544 5.338 -7.449 1.00 34.75 339 LEU A CA 1
ATOM 2491 C C . LEU A 1 359 ? -36.402 6.571 -7.672 1.00 39.71 339 LEU A C 1
ATOM 2492 O O . LEU A 1 359 ? -37.522 6.469 -8.166 1.00 35.30 339 LEU A O 1
ATOM 2497 N N . ARG A 1 360 ? -35.881 7.735 -7.299 1.00 38.19 340 ARG A N 1
ATOM 2498 C CA . ARG A 1 360 ? -36.596 8.979 -7.545 1.00 41.86 340 ARG A CA 1
ATOM 2499 C C . ARG A 1 360 ? -35.642 10.156 -7.662 1.00 41.31 340 ARG A C 1
ATOM 2500 O O . ARG A 1 360 ? -34.590 10.197 -7.019 1.00 39.18 340 ARG A O 1
ATOM 2509 N N . GLU B 1 34 ? -32.415 -40.517 -16.294 1.00 81.05 14 GLU B N 1
ATOM 2510 C CA . GLU B 1 34 ? -30.990 -40.748 -16.066 1.00 78.49 14 GLU B CA 1
ATOM 2511 C C . GLU B 1 34 ? -30.129 -39.557 -16.494 1.00 75.34 14 GLU B C 1
ATOM 2512 O O . GLU B 1 34 ? -28.896 -39.625 -16.454 1.00 73.51 14 GLU B O 1
ATOM 2518 N N . ASN B 1 35 ? -30.780 -38.472 -16.908 1.00 67.76 15 ASN B N 1
ATOM 2519 C CA . ASN B 1 35 ? -30.092 -37.197 -17.085 1.00 67.50 15 ASN B CA 1
ATOM 2520 C C . ASN B 1 35 ? -29.873 -36.536 -15.725 1.00 60.23 15 ASN B C 1
ATOM 2521 O O . ASN B 1 35 ? -29.638 -35.333 -15.625 1.00 60.80 15 ASN B O 1
ATOM 2526 N N . SER B 1 36 ? -29.955 -37.352 -14.683 1.00 53.27 16 SER B N 1
ATOM 2527 C CA . SER B 1 36 ? -29.871 -36.900 -13.311 1.00 48.54 16 SER B CA 1
ATOM 2528 C C . SER B 1 36 ? -28.425 -36.853 -12.865 1.00 48.27 16 SER B C 1
ATOM 2529 O O . SER B 1 36 ? -27.578 -37.548 -13.424 1.00 46.94 16 SER B O 1
ATOM 2532 N N . TRP B 1 37 ? -28.145 -36.033 -11.856 1.00 37.15 17 TRP B N 1
ATOM 2533 C CA . TRP B 1 37 ? -26.819 -35.986 -11.261 1.00 32.25 17 TRP B CA 1
ATOM 2534 C C . TRP B 1 37 ? -26.746 -36.911 -10.054 1.00 37.02 17 TRP B C 1
ATOM 2535 O O . TRP B 1 37 ? -27.656 -36.940 -9.223 1.00 34.58 17 TRP B O 1
ATOM 2546 N N . GLN B 1 38 ? -25.660 -37.659 -9.942 1.00 33.88 18 GLN B N 1
ATOM 2547 C CA . GLN B 1 38 ? -25.423 -38.423 -8.733 1.00 41.53 18 GLN B CA 1
ATOM 2548 C C . GLN B 1 38 ? -24.537 -37.576 -7.844 1.00 37.95 18 GLN B C 1
ATOM 2549 O O . GLN B 1 38 ? -23.427 -37.215 -8.224 1.00 37.93 18 GLN B O 1
ATOM 2555 N N . ILE B 1 39 ? -25.049 -37.228 -6.672 1.00 44.80 19 ILE B N 1
ATOM 2556 C CA . ILE B 1 39 ? -24.313 -36.396 -5.738 1.00 43.50 19 ILE B CA 1
ATOM 2557 C C . ILE B 1 39 ? -23.688 -37.282 -4.684 1.00 43.97 19 ILE B C 1
ATOM 2558 O O . ILE B 1 39 ? -24.362 -38.131 -4.107 1.00 43.58 19 ILE B O 1
ATOM 2563 N N . GLY B 1 40 ? -22.398 -37.082 -4.436 1.00 48.46 20 GLY B N 1
ATOM 2564 C CA . GLY B 1 40 ? -21.691 -37.847 -3.424 1.00 46.12 20 GLY B CA 1
ATOM 2565 C C . GLY B 1 40 ? -22.156 -37.486 -2.028 1.00 49.06 20 GLY B C 1
ATOM 2566 O O . GLY B 1 40 ? -22.868 -36.503 -1.841 1.00 44.92 20 GLY B O 1
ATOM 2567 N N . PRO B 1 41 ? -21.770 -38.293 -1.035 1.00 48.82 21 PRO B N 1
ATOM 2568 C CA . PRO B 1 41 ? -22.148 -38.000 0.347 1.00 49.07 21 PRO B CA 1
ATOM 2569 C C . PRO B 1 41 ? -21.677 -36.611 0.743 1.00 47.51 21 PRO B C 1
ATOM 2570 O O . PRO B 1 41 ? -20.728 -36.083 0.179 1.00 48.11 21 PRO B O 1
ATOM 2574 N N . ARG B 1 42 ? -22.350 -36.014 1.710 1.00 47.00 22 ARG B N 1
ATOM 2575 C CA . ARG B 1 42 ? -21.994 -34.681 2.138 1.00 41.90 22 ARG B CA 1
ATOM 2576 C C . ARG B 1 42 ? -21.990 -34.613 3.650 1.00 34.83 22 ARG B C 1
ATOM 2577 O O . ARG B 1 42 ? -22.648 -35.401 4.316 1.00 37.87 22 ARG B O 1
ATOM 2585 N N . THR B 1 43 ? -21.239 -33.664 4.186 1.00 40.21 23 THR B N 1
ATOM 2586 C CA . THR B 1 43 ? -21.231 -33.413 5.614 1.00 34.61 23 THR B CA 1
ATOM 2587 C C . THR B 1 43 ? -21.909 -32.079 5.842 1.00 32.43 23 THR B C 1
ATOM 2588 O O . THR B 1 43 ? -21.581 -31.084 5.197 1.00 36.68 23 THR B O 1
ATOM 2592 N N . LEU B 1 44 ? -22.872 -32.061 6.752 1.00 33.27 24 LEU B N 1
ATOM 2593 C CA . LEU B 1 44 ? -23.642 -30.858 7.009 1.00 31.55 24 LEU B CA 1
ATOM 2594 C C . LEU B 1 44 ? -23.517 -30.440 8.465 1.00 29.54 24 LEU B C 1
ATOM 2595 O O . LEU B 1 44 ? -24.164 -31.009 9.347 1.00 30.50 24 LEU B O 1
ATOM 2600 N N . PRO B 1 45 ? -22.669 -29.446 8.725 1.00 28.21 25 PRO B N 1
ATOM 2601 C CA . PRO B 1 45 ? -22.527 -28.948 10.094 1.00 28.40 25 PRO B CA 1
ATOM 2602 C C . PRO B 1 45 ? -23.732 -28.110 10.498 1.00 34.79 25 PRO B C 1
ATOM 2603 O O . PRO B 1 45 ? -24.431 -27.564 9.630 1.00 29.60 25 PRO B O 1
ATOM 2607 N N . ALA B 1 46 ? -23.961 -28.003 11.800 1.00 23.70 26 ALA B N 1
ATOM 2608 C CA . ALA B 1 46 ? -24.963 -27.090 12.323 1.00 30.18 26 ALA B CA 1
ATOM 2609 C C . ALA B 1 46 ? -24.670 -25.701 11.754 1.00 30.41 26 ALA B C 1
ATOM 2610 O O . ALA B 1 46 ? -23.515 -25.356 11.530 1.00 30.50 26 ALA B O 1
ATOM 2612 N N . PRO B 1 47 ? -25.719 -24.907 11.488 1.00 27.87 27 PRO B N 1
ATOM 2613 C CA . PRO B 1 47 ? -25.481 -23.637 10.795 1.00 28.32 27 PRO B CA 1
ATOM 2614 C C . PRO B 1 47 ? -25.141 -22.483 11.740 1.00 29.05 27 PRO B C 1
ATOM 2615 O O . PRO B 1 47 ? -26.022 -21.951 12.407 1.00 27.98 27 PRO B O 1
ATOM 2619 N N . SER B 1 48 ? -23.879 -22.078 11.769 1.00 29.81 28 SER B N 1
ATOM 2620 C CA . SER B 1 48 ? -23.470 -20.951 12.596 1.00 30.29 28 SER B CA 1
ATOM 2621 C C . SER B 1 48 ? -24.149 -19.677 12.162 1.00 31.98 28 SER B C 1
ATOM 2622 O O . SER B 1 48 ? -24.152 -18.696 12.895 1.00 29.68 28 SER B O 1
ATOM 2625 N N . GLY B 1 49 ? -24.715 -19.676 10.959 1.00 30.83 29 GLY B N 1
ATOM 2626 C CA . GLY B 1 49 ? -25.371 -18.480 10.479 1.00 26.24 29 GLY B CA 1
ATOM 2627 C C . GLY B 1 49 ? -26.762 -18.305 11.060 1.00 29.93 29 GLY B C 1
ATOM 2628 O O . GLY B 1 49 ? -27.329 -17.208 11.028 1.00 30.80 29 GLY B O 1
ATOM 2629 N N . ALA B 1 50 ? -27.315 -19.385 11.594 1.00 25.50 30 ALA B N 1
ATOM 2630 C CA . ALA B 1 50 ? -28.609 -19.318 12.255 1.00 28.27 30 ALA B CA 1
ATOM 2631 C C . ALA B 1 50 ? -28.471 -18.697 13.651 1.00 32.93 30 ALA B C 1
ATOM 2632 O O . ALA B 1 50 ? -27.359 -18.459 14.131 1.00 29.31 30 ALA B O 1
ATOM 2634 N N . SER B 1 51 ? -29.603 -18.427 14.294 1.00 29.05 31 SER B N 1
ATOM 2635 C CA . SER B 1 51 ? -29.601 -17.957 15.669 1.00 28.17 31 SER B CA 1
ATOM 2636 C C . SER B 1 51 ? -28.998 -19.039 16.554 1.00 27.51 31 SER B C 1
ATOM 2637 O O . SER B 1 51 ? -29.016 -20.223 16.213 1.00 26.21 31 SER B O 1
ATOM 2640 N N . ASP B 1 52 ? -28.482 -18.637 17.705 1.00 27.32 32 ASP B N 1
ATOM 2641 C CA . ASP B 1 52 ? -28.022 -19.610 18.689 1.00 28.83 32 ASP B CA 1
ATOM 2642 C C . ASP B 1 52 ? -29.109 -20.613 19.024 1.00 29.12 32 ASP B C 1
ATOM 2643 O O . ASP B 1 52 ? -28.850 -21.803 19.120 1.00 33.75 32 ASP B O 1
ATOM 2648 N N . VAL B 1 53 ? -30.334 -20.134 19.196 1.00 29.86 33 VAL B N 1
ATOM 2649 C CA . VAL B 1 53 ? -31.430 -21.031 19.517 1.00 26.89 33 VAL B CA 1
ATOM 2650 C C . VAL B 1 53 ? -31.549 -22.120 18.443 1.00 31.41 33 VAL B C 1
ATOM 2651 O O . VAL B 1 53 ? -31.554 -23.307 18.748 1.00 29.27 33 VAL B O 1
ATOM 2655 N N . LEU B 1 54 ? -31.638 -21.721 17.180 1.00 28.46 34 LEU B N 1
ATOM 2656 C CA . LEU B 1 54 ? -31.833 -22.703 16.110 1.00 26.60 34 LEU B CA 1
ATOM 2657 C C . LEU B 1 54 ? -30.587 -23.573 15.930 1.00 24.19 34 LEU B C 1
ATOM 2658 O O . LEU B 1 54 ? -30.686 -24.782 15.688 1.00 28.74 34 LEU B O 1
ATOM 2663 N N . TYR B 1 55 ? -29.417 -22.956 16.067 1.00 30.19 35 TYR B N 1
ATOM 2664 C CA . TYR B 1 55 ? -28.159 -23.694 16.000 1.00 28.97 35 TYR B CA 1
ATOM 2665 C C . TYR B 1 55 ? -28.118 -24.814 17.052 1.00 36.41 35 TYR B C 1
ATOM 2666 O O . TYR B 1 55 ? -27.745 -25.950 16.758 1.00 33.15 35 TYR B O 1
ATOM 2675 N N . ASN B 1 56 ? -28.506 -24.499 18.281 1.00 38.18 36 ASN B N 1
ATOM 2676 C CA . ASN B 1 56 ? -28.540 -25.523 19.329 1.00 36.60 36 ASN B CA 1
ATOM 2677 C C . ASN B 1 56 ? -29.601 -26.595 19.054 1.00 34.85 36 ASN B C 1
ATOM 2678 O O . ASN B 1 56 ? -29.384 -27.776 19.303 1.00 37.45 36 ASN B O 1
ATOM 2683 N N . ILE B 1 57 ? -30.747 -26.189 18.518 1.00 31.47 37 ILE B N 1
ATOM 2684 C CA . ILE B 1 57 ? -31.771 -27.164 18.171 1.00 31.92 37 ILE B CA 1
ATOM 2685 C C . ILE B 1 57 ? -31.228 -28.132 17.130 1.00 32.98 37 ILE B C 1
ATOM 2686 O O . ILE B 1 57 ? -31.311 -29.347 17.284 1.00 33.03 37 ILE B O 1
ATOM 2691 N N . ILE B 1 58 ? -30.661 -27.588 16.063 1.00 32.51 38 ILE B N 1
ATOM 2692 C CA . ILE B 1 58 ? -30.122 -28.427 15.003 1.00 29.90 38 ILE B CA 1
ATOM 2693 C C . ILE B 1 58 ? -28.962 -29.268 15.519 1.00 35.63 38 ILE B C 1
ATOM 2694 O O . ILE B 1 58 ? -28.861 -30.464 15.238 1.00 34.19 38 ILE B O 1
ATOM 2699 N N . SER B 1 59 ? -28.082 -28.625 16.269 1.00 32.68 39 SER B N 1
ATOM 2700 C CA . SER B 1 59 ? -26.896 -29.284 16.797 1.00 39.96 39 SER B CA 1
ATOM 2701 C C . SER B 1 59 ? -27.250 -30.474 17.696 1.00 44.39 39 SER B C 1
ATOM 2702 O O . SER B 1 59 ? -26.492 -31.436 17.791 1.00 47.30 39 SER B O 1
ATOM 2705 N N . LYS B 1 60 ? -28.408 -30.407 18.343 1.00 37.50 40 LYS B N 1
ATOM 2706 C CA . LYS B 1 60 ? -28.868 -31.492 19.213 1.00 43.51 40 LYS B CA 1
ATOM 2707 C C . LYS B 1 60 ? -29.752 -32.504 18.484 1.00 44.45 40 LYS B C 1
ATOM 2708 O O . LYS B 1 60 ? -30.179 -33.503 19.064 1.00 40.03 40 LYS B O 1
ATOM 2714 N N . THR B 1 61 ? -30.035 -32.237 17.215 1.00 41.08 41 THR B N 1
ATOM 2715 C CA . THR B 1 61 ? -30.846 -33.139 16.411 1.00 35.42 41 THR B CA 1
ATOM 2716 C C . THR B 1 61 ? -29.923 -34.190 15.808 1.00 38.97 41 THR B C 1
ATOM 2717 O O . THR B 1 61 ? -28.902 -33.850 15.200 1.00 43.29 41 THR B O 1
ATOM 2721 N N . PRO B 1 62 ? -30.259 -35.476 15.987 1.00 39.57 42 PRO B N 1
ATOM 2722 C CA . PRO B 1 62 ? -29.425 -36.528 15.393 1.00 40.93 42 PRO B CA 1
ATOM 2723 C C . PRO B 1 62 ? -29.583 -36.516 13.882 1.00 38.50 42 PRO B C 1
ATOM 2724 O O . PRO B 1 62 ? -30.628 -36.083 13.395 1.00 34.15 42 PRO B O 1
ATOM 2728 N N . THR B 1 63 ? -28.572 -36.975 13.154 1.00 35.22 43 THR B N 1
ATOM 2729 C CA . THR B 1 63 ? -28.689 -37.119 11.710 1.00 37.48 43 THR B CA 1
ATOM 2730 C C . THR B 1 63 ? -30.033 -37.743 11.346 1.00 37.52 43 THR B C 1
ATOM 2731 O O . THR B 1 63 ? -30.380 -38.812 11.835 1.00 39.66 43 THR B O 1
ATOM 2735 N N . PRO B 1 64 ? -30.809 -37.066 10.492 1.00 35.68 44 PRO B N 1
ATOM 2736 C CA . PRO B 1 64 ? -32.111 -37.649 10.151 1.00 38.45 44 PRO B CA 1
ATOM 2737 C C . PRO B 1 64 ? -31.931 -39.042 9.567 1.00 42.03 44 PRO B C 1
ATOM 2738 O O . PRO B 1 64 ? -30.932 -39.309 8.906 1.00 38.18 44 PRO B O 1
ATOM 2742 N N . VAL B 1 65 ? -32.886 -39.925 9.835 1.00 41.82 45 VAL B N 1
ATOM 2743 C CA . VAL B 1 65 ? -32.808 -41.317 9.392 1.00 48.34 45 VAL B CA 1
ATOM 2744 C C . VAL B 1 65 ? -33.972 -41.648 8.451 1.00 48.91 45 VAL B C 1
ATOM 2745 O O . VAL B 1 65 ? -35.105 -41.837 8.899 1.00 51.37 45 VAL B O 1
ATOM 2749 N N . PRO B 1 66 ? -33.703 -41.705 7.137 1.00 52.38 46 PRO B N 1
ATOM 2750 C CA . PRO B 1 66 ? -34.765 -41.922 6.145 1.00 53.10 46 PRO B CA 1
ATOM 2751 C C . PRO B 1 66 ? -35.531 -43.230 6.336 1.00 61.80 46 PRO B C 1
ATOM 2752 O O . PRO B 1 66 ? -36.765 -43.215 6.314 1.00 55.21 46 PRO B O 1
ATOM 2756 N N . THR B 1 67 ? -34.810 -44.333 6.529 1.00 64.03 47 THR B N 1
ATOM 2757 C CA . THR B 1 67 ? -35.423 -45.661 6.644 1.00 65.06 47 THR B CA 1
ATOM 2758 C C . THR B 1 67 ? -36.745 -45.712 7.432 1.00 64.87 47 THR B C 1
ATOM 2759 O O . THR B 1 67 ? -37.677 -46.404 7.024 1.00 64.58 47 THR B O 1
ATOM 2763 N N . ILE B 1 68 ? -36.834 -44.989 8.545 1.00 58.54 48 ILE B N 1
ATOM 2764 C CA . ILE B 1 68 ? -38.085 -44.943 9.303 1.00 56.21 48 ILE B CA 1
ATOM 2765 C C . ILE B 1 68 ? -39.286 -44.552 8.432 1.00 61.98 48 ILE B C 1
ATOM 2766 O O . ILE B 1 68 ? -40.277 -45.285 8.347 1.00 54.89 48 ILE B O 1
ATOM 2771 N N . ASN B 1 69 ? -39.205 -43.387 7.795 1.00 57.88 49 ASN B N 1
ATOM 2772 C CA . ASN B 1 69 ? -40.301 -42.942 6.938 1.00 54.29 49 ASN B CA 1
ATOM 2773 C C . ASN B 1 69 ? -40.425 -43.808 5.688 1.00 47.96 49 ASN B C 1
ATOM 2774 O O . ASN B 1 69 ? -41.505 -43.913 5.110 1.00 40.11 49 ASN B O 1
ATOM 2779 N N . LEU B 1 70 ? -39.320 -44.443 5.298 1.00 52.49 50 LEU B N 1
ATOM 2780 C CA . LEU B 1 70 ? -39.313 -45.408 4.196 1.00 58.04 50 LEU B CA 1
ATOM 2781 C C . LEU B 1 70 ? -40.081 -46.678 4.552 1.00 55.14 50 LEU B C 1
ATOM 2782 O O . LEU B 1 70 ? -40.629 -47.351 3.677 1.00 59.12 50 LEU B O 1
ATOM 2787 N N . ASN B 1 71 ? -40.099 -47.013 5.838 1.00 52.40 51 ASN B N 1
ATOM 2788 C CA . ASN B 1 71 ? -40.748 -48.234 6.293 1.00 55.07 51 ASN B CA 1
ATOM 2789 C C . ASN B 1 71 ? -42.162 -48.005 6.815 1.00 56.06 51 ASN B C 1
ATOM 2790 O O . ASN B 1 71 ? -42.940 -48.953 6.963 1.00 59.48 51 ASN B O 1
ATOM 2795 N N . LEU B 1 72 ? -42.491 -46.747 7.088 1.00 53.23 52 LEU B N 1
ATOM 2796 C CA . LEU B 1 72 ? -43.823 -46.398 7.561 1.00 47.29 52 LEU B CA 1
ATOM 2797 C C . LEU B 1 72 ? -44.753 -46.215 6.365 1.00 49.75 52 LEU B C 1
ATOM 2798 O O . LEU B 1 72 ? -44.912 -45.112 5.833 1.00 44.88 52 LEU B O 1
ATOM 2803 N N . VAL B 1 73 ? -45.354 -47.314 5.930 1.00 39.59 53 VAL B N 1
ATOM 2804 C CA . VAL B 1 73 ? -46.164 -47.286 4.735 1.00 38.71 53 VAL B CA 1
ATOM 2805 C C . VAL B 1 73 ? -47.445 -48.062 4.987 1.00 40.61 53 VAL B C 1
ATOM 2806 O O . VAL B 1 73 ? -47.570 -49.210 4.579 1.00 34.10 53 VAL B O 1
ATOM 2810 N N . PRO B 1 74 ? -48.399 -47.421 5.676 1.00 38.85 54 PRO B N 1
ATOM 2811 C CA . PRO B 1 74 ? -49.711 -48.011 5.948 1.00 32.71 54 PRO B CA 1
ATOM 2812 C C . PRO B 1 74 ? -50.388 -48.356 4.632 1.00 35.13 54 PRO B C 1
ATOM 2813 O O . PRO B 1 74 ? -50.296 -47.589 3.671 1.00 33.67 54 PRO B O 1
ATOM 2817 N N . ARG B 1 75 ? -51.041 -49.510 4.584 1.00 31.63 55 ARG B N 1
ATOM 2818 C CA . ARG B 1 75 ? -51.817 -49.904 3.411 1.00 33.88 55 ARG B CA 1
ATOM 2819 C C . ARG B 1 75 ? -53.303 -49.981 3.760 1.00 34.07 55 ARG B C 1
ATOM 2820 O O . ARG B 1 75 ? -54.158 -49.641 2.948 1.00 37.41 55 ARG B O 1
ATOM 2828 N N . THR B 1 76 ? -53.603 -50.399 4.984 1.00 29.78 56 THR B N 1
ATOM 2829 C CA . THR B 1 76 ? -54.984 -50.571 5.405 1.00 30.35 56 THR B CA 1
ATOM 2830 C C . THR B 1 76 ? -55.423 -49.386 6.236 1.00 29.11 56 THR B C 1
ATOM 2831 O O . THR B 1 76 ? -54.603 -48.664 6.793 1.00 29.46 56 THR B O 1
ATOM 2835 N N . GLU B 1 77 ? -56.726 -49.196 6.327 1.00 26.38 57 GLU B N 1
ATOM 2836 C CA . GLU B 1 77 ? -57.280 -48.146 7.139 1.00 33.78 57 GLU B CA 1
ATOM 2837 C C . GLU B 1 77 ? -56.811 -48.303 8.584 1.00 37.00 57 GLU B C 1
ATOM 2838 O O . GLU B 1 77 ? -56.471 -47.314 9.238 1.00 33.56 57 GLU B O 1
ATOM 2844 N N . SER B 1 78 ? -56.781 -49.542 9.081 1.00 30.77 58 SER B N 1
ATOM 2845 C CA . SER B 1 78 ? -56.307 -49.792 10.444 1.00 32.56 58 SER B CA 1
ATOM 2846 C C . SER B 1 78 ? -54.856 -49.350 10.611 1.00 29.29 58 SER B C 1
ATOM 2847 O O . SER B 1 78 ? -54.495 -48.752 11.621 1.00 32.64 58 SER B O 1
ATOM 2850 N N . GLU B 1 79 ? -54.018 -49.680 9.636 1.00 25.21 59 GLU B N 1
ATOM 2851 C CA . GLU B 1 79 ? -52.617 -49.275 9.689 1.00 29.24 59 GLU B CA 1
ATOM 2852 C C . GLU B 1 79 ? -52.494 -47.748 9.617 1.00 32.71 59 GLU B C 1
ATOM 2853 O O . GLU B 1 79 ? -51.671 -47.160 10.317 1.00 32.57 59 GLU B O 1
ATOM 2859 N N . TRP B 1 80 ? -53.318 -47.102 8.792 1.00 28.15 60 TRP B N 1
ATOM 2860 C CA . TRP B 1 80 ? -53.339 -45.640 8.783 1.00 31.61 60 TRP B CA 1
ATOM 2861 C C . TRP B 1 80 ? -53.670 -45.075 10.157 1.00 33.36 60 TRP B C 1
ATOM 2862 O O . TRP B 1 80 ? -52.943 -44.222 10.672 1.00 27.66 60 TRP B O 1
ATOM 2873 N N . ARG B 1 81 ? -54.762 -45.542 10.756 1.00 29.73 61 ARG B N 1
ATOM 2874 C CA A ARG B 1 81 ? -55.161 -45.057 12.076 0.45 34.36 61 ARG B CA 1
ATOM 2875 C CA B ARG B 1 81 ? -55.154 -45.039 12.067 0.55 34.35 61 ARG B CA 1
ATOM 2876 C C . ARG B 1 81 ? -54.025 -45.194 13.086 1.00 34.59 61 ARG B C 1
ATOM 2877 O O . ARG B 1 81 ? -53.785 -44.294 13.884 1.00 31.95 61 ARG B O 1
ATOM 2892 N N . ALA B 1 82 ? -53.320 -46.324 13.039 1.00 34.38 62 ALA B N 1
ATOM 2893 C CA . ALA B 1 82 ? -52.176 -46.544 13.932 1.00 37.00 62 ALA B CA 1
ATOM 2894 C C . ALA B 1 82 ? -51.004 -45.614 13.621 1.00 37.32 62 ALA B C 1
ATOM 2895 O O . ALA B 1 82 ? -50.409 -45.035 14.532 1.00 34.28 62 ALA B O 1
ATOM 2897 N N . ALA B 1 83 ? -50.652 -45.490 12.341 1.00 31.76 63 ALA B N 1
ATOM 2898 C CA . ALA B 1 83 ? -49.564 -44.595 11.952 1.00 32.64 63 ALA B CA 1
ATOM 2899 C C . ALA B 1 83 ? -49.871 -43.162 12.401 1.00 33.35 63 ALA B C 1
ATOM 2900 O O . ALA B 1 83 ? -49.012 -42.471 12.948 1.00 29.06 63 ALA B O 1
ATOM 2902 N N . ILE B 1 84 ? -51.107 -42.732 12.165 1.00 27.92 64 ILE B N 1
ATOM 2903 C CA . ILE B 1 84 ? -51.526 -41.365 12.451 1.00 30.04 64 ILE B CA 1
ATOM 2904 C C . ILE B 1 84 ? -51.451 -41.088 13.946 1.00 37.33 64 ILE B C 1
ATOM 2905 O O . ILE B 1 84 ? -50.852 -40.103 14.377 1.00 31.77 64 ILE B O 1
ATOM 2910 N N . THR B 1 85 ? -52.061 -41.966 14.734 1.00 30.95 65 THR B N 1
ATOM 2911 C CA . THR B 1 85 ? -51.956 -41.886 16.183 1.00 39.24 65 THR B CA 1
ATOM 2912 C C . THR B 1 85 ? -50.504 -41.792 16.636 1.00 36.88 65 THR B C 1
ATOM 2913 O O . THR B 1 85 ? -50.159 -40.965 17.481 1.00 39.26 65 THR B O 1
ATOM 2917 N N . GLN B 1 86 ? -49.652 -42.641 16.070 1.00 36.37 66 GLN B N 1
ATOM 2918 C CA . GLN B 1 86 ? -48.241 -42.650 16.451 1.00 38.78 66 GLN B CA 1
ATOM 2919 C C . GLN B 1 86 ? -47.594 -41.299 16.169 1.00 37.33 66 GLN B C 1
ATOM 2920 O O . GLN B 1 86 ? -46.919 -40.736 17.026 1.00 33.57 66 GLN B O 1
ATOM 2926 N N . LEU B 1 87 ? -47.807 -40.779 14.964 1.00 32.43 67 LEU B N 1
ATOM 2927 C CA . LEU B 1 87 ? -47.206 -39.508 14.576 1.00 35.61 67 LEU B CA 1
ATOM 2928 C C . LEU B 1 87 ? -47.780 -38.300 15.320 1.00 34.35 67 LEU B C 1
ATOM 2929 O O . LEU B 1 87 ? -47.091 -37.304 15.498 1.00 32.52 67 LEU B O 1
ATOM 2934 N N . ASP B 1 88 ? -49.038 -38.388 15.745 1.00 31.94 68 ASP B N 1
ATOM 2935 C CA . ASP B 1 88 ? -49.693 -37.279 16.443 1.00 35.87 68 ASP B CA 1
ATOM 2936 C C . ASP B 1 88 ? -49.362 -37.270 17.933 1.00 38.42 68 ASP B C 1
ATOM 2937 O O . ASP B 1 88 ? -49.678 -36.316 18.648 1.00 38.32 68 ASP B O 1
ATOM 2942 N N . GLU B 1 89 ? -48.735 -38.346 18.392 1.00 34.66 69 GLU B N 1
ATOM 2943 C CA . GLU B 1 89 ? -48.432 -38.524 19.806 1.00 42.62 69 GLU B CA 1
ATOM 2944 C C . GLU B 1 89 ? -47.785 -37.278 20.398 1.00 35.32 69 GLU B C 1
ATOM 2945 O O . GLU B 1 89 ? -46.823 -36.742 19.839 1.00 36.89 69 GLU B O 1
ATOM 2951 N N . GLY B 1 90 ? -48.339 -36.809 21.512 1.00 41.50 70 GLY B N 1
ATOM 2952 C CA . GLY B 1 90 ? -47.753 -35.712 22.263 1.00 48.46 70 GLY B CA 1
ATOM 2953 C C . GLY B 1 90 ? -48.052 -34.314 21.747 1.00 49.21 70 GLY B C 1
ATOM 2954 O O . GLY B 1 90 ? -47.706 -33.321 22.395 1.00 39.22 70 GLY B O 1
ATOM 2955 N N . LYS B 1 91 ? -48.684 -34.224 20.580 1.00 41.75 71 LYS B N 1
ATOM 2956 C CA . LYS B 1 91 ? -48.960 -32.922 19.985 1.00 41.22 71 LYS B CA 1
ATOM 2957 C C . LYS B 1 91 ? -49.926 -32.113 20.840 1.00 37.02 71 LYS B C 1
ATOM 2958 O O . LYS B 1 91 ? -49.715 -30.926 21.066 1.00 40.62 71 LYS B O 1
ATOM 2964 N N . VAL B 1 92 ? -50.996 -32.744 21.304 1.00 33.71 72 VAL B N 1
ATOM 2965 C CA . VAL B 1 92 ? -51.948 -32.029 22.144 1.00 36.46 72 VAL B CA 1
ATOM 2966 C C . VAL B 1 92 ? -51.257 -31.506 23.403 1.00 43.05 72 VAL B C 1
ATOM 2967 O O . VAL B 1 92 ? -51.469 -30.364 23.815 1.00 41.13 72 VAL B O 1
ATOM 2971 N N . ASP B 1 93 ? -50.413 -32.338 24.003 1.00 44.98 73 ASP B N 1
ATOM 2972 C CA . ASP B 1 93 ? -49.683 -31.929 25.196 1.00 43.97 73 ASP B CA 1
ATOM 2973 C C . ASP B 1 93 ? -48.824 -30.699 24.940 1.00 42.74 73 ASP B C 1
ATOM 2974 O O . ASP B 1 93 ? -48.814 -29.780 25.754 1.00 48.80 73 ASP B O 1
ATOM 2979 N N . MET B 1 94 ? -48.112 -30.671 23.814 1.00 39.97 74 MET B N 1
ATOM 2980 C CA . MET B 1 94 ? -47.322 -29.494 23.462 1.00 43.72 74 MET B CA 1
ATOM 2981 C C . MET B 1 94 ? -48.224 -28.281 23.261 1.00 45.24 74 MET B C 1
ATOM 2982 O O . MET B 1 94 ? -47.919 -27.177 23.727 1.00 42.53 74 MET B O 1
ATOM 2987 N N . ALA B 1 95 ? -49.325 -28.480 22.544 1.00 42.96 75 ALA B N 1
ATOM 2988 C CA . ALA B 1 95 ? -50.249 -27.378 22.287 1.00 39.13 75 ALA B CA 1
ATOM 2989 C C . ALA B 1 95 ? -50.703 -26.785 23.612 1.00 40.29 75 ALA B C 1
ATOM 2990 O O . ALA B 1 95 ? -50.611 -25.581 23.827 1.00 35.70 75 ALA B O 1
ATOM 2992 N N . ARG B 1 96 ? -51.167 -27.641 24.512 1.00 40.66 76 ARG B N 1
ATOM 2993 C CA . ARG B 1 96 ? -51.664 -27.164 25.794 1.00 44.24 76 ARG B CA 1
ATOM 2994 C C . ARG B 1 96 ? -50.569 -26.500 26.614 1.00 46.03 76 ARG B C 1
ATOM 2995 O O . ARG B 1 96 ? -50.814 -25.515 27.300 1.00 48.76 76 ARG B O 1
ATOM 3003 N N . GLU B 1 97 ? -49.353 -27.024 26.527 1.00 45.54 77 GLU B N 1
ATOM 3004 C CA . GLU B 1 97 ? -48.255 -26.453 27.294 1.00 49.81 77 GLU B CA 1
ATOM 3005 C C . GLU B 1 97 ? -47.929 -25.041 26.826 1.00 47.83 77 GLU B C 1
ATOM 3006 O O . GLU B 1 97 ? -47.806 -24.128 27.640 1.00 48.47 77 GLU B O 1
ATOM 3012 N N . ILE B 1 98 ? -47.787 -24.859 25.517 1.00 43.82 78 ILE B N 1
ATOM 3013 C CA . ILE B 1 98 ? -47.533 -23.530 24.978 1.00 41.98 78 ILE B CA 1
ATOM 3014 C C . ILE B 1 98 ? -48.677 -22.608 25.359 1.00 44.14 78 ILE B C 1
ATOM 3015 O O . ILE B 1 98 ? -48.452 -21.461 25.758 1.00 41.26 78 ILE B O 1
ATOM 3020 N N . SER B 1 99 ? -49.906 -23.112 25.227 1.00 38.53 79 SER B N 1
ATOM 3021 C CA . SER B 1 99 ? -51.102 -22.316 25.513 1.00 41.94 79 SER B CA 1
ATOM 3022 C C . SER B 1 99 ? -51.032 -21.746 26.918 1.00 42.60 79 SER B C 1
ATOM 3023 O O . SER B 1 99 ? -51.185 -20.545 27.115 1.00 40.11 79 SER B O 1
ATOM 3026 N N . LYS B 1 100 ? -50.824 -22.625 27.894 1.00 45.00 80 LYS B N 1
ATOM 3027 C CA . LYS B 1 100 ? -50.745 -22.205 29.285 1.00 53.04 80 LYS B CA 1
ATOM 3028 C C . LYS B 1 100 ? -49.619 -21.202 29.452 1.00 49.87 80 LYS B C 1
ATOM 3029 O O . LYS B 1 100 ? -49.811 -20.123 30.011 1.00 51.07 80 LYS B O 1
ATOM 3035 N N . GLN B 1 101 ? -48.443 -21.559 28.951 1.00 48.96 81 GLN B N 1
ATOM 3036 C CA . GLN B 1 101 ? -47.267 -20.731 29.145 1.00 45.66 81 GLN B CA 1
ATOM 3037 C C . GLN B 1 101 ? -47.467 -19.331 28.578 1.00 49.58 81 GLN B C 1
ATOM 3038 O O . GLN B 1 101 ? -46.998 -18.353 29.150 1.00 51.02 81 GLN B O 1
ATOM 3044 N N . LEU B 1 102 ? -48.170 -19.230 27.458 1.00 43.37 82 LEU B N 1
ATOM 3045 C CA . LEU B 1 102 ? -48.325 -17.943 26.800 1.00 39.57 82 LEU B CA 1
ATOM 3046 C C . LEU B 1 102 ? -49.680 -17.281 27.057 1.00 41.45 82 LEU B C 1
ATOM 3047 O O . LEU B 1 102 ? -49.980 -16.222 26.506 1.00 44.67 82 LEU B O 1
ATOM 3052 N N . SER B 1 103 ? -50.493 -17.901 27.902 1.00 39.51 83 SER B N 1
ATOM 3053 C CA . SER B 1 103 ? -51.811 -17.367 28.197 1.00 41.14 83 SER B CA 1
ATOM 3054 C C . SER B 1 103 ? -52.644 -17.251 26.919 1.00 41.97 83 SER B C 1
ATOM 3055 O O . SER B 1 103 ? -53.256 -16.224 26.649 1.00 38.62 83 SER B O 1
ATOM 3058 N N . VAL B 1 104 ? -52.646 -18.308 26.122 1.00 35.18 84 VAL B N 1
ATOM 3059 C CA . VAL B 1 104 ? -53.462 -18.324 24.927 1.00 37.36 84 VAL B CA 1
ATOM 3060 C C . VAL B 1 104 ? -54.686 -19.170 25.203 1.00 37.24 84 VAL B C 1
ATOM 3061 O O . VAL B 1 104 ? -54.574 -20.300 25.666 1.00 36.01 84 VAL B O 1
ATOM 3065 N N . SER B 1 105 ? -55.859 -18.619 24.939 1.00 35.82 85 SER B N 1
ATOM 3066 C CA . SER B 1 105 ? -57.079 -19.380 25.118 1.00 32.38 85 SER B CA 1
ATOM 3067 C C . SER B 1 105 ? -57.302 -20.236 23.878 1.00 30.96 85 SER B C 1
ATOM 3068 O O . SER B 1 105 ? -57.278 -19.721 22.759 1.00 30.54 85 SER B O 1
ATOM 3071 N N . VAL B 1 106 ? -57.497 -21.541 24.075 1.00 28.53 86 VAL B N 1
ATOM 3072 C CA . VAL B 1 106 ? -57.833 -22.432 22.966 1.00 31.93 86 VAL B CA 1
ATOM 3073 C C . VAL B 1 106 ? -59.154 -23.134 23.252 1.00 36.03 86 VAL B C 1
ATOM 3074 O O . VAL B 1 106 ? -59.242 -23.967 24.155 1.00 32.89 86 VAL B O 1
ATOM 3078 N N . GLU B 1 107 ? -60.182 -22.801 22.481 1.00 30.69 87 GLU B N 1
ATOM 3079 C CA . GLU B 1 107 ? -61.527 -23.304 22.776 1.00 32.58 87 GLU B CA 1
ATOM 3080 C C . GLU B 1 107 ? -62.163 -24.006 21.589 1.00 29.41 87 GLU B C 1
ATOM 3081 O O . GLU B 1 107 ? -62.334 -23.404 20.528 1.00 30.72 87 GLU B O 1
ATOM 3087 N N . HIS B 1 108 ? -62.542 -25.262 21.783 1.00 26.56 88 HIS B N 1
ATOM 3088 C CA . HIS B 1 108 ? -63.201 -26.031 20.733 1.00 28.88 88 HIS B CA 1
ATOM 3089 C C . HIS B 1 108 ? -64.608 -25.513 20.484 1.00 30.82 88 HIS B C 1
ATOM 3090 O O . HIS B 1 108 ? -65.280 -25.040 21.392 1.00 28.51 88 HIS B O 1
ATOM 3097 N N . GLY B 1 109 ? -65.050 -25.601 19.241 1.00 31.03 89 GLY B N 1
ATOM 3098 C CA . GLY B 1 109 ? -66.424 -25.294 18.918 1.00 28.95 89 GLY B CA 1
ATOM 3099 C C . GLY B 1 109 ? -66.764 -25.940 17.601 1.00 27.15 89 GLY B C 1
ATOM 3100 O O . GLY B 1 109 ? -65.956 -26.678 17.039 1.00 26.96 89 GLY B O 1
ATOM 3101 N N . VAL B 1 110 ? -67.962 -25.667 17.101 1.00 27.41 90 VAL B N 1
ATOM 3102 C CA . VAL B 1 110 ? -68.371 -26.212 15.815 1.00 27.20 90 VAL B CA 1
ATOM 3103 C C . VAL B 1 110 ? -69.015 -25.098 14.994 1.00 31.49 90 VAL B C 1
ATOM 3104 O O . VAL B 1 110 ? -69.794 -24.299 15.506 1.00 30.23 90 VAL B O 1
ATOM 3108 N N . ILE B 1 111 ? -68.649 -25.017 13.723 1.00 30.85 91 ILE B N 1
ATOM 3109 C CA . ILE B 1 111 ? -69.251 -24.042 12.837 1.00 29.10 91 ILE B CA 1
ATOM 3110 C C . ILE B 1 111 ? -69.868 -24.803 11.678 1.00 31.83 91 ILE B C 1
ATOM 3111 O O . ILE B 1 111 ? -69.163 -25.462 10.914 1.00 27.85 91 ILE B O 1
ATOM 3116 N N . GLU B 1 112 ? -71.191 -24.755 11.577 1.00 26.01 92 GLU B N 1
ATOM 3117 C CA . GLU B 1 112 ? -71.883 -25.485 10.521 1.00 29.61 92 GLU B CA 1
ATOM 3118 C C . GLU B 1 112 ? -71.403 -26.925 10.429 1.00 26.29 92 GLU B C 1
ATOM 3119 O O . GLU B 1 112 ? -71.170 -27.447 9.346 1.00 27.84 92 GLU B O 1
ATOM 3125 N N . GLY B 1 113 ? -71.237 -27.562 11.580 1.00 26.32 93 GLY B N 1
ATOM 3126 C CA . GLY B 1 113 ? -70.902 -28.972 11.603 1.00 26.46 93 GLY B CA 1
ATOM 3127 C C . GLY B 1 113 ? -69.405 -29.221 11.554 1.00 28.99 93 GLY B C 1
ATOM 3128 O O . GLY B 1 113 ? -68.956 -30.354 11.730 1.00 30.87 93 GLY B O 1
ATOM 3129 N N . VAL B 1 114 ? -68.632 -28.162 11.321 1.00 27.84 94 VAL B N 1
ATOM 3130 C CA . VAL B 1 114 ? -67.174 -28.289 11.225 1.00 29.27 94 VAL B CA 1
ATOM 3131 C C . VAL B 1 114 ? -66.491 -27.999 12.556 1.00 26.63 94 VAL B C 1
ATOM 3132 O O . VAL B 1 114 ? -66.708 -26.961 13.170 1.00 26.37 94 VAL B O 1
ATOM 3136 N N . SER B 1 115 ? -65.659 -28.935 12.989 1.00 28.26 95 SER B N 1
ATOM 3137 C CA . SER B 1 115 ? -64.850 -28.762 14.183 1.00 27.73 95 SER B CA 1
ATOM 3138 C C . SER B 1 115 ? -63.883 -27.581 14.004 1.00 25.58 95 SER B C 1
ATOM 3139 O O . SER B 1 115 ? -63.189 -27.487 12.993 1.00 26.74 95 SER B O 1
ATOM 3142 N N . VAL B 1 116 ? -63.846 -26.674 14.974 1.00 27.81 96 VAL B N 1
ATOM 3143 C CA . VAL B 1 116 ? -62.921 -25.536 14.924 1.00 25.31 96 VAL B CA 1
ATOM 3144 C C . VAL B 1 116 ? -62.348 -25.245 16.303 1.00 28.26 96 VAL B C 1
ATOM 3145 O O . VAL B 1 116 ? -62.916 -25.654 17.312 1.00 28.59 96 VAL B O 1
ATOM 3149 N N . TYR B 1 117 ? -61.231 -24.525 16.344 1.00 25.77 97 TYR B N 1
ATOM 3150 C CA . TYR B 1 117 ? -60.688 -24.060 17.612 1.00 27.06 97 TYR B CA 1
ATOM 3151 C C . TYR B 1 117 ? -60.515 -22.565 17.552 1.00 28.23 97 TYR B C 1
ATOM 3152 O O . TYR B 1 117 ? -59.878 -22.044 16.632 1.00 26.92 97 TYR B O 1
ATOM 3161 N N . TYR B 1 118 ? -61.117 -21.883 18.519 1.00 27.91 98 TYR B N 1
ATOM 3162 C CA . TYR B 1 118 ? -60.971 -20.452 18.660 1.00 28.76 98 TYR B CA 1
ATOM 3163 C C . TYR B 1 118 ? -59.730 -20.249 19.494 1.00 28.85 98 TYR B C 1
ATOM 3164 O O . TYR B 1 118 ? -59.664 -20.712 20.631 1.00 31.41 98 TYR B O 1
ATOM 3173 N N . VAL B 1 119 ? -58.744 -19.580 18.909 1.00 27.73 99 VAL B N 1
ATOM 3174 C CA . VAL B 1 119 ? -57.439 -19.387 19.533 1.00 28.49 99 VAL B CA 1
ATOM 3175 C C . VAL B 1 119 ? -57.249 -17.894 19.769 1.00 28.58 99 VAL B C 1
ATOM 3176 O O . VAL B 1 119 ? -57.145 -17.119 18.824 1.00 29.94 99 VAL B O 1
ATOM 3180 N N . THR B 1 120 ? -57.250 -17.495 21.038 1.00 28.88 100 THR B N 1
ATOM 3181 C CA . THR B 1 120 ? -57.226 -16.080 21.399 1.00 31.42 100 THR B CA 1
ATOM 3182 C C . THR B 1 120 ? -56.009 -15.765 22.250 1.00 32.07 100 THR B C 1
ATOM 3183 O O . THR B 1 120 ? -55.886 -16.271 23.363 1.00 33.18 100 THR B O 1
ATOM 3187 N N . PRO B 1 121 ? -55.103 -14.926 21.724 1.00 31.05 101 PRO B N 1
ATOM 3188 C CA . PRO B 1 121 ? -53.863 -14.538 22.404 1.00 33.40 101 PRO B CA 1
ATOM 3189 C C . PRO B 1 121 ? -54.151 -13.435 23.418 1.00 34.23 101 PRO B C 1
ATOM 3190 O O . PRO B 1 121 ? -55.141 -12.740 23.239 1.00 34.15 101 PRO B O 1
ATOM 3194 N N . VAL B 1 122 ? -53.316 -13.262 24.441 1.00 39.96 102 VAL B N 1
ATOM 3195 C CA . VAL B 1 122 ? -53.571 -12.206 25.429 1.00 42.63 102 VAL B CA 1
ATOM 3196 C C . VAL B 1 122 ? -53.510 -10.829 24.807 1.00 39.57 102 VAL B C 1
ATOM 3197 O O . VAL B 1 122 ? -54.174 -9.902 25.260 1.00 45.57 102 VAL B O 1
ATOM 3201 N N . GLU B 1 123 ? -52.696 -10.689 23.771 1.00 39.86 103 GLU B N 1
ATOM 3202 C CA . GLU B 1 123 ? -52.525 -9.391 23.148 1.00 39.83 103 GLU B CA 1
ATOM 3203 C C . GLU B 1 123 ? -52.888 -9.448 21.677 1.00 34.78 103 GLU B C 1
ATOM 3204 O O . GLU B 1 123 ? -52.256 -10.160 20.903 1.00 35.39 103 GLU B O 1
ATOM 3210 N N . VAL B 1 124 ? -53.913 -8.697 21.297 1.00 34.12 104 VAL B N 1
ATOM 3211 C CA . VAL B 1 124 ? -54.278 -8.535 19.900 1.00 34.34 104 VAL B CA 1
ATOM 3212 C C . VAL B 1 124 ? -53.926 -7.121 19.469 1.00 42.87 104 VAL B C 1
ATOM 3213 O O . VAL B 1 124 ? -54.268 -6.162 20.155 1.00 38.72 104 VAL B O 1
ATOM 3217 N N . ALA B 1 125 ? -53.226 -6.994 18.344 1.00 36.40 105 ALA B N 1
ATOM 3218 C CA . ALA B 1 125 ? -52.818 -5.694 17.843 1.00 36.70 105 ALA B CA 1
ATOM 3219 C C . ALA B 1 125 ? -54.033 -4.801 17.620 1.00 42.26 105 ALA B C 1
ATOM 3220 O O . ALA B 1 125 ? -55.030 -5.230 17.050 1.00 38.89 105 ALA B O 1
ATOM 3222 N N . PRO B 1 126 ? -53.945 -3.542 18.066 1.00 42.92 106 PRO B N 1
ATOM 3223 C CA . PRO B 1 126 ? -55.060 -2.598 17.918 1.00 46.08 106 PRO B CA 1
ATOM 3224 C C . PRO B 1 126 ? -55.729 -2.675 16.544 1.00 42.88 106 PRO B C 1
ATOM 3225 O O . PRO B 1 126 ? -56.952 -2.826 16.460 1.00 40.61 106 PRO B O 1
ATOM 3229 N N . ASP B 1 127 ? -54.943 -2.591 15.476 1.00 37.68 107 ASP B N 1
ATOM 3230 C CA . ASP B 1 127 ? -55.523 -2.572 14.136 1.00 38.47 107 ASP B CA 1
ATOM 3231 C C . ASP B 1 127 ? -55.897 -3.963 13.633 1.00 35.08 107 ASP B C 1
ATOM 3232 O O . ASP B 1 127 ? -56.390 -4.089 12.522 1.00 35.85 107 ASP B O 1
ATOM 3237 N N . LEU B 1 128 ? -55.648 -4.996 14.442 1.00 34.35 108 LEU B N 1
ATOM 3238 C CA . LEU B 1 128 ? -56.093 -6.359 14.118 1.00 37.08 108 LEU B CA 1
ATOM 3239 C C . LEU B 1 128 ? -57.278 -6.776 14.987 1.00 38.91 108 LEU B C 1
ATOM 3240 O O . LEU B 1 128 ? -57.738 -7.926 14.949 1.00 34.02 108 LEU B O 1
ATOM 3245 N N . GLU B 1 129 ? -57.774 -5.831 15.771 1.00 36.31 109 GLU B N 1
ATOM 3246 C CA . GLU B 1 129 ? -58.879 -6.104 16.687 1.00 40.14 109 GLU B CA 1
ATOM 3247 C C . GLU B 1 129 ? -60.148 -6.598 15.982 1.00 35.13 109 GLU B C 1
ATOM 3248 O O . GLU B 1 129 ? -60.844 -7.464 16.496 1.00 37.05 109 GLU B O 1
ATOM 3254 N N . ASP B 1 130 ? -60.458 -6.045 14.815 1.00 33.42 110 ASP B N 1
ATOM 3255 C CA . ASP B 1 130 ? -61.629 -6.497 14.077 1.00 35.45 110 ASP B CA 1
ATOM 3256 C C . ASP B 1 130 ? -61.256 -7.481 12.970 1.00 35.66 110 ASP B C 1
ATOM 3257 O O . ASP B 1 130 ? -62.033 -7.710 12.053 1.00 34.56 110 ASP B O 1
ATOM 3262 N N . LYS B 1 131 ? -60.068 -8.071 13.067 1.00 31.40 111 LYS B N 1
ATOM 3263 C CA . LYS B 1 131 ? -59.577 -8.955 12.017 1.00 29.53 111 LYS B CA 1
ATOM 3264 C C . LYS B 1 131 ? -59.585 -10.398 12.512 1.00 29.16 111 LYS B C 1
ATOM 3265 O O . LYS B 1 131 ? -59.653 -10.654 13.717 1.00 29.43 111 LYS B O 1
ATOM 3271 N N . LEU B 1 132 ? -59.494 -11.343 11.586 1.00 27.49 112 LEU B N 1
ATOM 3272 C CA . LEU B 1 132 ? -59.460 -12.748 11.962 1.00 29.18 112 LEU B CA 1
ATOM 3273 C C . LEU B 1 132 ? -58.501 -13.536 11.072 1.00 24.58 112 LEU B C 1
ATOM 3274 O O . LEU B 1 132 ? -58.476 -13.356 9.854 1.00 27.43 112 LEU B O 1
ATOM 3279 N N . PHE B 1 133 ? -57.712 -14.401 11.695 1.00 25.54 113 PHE B N 1
ATOM 3280 C CA . PHE B 1 133 ? -56.821 -15.278 10.957 1.00 27.86 113 PHE B CA 1
ATOM 3281 C C . PHE B 1 133 ? -57.424 -16.670 10.987 1.00 22.82 113 PHE B C 1
ATOM 3282 O O . PHE B 1 133 ? -57.494 -17.295 12.031 1.00 24.74 113 PHE B O 1
ATOM 3290 N N . VAL B 1 134 ? -57.877 -17.148 9.840 1.00 25.50 114 VAL B N 1
ATOM 3291 C CA . VAL B 1 134 ? -58.425 -18.498 9.767 1.00 19.88 114 VAL B CA 1
ATOM 3292 C C . VAL B 1 134 ? -57.299 -19.460 9.409 1.00 23.45 114 VAL B C 1
ATOM 3293 O O . VAL B 1 134 ? -56.695 -19.359 8.333 1.00 24.49 114 VAL B O 1
ATOM 3297 N N . HIS B 1 135 ? -57.022 -20.398 10.309 1.00 23.04 115 HIS B N 1
ATOM 3298 C CA . HIS B 1 135 ? -55.822 -21.223 10.203 1.00 23.11 115 HIS B CA 1
ATOM 3299 C C . HIS B 1 135 ? -56.153 -22.633 9.729 1.00 26.99 115 HIS B C 1
ATOM 3300 O O . HIS B 1 135 ? -57.128 -23.234 10.173 1.00 22.02 115 HIS B O 1
ATOM 3307 N N . THR B 1 136 ? -55.349 -23.155 8.812 1.00 20.47 116 THR B N 1
ATOM 3308 C CA . THR B 1 136 ? -55.530 -24.518 8.328 1.00 22.73 116 THR B CA 1
ATOM 3309 C C . THR B 1 136 ? -54.248 -25.274 8.617 1.00 25.85 116 THR B C 1
ATOM 3310 O O . THR B 1 136 ? -53.209 -25.001 8.015 1.00 26.72 116 THR B O 1
ATOM 3314 N N . HIS B 1 137 ? -54.311 -26.208 9.559 1.00 24.05 117 HIS B N 1
ATOM 3315 C CA . HIS B 1 137 ? -53.095 -26.823 10.070 1.00 24.34 117 HIS B CA 1
ATOM 3316 C C . HIS B 1 137 ? -52.328 -27.637 9.024 1.00 24.65 117 HIS B C 1
ATOM 3317 O O . HIS B 1 137 ? -52.896 -28.101 8.028 1.00 25.10 117 HIS B O 1
ATOM 3324 N N . GLY B 1 138 ? -51.036 -27.810 9.282 1.00 28.39 118 GLY B N 1
ATOM 3325 C CA . GLY B 1 138 ? -50.162 -28.608 8.446 1.00 29.38 118 GLY B CA 1
ATOM 3326 C C . GLY B 1 138 ? -50.190 -30.083 8.801 1.00 29.59 118 GLY B C 1
ATOM 3327 O O . GLY B 1 138 ? -51.177 -30.592 9.326 1.00 25.17 118 GLY B O 1
ATOM 3328 N N . GLY B 1 139 ? -49.083 -30.763 8.531 1.00 31.58 119 GLY B N 1
ATOM 3329 C CA . GLY B 1 139 ? -49.078 -32.210 8.537 1.00 31.96 119 GLY B CA 1
ATOM 3330 C C . GLY B 1 139 ? -49.392 -32.649 7.122 1.00 33.62 119 GLY B C 1
ATOM 3331 O O . GLY B 1 139 ? -49.929 -31.868 6.323 1.00 31.64 119 GLY B O 1
ATOM 3332 N N . ALA B 1 140 ? -49.087 -33.882 6.811 1.00 26.23 120 ALA B N 1
ATOM 3333 C CA . ALA B 1 140 ? -49.271 -34.333 5.481 1.00 29.96 120 ALA B CA 1
ATOM 3334 C C . ALA B 1 140 ? -50.633 -34.950 5.319 1.00 26.93 120 ALA B C 1
ATOM 3335 O O . ALA B 1 140 ? -50.755 -36.133 5.254 1.00 26.80 120 ALA B O 1
ATOM 3337 N N . PHE B 1 141 ? -51.645 -34.116 5.294 1.00 22.60 121 PHE B N 1
ATOM 3338 C CA . PHE B 1 141 ? -52.976 -34.501 4.896 1.00 28.59 121 PHE B CA 1
ATOM 3339 C C . PHE B 1 141 ? -53.787 -35.457 5.776 1.00 26.78 121 PHE B C 1
ATOM 3340 O O . PHE B 1 141 ? -54.942 -35.623 5.551 1.00 25.80 121 PHE B O 1
ATOM 3348 N N . VAL B 1 142 ? -53.167 -36.057 6.771 1.00 26.43 122 VAL B N 1
ATOM 3349 C CA . VAL B 1 142 ? -53.852 -36.990 7.650 1.00 25.89 122 VAL B CA 1
ATOM 3350 C C . VAL B 1 142 ? -53.507 -36.728 9.116 1.00 29.13 122 VAL B C 1
ATOM 3351 O O . VAL B 1 142 ? -54.106 -37.274 9.985 1.00 27.56 122 VAL B O 1
ATOM 3355 N N . LEU B 1 143 ? -52.517 -35.899 9.340 1.00 25.51 123 LEU B N 1
ATOM 3356 C CA . LEU B 1 143 ? -51.991 -35.641 10.680 1.00 27.31 123 LEU B CA 1
ATOM 3357 C C . LEU B 1 143 ? -52.559 -34.396 11.345 1.00 27.23 123 LEU B C 1
ATOM 3358 O O . LEU B 1 143 ? -53.174 -33.551 10.705 1.00 27.38 123 LEU B O 1
ATOM 3363 N N . ASN B 1 144 ? -52.326 -34.281 12.644 1.00 28.10 124 ASN B N 1
ATOM 3364 C CA . ASN B 1 144 ? -52.698 -33.088 13.399 1.00 28.88 124 ASN B CA 1
ATOM 3365 C C . ASN B 1 144 ? -54.194 -32.818 13.477 1.00 25.68 124 ASN B C 1
ATOM 3366 O O . ASN B 1 144 ? -54.620 -31.669 13.556 1.00 26.08 124 ASN B O 1
ATOM 3371 N N . GLY B 1 145 ? -54.987 -33.880 13.462 1.00 28.72 125 GLY B N 1
ATOM 3372 C CA . GLY B 1 145 ? -56.416 -33.750 13.676 1.00 27.19 125 GLY B CA 1
ATOM 3373 C C . GLY B 1 145 ? -56.696 -33.294 15.092 1.00 33.80 125 GLY B C 1
ATOM 3374 O O . GLY B 1 145 ? -55.859 -33.445 15.983 1.00 29.18 125 GLY B O 1
ATOM 3375 N N . GLY B 1 146 ? -57.873 -32.725 15.304 1.00 30.57 126 GLY B N 1
ATOM 3376 C CA . GLY B 1 146 ? -58.253 -32.282 16.628 1.00 29.91 126 GLY B CA 1
ATOM 3377 C C . GLY B 1 146 ? -57.351 -31.204 17.198 1.00 29.46 126 GLY B C 1
ATOM 3378 O O . GLY B 1 146 ? -56.812 -30.347 16.483 1.00 27.06 126 GLY B O 1
ATOM 3379 N N . GLU B 1 147 ? -57.181 -31.249 18.508 1.00 28.03 127 GLU B N 1
ATOM 3380 C CA . GLU B 1 147 ? -56.477 -30.189 19.201 1.00 35.46 127 GLU B CA 1
ATOM 3381 C C . GLU B 1 147 ? -54.990 -30.210 18.856 1.00 33.19 127 GLU B C 1
ATOM 3382 O O . GLU B 1 147 ? -54.288 -29.211 19.022 1.00 31.30 127 GLU B O 1
ATOM 3388 N N . ALA B 1 148 ? -54.518 -31.348 18.360 1.00 30.52 128 ALA B N 1
ATOM 3389 C CA . ALA B 1 148 ? -53.123 -31.462 17.956 1.00 30.79 128 ALA B CA 1
ATOM 3390 C C . ALA B 1 148 ? -52.791 -30.418 16.898 1.00 31.33 128 ALA B C 1
ATOM 3391 O O . ALA B 1 148 ? -51.654 -29.978 16.786 1.00 36.55 128 ALA B O 1
ATOM 3393 N N . GLY B 1 149 ? -53.796 -30.008 16.130 1.00 29.41 129 GLY B N 1
ATOM 3394 C CA . GLY B 1 149 ? -53.578 -29.066 15.048 1.00 27.86 129 GLY B CA 1
ATOM 3395 C C . GLY B 1 149 ? -53.443 -27.611 15.461 1.00 32.22 129 GLY B C 1
ATOM 3396 O O . GLY B 1 149 ? -53.155 -26.745 14.632 1.00 32.06 129 GLY B O 1
ATOM 3397 N N . THR B 1 150 ? -53.638 -27.332 16.743 1.00 30.82 130 THR B N 1
ATOM 3398 C CA . THR B 1 150 ? -53.669 -25.948 17.211 1.00 24.90 130 THR B CA 1
ATOM 3399 C C . THR B 1 150 ? -52.291 -25.344 17.483 1.00 27.11 130 THR B C 1
ATOM 3400 O O . THR B 1 150 ? -52.169 -24.137 17.678 1.00 28.25 130 THR B O 1
ATOM 3404 N N . ILE B 1 151 ? -51.254 -26.166 17.497 1.00 28.06 131 ILE B N 1
ATOM 3405 C CA . ILE B 1 151 ? -49.910 -25.649 17.774 1.00 31.55 131 ILE B CA 1
ATOM 3406 C C . ILE B 1 151 ? -49.528 -24.435 16.929 1.00 29.46 131 ILE B C 1
ATOM 3407 O O . ILE B 1 151 ? -49.188 -23.378 17.462 1.00 27.33 131 ILE B O 1
ATOM 3412 N N . GLU B 1 152 ? -49.582 -24.564 15.611 1.00 27.62 132 GLU B N 1
ATOM 3413 C CA . GLU B 1 152 ? -49.191 -23.435 14.776 1.00 30.58 132 GLU B CA 1
ATOM 3414 C C . GLU B 1 152 ? -50.151 -22.253 14.943 1.00 29.92 132 GLU B C 1
ATOM 3415 O O . GLU B 1 152 ? -49.744 -21.093 14.874 1.00 27.79 132 GLU B O 1
ATOM 3421 N N . ALA B 1 153 ? -51.426 -22.562 15.157 1.00 28.66 133 ALA B N 1
ATOM 3422 C CA . ALA B 1 153 ? -52.440 -21.549 15.415 1.00 26.26 133 ALA B CA 1
ATOM 3423 C C . ALA B 1 153 ? -52.076 -20.720 16.641 1.00 23.43 133 ALA B C 1
ATOM 3424 O O . ALA B 1 153 ? -52.231 -19.503 16.655 1.00 28.30 133 ALA B O 1
ATOM 3426 N N . ILE B 1 154 ? -51.607 -21.398 17.677 1.00 27.26 134 ILE B N 1
ATOM 3427 C CA . ILE B 1 154 ? -51.194 -20.729 18.905 1.00 27.84 134 ILE B CA 1
ATOM 3428 C C . ILE B 1 154 ? -49.991 -19.809 18.641 1.00 31.64 134 ILE B C 1
ATOM 3429 O O . ILE B 1 154 ? -49.941 -18.670 19.125 1.00 26.33 134 ILE B O 1
ATOM 3434 N N . VAL B 1 155 ? -49.031 -20.297 17.858 1.00 28.23 135 VAL B N 1
ATOM 3435 C CA . VAL B 1 155 ? -47.857 -19.499 17.543 1.00 26.93 135 VAL B CA 1
ATOM 3436 C C . VAL B 1 155 ? -48.278 -18.268 16.764 1.00 30.14 135 VAL B C 1
ATOM 3437 O O . VAL B 1 155 ? -47.874 -17.139 17.071 1.00 28.69 135 VAL B O 1
ATOM 3441 N N . ILE B 1 156 ? -49.096 -18.478 15.743 1.00 25.04 136 ILE B N 1
ATOM 3442 C CA . ILE B 1 156 ? -49.572 -17.356 14.965 1.00 24.24 136 ILE B CA 1
ATOM 3443 C C . ILE B 1 156 ? -50.350 -16.369 15.829 1.00 26.87 136 ILE B C 1
ATOM 3444 O O . ILE B 1 156 ? -50.112 -15.160 15.777 1.00 27.35 136 ILE B O 1
ATOM 3449 N N . ALA B 1 157 ? -51.295 -16.875 16.612 1.00 28.32 137 ALA B N 1
ATOM 3450 C CA . ALA B 1 157 ? -52.143 -15.974 17.389 1.00 28.69 137 ALA B CA 1
ATOM 3451 C C . ALA B 1 157 ? -51.262 -15.082 18.260 1.00 25.87 137 ALA B C 1
ATOM 3452 O O . ALA B 1 157 ? -51.398 -13.867 18.267 1.00 27.81 137 ALA B O 1
ATOM 3454 N N . THR B 1 158 ? -50.338 -15.713 18.971 1.00 28.60 138 THR B N 1
ATOM 3455 C CA . THR B 1 158 ? -49.593 -15.033 20.016 1.00 30.05 138 THR B CA 1
ATOM 3456 C C . THR B 1 158 ? -48.518 -14.101 19.453 1.00 32.75 138 THR B C 1
ATOM 3457 O O . THR B 1 158 ? -48.360 -12.967 19.915 1.00 29.66 138 THR B O 1
ATOM 3461 N N . LEU B 1 159 ? -47.813 -14.547 18.419 1.00 31.63 139 LEU B N 1
ATOM 3462 C CA . LEU B 1 159 ? -46.742 -13.730 17.858 1.00 28.36 139 LEU B CA 1
ATOM 3463 C C . LEU B 1 159 ? -47.226 -12.727 16.819 1.00 31.52 139 LEU B C 1
ATOM 3464 O O . LEU B 1 159 ? -46.691 -11.628 16.738 1.00 34.08 139 LEU B O 1
ATOM 3469 N N . ALA B 1 160 ? -48.218 -13.086 16.006 1.00 24.35 140 ALA B N 1
ATOM 3470 C CA . ALA B 1 160 ? -48.748 -12.107 15.074 1.00 27.43 140 ALA B CA 1
ATOM 3471 C C . ALA B 1 160 ? -49.832 -11.247 15.737 1.00 27.67 140 ALA B C 1
ATOM 3472 O O . ALA B 1 160 ? -50.323 -10.294 15.141 1.00 29.22 140 ALA B O 1
ATOM 3474 N N . LYS B 1 161 ? -50.175 -11.583 16.978 1.00 29.18 141 LYS B N 1
ATOM 3475 C CA . LYS B 1 161 ? -51.114 -10.790 17.774 1.00 31.12 141 LYS B CA 1
ATOM 3476 C C . LYS B 1 161 ? -52.456 -10.611 17.074 1.00 29.13 141 LYS B C 1
ATOM 3477 O O . LYS B 1 161 ? -52.904 -9.493 16.802 1.00 31.39 141 LYS B O 1
ATOM 3483 N N . VAL B 1 162 ? -53.097 -11.729 16.781 1.00 29.76 142 VAL B N 1
ATOM 3484 C CA . VAL B 1 162 ? -54.340 -11.709 16.044 1.00 26.59 142 VAL B CA 1
ATOM 3485 C C . VAL B 1 162 ? -55.133 -12.904 16.535 1.00 28.28 142 VAL B C 1
ATOM 3486 O O . VAL B 1 162 ? -54.545 -13.908 16.926 1.00 26.00 142 VAL B O 1
ATOM 3490 N N . ARG B 1 163 ? -56.457 -12.789 16.567 1.00 27.22 143 ARG B N 1
ATOM 3491 C CA . ARG B 1 163 ? -57.287 -13.947 16.865 1.00 28.84 143 ARG B CA 1
ATOM 3492 C C . ARG B 1 163 ? -57.205 -14.939 15.727 1.00 22.32 143 ARG B C 1
ATOM 3493 O O . ARG B 1 163 ? -57.222 -14.563 14.561 1.00 26.70 143 ARG B O 1
ATOM 3501 N N . VAL B 1 164 ? -57.136 -16.211 16.087 1.00 24.38 144 VAL B N 1
ATOM 3502 C CA . VAL B 1 164 ? -57.074 -17.282 15.121 1.00 25.69 144 VAL B CA 1
ATOM 3503 C C . VAL B 1 164 ? -58.271 -18.200 15.299 1.00 27.11 144 VAL B C 1
ATOM 3504 O O . VAL B 1 164 ? -58.692 -18.486 16.415 1.00 24.71 144 VAL B O 1
ATOM 3508 N N . LEU B 1 165 ? -58.833 -18.625 14.181 1.00 27.17 145 LEU B N 1
ATOM 3509 C CA . LEU B 1 165 ? -59.850 -19.663 14.162 1.00 28.20 145 LEU B CA 1
ATOM 3510 C C . LEU B 1 165 ? -59.236 -20.805 13.373 1.00 24.30 145 LEU B C 1
ATOM 3511 O O . LEU B 1 165 ? -59.051 -20.695 12.156 1.00 24.87 145 LEU B O 1
ATOM 3516 N N . SER B 1 166 ? -58.884 -21.887 14.064 1.00 24.23 146 SER B N 1
ATOM 3517 C CA . SER B 1 166 ? -58.221 -23.004 13.409 1.00 25.27 146 SER B CA 1
ATOM 3518 C C . SER B 1 166 ? -59.255 -24.048 13.017 1.00 26.88 146 SER B C 1
ATOM 3519 O O . SER B 1 166 ? -60.071 -24.466 13.833 1.00 26.35 146 SER B O 1
ATOM 3522 N N . ILE B 1 167 ? -59.231 -24.447 11.756 1.00 26.28 147 ILE B N 1
ATOM 3523 C CA . ILE B 1 167 ? -60.228 -25.368 11.245 1.00 25.60 147 ILE B CA 1
ATOM 3524 C C . ILE B 1 167 ? -59.781 -26.821 11.367 1.00 27.37 147 ILE B C 1
ATOM 3525 O O . ILE B 1 167 ? -58.781 -27.238 10.795 1.00 23.12 147 ILE B O 1
ATOM 3530 N N . ASP B 1 168 ? -60.535 -27.581 12.142 1.00 23.85 148 ASP B N 1
ATOM 3531 C CA . ASP B 1 168 ? -60.239 -28.976 12.354 1.00 24.79 148 ASP B CA 1
ATOM 3532 C C . ASP B 1 168 ? -60.996 -29.789 11.299 1.00 26.69 148 ASP B C 1
ATOM 3533 O O . ASP B 1 168 ? -61.990 -30.445 11.591 1.00 27.16 148 ASP B O 1
ATOM 3538 N N . TYR B 1 169 ? -60.507 -29.725 10.063 1.00 24.75 149 TYR B N 1
ATOM 3539 C CA . TYR B 1 169 ? -61.184 -30.322 8.921 1.00 23.04 149 TYR B CA 1
ATOM 3540 C C . TYR B 1 169 ? -61.105 -31.838 8.917 1.00 26.57 149 TYR B C 1
ATOM 3541 O O . TYR B 1 169 ? -60.116 -32.424 9.340 1.00 27.60 149 TYR B O 1
ATOM 3550 N N . ARG B 1 170 ? -62.154 -32.482 8.428 1.00 25.83 150 ARG B N 1
ATOM 3551 C CA . ARG B 1 170 ? -62.151 -33.933 8.324 1.00 26.90 150 ARG B CA 1
ATOM 3552 C C . ARG B 1 170 ? -61.057 -34.388 7.358 1.00 27.01 150 ARG B C 1
ATOM 3553 O O . ARG B 1 170 ? -60.882 -33.792 6.291 1.00 24.17 150 ARG B O 1
ATOM 3561 N N . MET B 1 171 ? -60.328 -35.440 7.737 1.00 26.00 151 MET B N 1
ATOM 3562 C CA . MET B 1 171 ? -59.219 -35.944 6.933 1.00 27.80 151 MET B CA 1
ATOM 3563 C C . MET B 1 171 ? -59.351 -37.430 6.614 1.00 31.33 151 MET B C 1
ATOM 3564 O O . MET B 1 171 ? -60.034 -38.166 7.326 1.00 28.57 151 MET B O 1
ATOM 3569 N N . PRO B 1 172 ? -58.662 -37.881 5.555 1.00 29.62 152 PRO B N 1
ATOM 3570 C CA . PRO B 1 172 ? -58.523 -39.318 5.315 1.00 27.61 152 PRO B CA 1
ATOM 3571 C C . PRO B 1 172 ? -57.809 -39.928 6.510 1.00 29.94 152 PRO B C 1
ATOM 3572 O O . PRO B 1 172 ? -57.083 -39.205 7.208 1.00 25.33 152 PRO B O 1
ATOM 3576 N N . PRO B 1 173 ? -57.967 -41.244 6.727 1.00 28.65 153 PRO B N 1
ATOM 3577 C CA . PRO B 1 173 ? -58.676 -42.202 5.872 1.00 34.07 153 PRO B CA 1
ATOM 3578 C C . PRO B 1 173 ? -60.189 -42.236 6.090 1.00 34.34 153 PRO B C 1
ATOM 3579 O O . PRO B 1 173 ? -60.898 -42.681 5.195 1.00 36.70 153 PRO B O 1
ATOM 3583 N N . SER B 1 174 ? -60.664 -41.797 7.251 1.00 30.31 154 SER B N 1
ATOM 3584 C CA . SER B 1 174 ? -62.095 -41.845 7.572 1.00 35.34 154 SER B CA 1
ATOM 3585 C C . SER B 1 174 ? -62.921 -40.958 6.657 1.00 40.42 154 SER B C 1
ATOM 3586 O O . SER B 1 174 ? -64.028 -41.325 6.263 1.00 45.43 154 SER B O 1
ATOM 3589 N N . HIS B 1 175 ? -62.392 -39.780 6.332 1.00 32.35 155 HIS B N 1
ATOM 3590 C CA . HIS B 1 175 ? -63.104 -38.843 5.468 1.00 28.30 155 HIS B CA 1
ATOM 3591 C C . HIS B 1 175 ? -62.266 -38.473 4.267 1.00 34.44 155 HIS B C 1
ATOM 3592 O O . HIS B 1 175 ? -61.489 -37.508 4.307 1.00 33.78 155 HIS B O 1
ATOM 3599 N N . PRO B 1 176 ? -62.425 -39.239 3.182 1.00 35.53 156 PRO B N 1
ATOM 3600 C CA . PRO B 1 176 ? -61.677 -39.010 1.946 1.00 36.46 156 PRO B CA 1
ATOM 3601 C C . PRO B 1 176 ? -61.864 -37.589 1.453 1.00 32.80 156 PRO B C 1
ATOM 3602 O O . PRO B 1 176 ? -62.897 -36.960 1.716 1.00 32.61 156 PRO B O 1
ATOM 3606 N N . ALA B 1 177 ? -60.866 -37.077 0.748 1.00 34.30 157 ALA B N 1
ATOM 3607 C CA . ALA B 1 177 ? -61.039 -35.819 0.052 1.00 30.93 157 ALA B CA 1
ATOM 3608 C C . ALA B 1 177 ? -62.304 -35.987 -0.788 1.00 36.04 157 ALA B C 1
ATOM 3609 O O . ALA B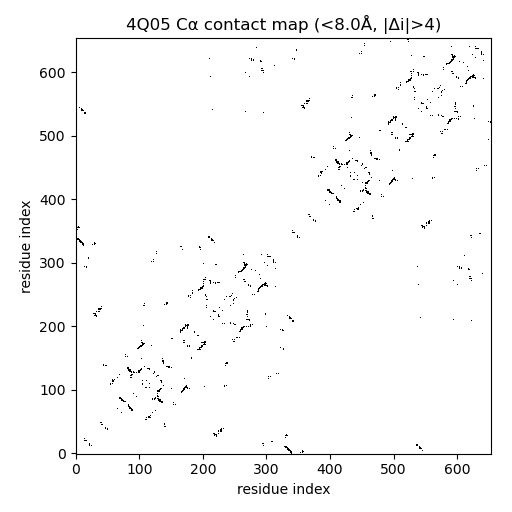 1 177 ? -62.604 -37.094 -1.225 1.00 39.53 157 ALA B O 1
ATOM 3611 N N . PRO B 1 178 ? -63.051 -34.897 -1.018 1.00 38.93 158 PRO B N 1
ATOM 3612 C CA . PRO B 1 178 ? -62.731 -33.535 -0.606 1.00 33.12 158 PRO B CA 1
ATOM 3613 C C . PRO B 1 178 ? -63.427 -33.115 0.687 1.00 29.80 158 PRO B C 1
ATOM 3614 O O . PRO B 1 178 ? -63.835 -31.964 0.785 1.00 33.84 158 PRO B O 1
ATOM 3618 N N . ALA B 1 179 ? -63.569 -34.013 1.657 1.00 31.26 159 ALA B N 1
ATOM 3619 C CA . ALA B 1 179 ? -64.163 -33.610 2.933 1.00 34.78 159 ALA B CA 1
ATOM 3620 C C . ALA B 1 179 ? -63.447 -32.395 3.571 1.00 30.00 159 ALA B C 1
ATOM 3621 O O . ALA B 1 179 ? -64.100 -31.464 4.055 1.00 27.51 159 ALA B O 1
ATOM 3623 N N . ALA B 1 180 ? -62.116 -32.394 3.560 1.00 29.28 160 ALA B N 1
ATOM 3624 C CA . ALA B 1 180 ? -61.362 -31.290 4.166 1.00 25.64 160 ALA B CA 1
ATOM 3625 C C . ALA B 1 180 ? -61.635 -29.997 3.412 1.00 27.79 160 ALA B C 1
ATOM 3626 O O . ALA B 1 180 ? -61.903 -28.954 4.007 1.00 26.70 160 ALA B O 1
ATOM 3628 N N . ARG B 1 181 ? -61.547 -30.080 2.091 1.00 31.12 161 ARG B N 1
ATOM 3629 C CA A ARG B 1 181 ? -61.849 -28.960 1.219 0.60 30.75 161 ARG B CA 1
ATOM 3630 C CA B ARG B 1 181 ? -61.850 -28.942 1.231 0.40 30.77 161 ARG B CA 1
ATOM 3631 C C . ARG B 1 181 ? -63.223 -28.397 1.575 1.00 30.73 161 ARG B C 1
ATOM 3632 O O . ARG B 1 181 ? -63.381 -27.196 1.792 1.00 29.51 161 ARG B O 1
ATOM 3647 N N . ASP B 1 182 ? -64.215 -29.283 1.624 1.00 31.27 162 ASP B N 1
ATOM 3648 C CA . ASP B 1 182 ? -65.585 -28.882 1.941 1.00 33.02 162 ASP B CA 1
ATOM 3649 C C . ASP B 1 182 ? -65.676 -28.176 3.284 1.00 25.29 162 ASP B C 1
ATOM 3650 O O . ASP B 1 182 ? -66.319 -27.132 3.396 1.00 27.35 162 ASP B O 1
ATOM 3655 N N . ASP B 1 183 ? -65.038 -28.752 4.299 1.00 24.92 163 ASP B N 1
ATOM 3656 C CA . ASP B 1 183 ? -65.088 -28.174 5.639 1.00 23.77 163 ASP B CA 1
ATOM 3657 C C . ASP B 1 183 ? -64.508 -26.776 5.692 1.00 26.99 163 ASP B C 1
ATOM 3658 O O . ASP B 1 183 ? -65.084 -25.890 6.319 1.00 25.47 163 ASP B O 1
ATOM 3663 N N . VAL B 1 184 ? -63.368 -26.570 5.036 1.00 25.18 164 VAL B N 1
ATOM 3664 C CA . VAL B 1 184 ? -62.765 -25.248 5.024 1.00 24.67 164 VAL B CA 1
ATOM 3665 C C . VAL B 1 184 ? -63.695 -24.255 4.329 1.00 25.84 164 VAL B C 1
ATOM 3666 O O . VAL B 1 184 ? -63.884 -23.135 4.791 1.00 27.02 164 VAL B O 1
ATOM 3670 N N . PHE B 1 185 ? -64.290 -24.679 3.221 1.00 28.16 165 PHE B N 1
ATOM 3671 C CA . PHE B 1 185 ? -65.217 -23.817 2.494 1.00 30.25 165 PHE B CA 1
ATOM 3672 C C . PHE B 1 185 ? -66.459 -23.504 3.341 1.00 31.72 165 PHE B C 1
ATOM 3673 O O . PHE B 1 185 ? -66.953 -22.374 3.358 1.00 30.88 165 PHE B O 1
ATOM 3681 N N . THR B 1 186 ? -66.956 -24.514 4.047 1.00 31.76 166 THR B N 1
ATOM 3682 C CA . THR B 1 186 ? -68.144 -24.350 4.893 1.00 32.17 166 THR B CA 1
ATOM 3683 C C . THR B 1 186 ? -67.892 -23.270 5.934 1.00 28.00 166 THR B C 1
ATOM 3684 O O . THR B 1 186 ? -68.691 -22.349 6.112 1.00 30.43 166 THR B O 1
ATOM 3688 N N . VAL B 1 187 ? -66.750 -23.356 6.601 1.00 28.34 167 VAL B N 1
ATOM 3689 C CA . VAL B 1 187 ? -66.419 -22.361 7.609 1.00 27.45 167 VAL B CA 1
ATOM 3690 C C . VAL B 1 187 ? -66.212 -20.980 6.985 1.00 25.76 167 VAL B C 1
ATOM 3691 O O . VAL B 1 187 ? -66.683 -19.978 7.509 1.00 26.82 167 VAL B O 1
ATOM 3695 N N . TYR B 1 188 ? -65.512 -20.932 5.857 1.00 26.80 168 TYR B N 1
ATOM 3696 C CA . TYR B 1 188 ? -65.254 -19.658 5.197 1.00 31.98 168 TYR B CA 1
ATOM 3697 C C . TYR B 1 188 ? -66.564 -18.962 4.786 1.00 30.63 168 TYR B C 1
ATOM 3698 O O . TYR B 1 188 ? -66.760 -17.786 5.050 1.00 26.80 168 TYR B O 1
ATOM 3707 N N . GLN B 1 189 ? -67.435 -19.709 4.122 1.00 27.84 169 GLN B N 1
ATOM 3708 C CA . GLN B 1 189 ? -68.745 -19.227 3.706 1.00 32.30 169 GLN B CA 1
ATOM 3709 C C . GLN B 1 189 ? -69.525 -18.688 4.904 1.00 31.87 169 GLN B C 1
ATOM 3710 O O . GLN B 1 189 ? -70.113 -17.608 4.845 1.00 34.61 169 GLN B O 1
ATOM 3716 N N . HIS B 1 190 ? -69.523 -19.429 6.005 1.00 32.19 170 HIS B N 1
ATOM 3717 C CA . HIS B 1 190 ? -70.193 -18.953 7.208 1.00 32.33 170 HIS B CA 1
ATOM 3718 C C . HIS B 1 190 ? -69.633 -17.621 7.675 1.00 38.46 170 HIS B C 1
ATOM 3719 O O . HIS B 1 190 ? -70.384 -16.727 8.073 1.00 36.17 170 HIS B O 1
ATOM 3726 N N . LEU B 1 191 ? -68.313 -17.483 7.621 1.00 30.71 171 LEU B N 1
ATOM 3727 C CA . LEU B 1 191 ? -67.676 -16.260 8.075 1.00 30.56 171 LEU B CA 1
ATOM 3728 C C . LEU B 1 191 ? -68.070 -15.063 7.221 1.00 32.49 171 LEU B C 1
ATOM 3729 O O . LEU B 1 191 ? -68.229 -13.961 7.745 1.00 35.02 171 LEU B O 1
ATOM 3734 N N . LEU B 1 192 ? -68.216 -15.271 5.912 1.00 28.80 172 LEU B N 1
ATOM 3735 C CA . LEU B 1 192 ? -68.600 -14.179 5.025 1.00 30.54 172 LEU B CA 1
ATOM 3736 C C . LEU B 1 192 ? -70.029 -13.694 5.305 1.00 39.51 172 LEU B C 1
ATOM 3737 O O . LEU B 1 192 ? -70.363 -12.549 5.016 1.00 39.76 172 LEU B O 1
ATOM 3742 N N . LYS B 1 193 ? -70.868 -14.563 5.862 1.00 35.69 173 LYS B N 1
ATOM 3743 C CA . LYS B 1 193 ? -72.196 -14.137 6.304 1.00 44.50 173 LYS B CA 1
ATOM 3744 C C . LYS B 1 193 ? -72.100 -13.159 7.473 1.00 43.97 173 LYS B C 1
ATOM 3745 O O . LYS B 1 193 ? -73.009 -12.359 7.686 1.00 45.32 173 LYS B O 1
ATOM 3751 N N . GLN B 1 194 ? -70.998 -13.218 8.222 1.00 39.74 174 GLN B N 1
ATOM 3752 C CA . GLN B 1 194 ? -70.866 -12.433 9.456 1.00 41.66 174 GLN B CA 1
ATOM 3753 C C . GLN B 1 194 ? -70.093 -11.134 9.280 1.00 41.94 174 GLN B C 1
ATOM 3754 O O . GLN B 1 194 ? -70.159 -10.251 10.139 1.00 43.99 174 GLN B O 1
ATOM 3760 N N . GLY B 1 195 ? -69.326 -11.026 8.198 1.00 41.25 175 GLY B N 1
ATOM 3761 C CA . GLY B 1 195 ? -68.437 -9.891 8.034 1.00 39.07 175 GLY B CA 1
ATOM 3762 C C . GLY B 1 195 ? -67.649 -9.919 6.740 1.00 36.69 175 GLY B C 1
ATOM 3763 O O . GLY B 1 195 ? -67.783 -10.836 5.943 1.00 36.48 175 GLY B O 1
ATOM 3764 N N . SER B 1 196 ? -66.819 -8.903 6.549 1.00 34.98 176 SER B N 1
ATOM 3765 C CA . SER B 1 196 ? -66.066 -8.727 5.317 1.00 37.18 176 SER B CA 1
ATOM 3766 C C . SER B 1 196 ? -64.901 -9.706 5.205 1.00 33.55 176 SER B C 1
ATOM 3767 O O . SER B 1 196 ? -64.149 -9.899 6.159 1.00 31.10 176 SER B O 1
ATOM 3770 N N . ALA B 1 197 ? -64.749 -10.311 4.033 1.00 35.04 177 ALA B N 1
ATOM 3771 C CA . ALA B 1 197 ? -63.626 -11.208 3.768 1.00 35.01 177 ALA B CA 1
ATOM 3772 C C . ALA B 1 197 ? -62.305 -10.442 3.871 1.00 30.51 177 ALA B C 1
ATOM 3773 O O . ALA B 1 197 ? -61.250 -11.012 4.157 1.00 32.26 177 ALA B O 1
ATOM 3775 N N . GLN B 1 198 ? -62.363 -9.139 3.636 1.00 32.49 178 GLN B N 1
ATOM 3776 C CA . GLN B 1 198 ? -61.153 -8.326 3.635 1.00 32.38 178 GLN B CA 1
ATOM 3777 C C . GLN B 1 198 ? -60.503 -8.246 5.012 1.00 34.44 178 GLN B C 1
ATOM 3778 O O . GLN B 1 198 ? -59.320 -7.920 5.133 1.00 30.40 178 GLN B O 1
ATOM 3784 N N . LYS B 1 199 ? -61.283 -8.543 6.045 1.00 29.73 179 LYS B N 1
ATOM 3785 C CA . LYS B 1 199 ? -60.796 -8.523 7.414 1.00 31.11 179 LYS B CA 1
ATOM 3786 C C . LYS B 1 199 ? -60.206 -9.871 7.814 1.00 29.39 179 LYS B C 1
ATOM 3787 O O . LYS B 1 199 ? -59.778 -10.065 8.953 1.00 29.40 179 LYS B O 1
ATOM 3793 N N . ILE B 1 200 ? -60.206 -10.801 6.872 1.00 27.58 180 ILE B N 1
ATOM 3794 C CA . ILE B 1 200 ? -59.817 -12.169 7.158 1.00 26.90 180 ILE B CA 1
ATOM 3795 C C . ILE B 1 200 ? -58.511 -12.541 6.468 1.00 28.16 180 ILE B C 1
ATOM 3796 O O . ILE B 1 200 ? -58.337 -12.305 5.268 1.00 26.91 180 ILE B O 1
ATOM 3801 N N . ALA B 1 201 ? -57.584 -13.106 7.236 1.00 25.99 181 ALA B N 1
ATOM 3802 C CA . ALA B 1 201 ? -56.428 -13.758 6.639 1.00 31.13 181 ALA B CA 1
ATOM 3803 C C . ALA B 1 201 ? -56.649 -15.264 6.715 1.00 26.74 181 ALA B C 1
ATOM 3804 O O . ALA B 1 201 ? -57.312 -15.769 7.609 1.00 25.89 181 ALA B O 1
ATOM 3806 N N . LEU B 1 202 ? -56.107 -15.980 5.755 1.00 23.06 182 LEU B N 1
ATOM 3807 C CA . LEU B 1 202 ? -56.336 -17.403 5.690 1.00 25.47 182 LEU B CA 1
ATOM 3808 C C . LEU B 1 202 ? -55.020 -18.105 5.446 1.00 24.81 182 LEU B C 1
ATOM 3809 O O . LEU B 1 202 ? -54.264 -17.731 4.550 1.00 25.58 182 LEU B O 1
ATOM 3814 N N . GLY B 1 203 ? -54.735 -19.143 6.210 1.00 25.53 183 GLY B N 1
ATOM 3815 C CA . GLY B 1 203 ? -53.644 -19.991 5.796 1.00 24.76 183 GLY B CA 1
ATOM 3816 C C . GLY B 1 203 ? -53.086 -20.871 6.868 1.00 25.56 183 GLY B C 1
ATOM 3817 O O . GLY B 1 203 ? -53.684 -21.064 7.923 1.00 25.87 183 GLY B O 1
ATOM 3818 N N . GLY B 1 204 ? -51.908 -21.396 6.581 1.00 21.31 184 GLY B N 1
ATOM 3819 C CA . GLY B 1 204 ? -51.268 -22.357 7.448 1.00 24.75 184 GLY B CA 1
ATOM 3820 C C . GLY B 1 204 ? -50.155 -23.008 6.659 1.00 28.87 184 GLY B C 1
ATOM 3821 O O . GLY B 1 204 ? -49.540 -22.380 5.813 1.00 25.91 184 GLY B O 1
ATOM 3822 N N . SER B 1 205 ? -49.919 -24.284 6.906 1.00 30.22 185 SER B N 1
ATOM 3823 C CA . SER B 1 205 ? -48.721 -24.913 6.402 1.00 26.37 185 SER B CA 1
ATOM 3824 C C . SER B 1 205 ? -49.019 -26.260 5.780 1.00 27.11 185 SER B C 1
ATOM 3825 O O . SER B 1 205 ? -50.107 -26.824 5.967 1.00 28.68 185 SER B O 1
ATOM 3828 N N . SER B 1 206 ? -48.057 -26.758 5.014 1.00 22.71 186 SER B N 1
ATOM 3829 C CA . SER B 1 206 ? -48.136 -28.097 4.463 1.00 23.16 186 SER B CA 1
ATOM 3830 C C . SER B 1 206 ? -49.510 -28.414 3.878 1.00 28.04 186 SER B C 1
ATOM 3831 O O . SER B 1 206 ? -49.988 -27.718 2.985 1.00 26.40 186 SER B O 1
ATOM 3834 N N . GLY B 1 207 ? -50.128 -29.483 4.375 1.00 24.74 187 GLY B N 1
ATOM 3835 C CA . GLY B 1 207 ? -51.420 -29.919 3.879 1.00 27.20 187 GLY B CA 1
ATOM 3836 C C . GLY B 1 207 ? -52.502 -28.857 3.964 1.00 27.26 187 GLY B C 1
ATOM 3837 O O . GLY B 1 207 ? -53.314 -28.732 3.052 1.00 24.31 187 GLY B O 1
ATOM 3838 N N . GLY B 1 208 ? -52.513 -28.092 5.055 1.00 26.71 188 GLY B N 1
ATOM 3839 C CA . GLY B 1 208 ? -53.510 -27.046 5.236 1.00 28.33 188 GLY B CA 1
ATOM 3840 C C . GLY B 1 208 ? -53.301 -25.906 4.251 1.00 26.23 188 GLY B C 1
ATOM 3841 O O . GLY B 1 208 ? -54.259 -25.335 3.734 1.00 28.09 188 GLY B O 1
ATOM 3842 N N . ALA B 1 209 ? -52.036 -25.576 4.005 1.00 23.52 189 ALA B N 1
ATOM 3843 C CA . ALA B 1 209 ? -51.667 -24.588 2.992 1.00 28.31 189 ALA B CA 1
ATOM 3844 C C . ALA B 1 209 ? -52.176 -25.055 1.635 1.00 24.20 189 ALA B C 1
ATOM 3845 O O . ALA B 1 209 ? -52.643 -24.259 0.820 1.00 25.19 189 ALA B O 1
ATOM 3847 N N . ASN B 1 210 ? -52.069 -26.358 1.404 1.00 25.41 190 ASN B N 1
ATOM 3848 C CA . ASN B 1 210 ? -52.622 -26.982 0.205 1.00 27.50 190 ASN B CA 1
ATOM 3849 C C . ASN B 1 210 ? -54.122 -26.698 0.085 1.00 25.53 190 ASN B C 1
ATOM 3850 O O . ASN B 1 210 ? -54.589 -26.210 -0.945 1.00 28.39 190 ASN B O 1
ATOM 3855 N N . LEU B 1 211 ? -54.872 -26.975 1.147 1.00 26.89 191 LEU B N 1
ATOM 3856 C CA . LEU B 1 211 ? -56.309 -26.680 1.157 1.00 25.05 191 LEU B CA 1
ATOM 3857 C C . LEU B 1 211 ? -56.562 -25.209 0.948 1.00 26.25 191 LEU B C 1
ATOM 3858 O O . LEU B 1 211 ? -57.507 -24.823 0.254 1.00 27.11 191 LEU B O 1
ATOM 3863 N N . THR B 1 212 ? -55.720 -24.375 1.557 1.00 26.25 192 THR B N 1
ATOM 3864 C CA . THR B 1 212 ? -55.890 -22.934 1.425 1.00 26.51 192 THR B CA 1
ATOM 3865 C C . THR B 1 212 ? -55.775 -22.520 -0.043 1.00 27.27 192 THR B C 1
ATOM 3866 O O . THR B 1 212 ? -56.625 -21.812 -0.575 1.00 27.71 192 THR B O 1
ATOM 3870 N N . ME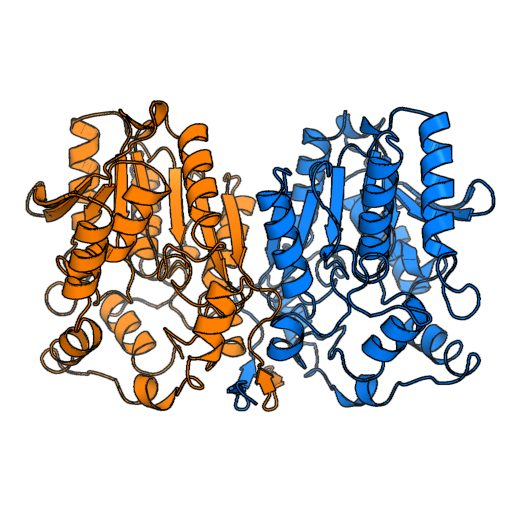T B 1 213 ? -54.706 -22.955 -0.693 1.00 23.85 193 MET B N 1
ATOM 3871 C CA . MET B 1 213 ? -54.514 -22.634 -2.097 1.00 26.31 193 MET B CA 1
ATOM 3872 C C . MET B 1 213 ? -55.700 -23.133 -2.919 1.00 27.84 193 MET B C 1
ATOM 3873 O O . MET B 1 213 ? -56.264 -22.394 -3.727 1.00 26.46 193 MET B O 1
ATOM 3878 N N . GLY B 1 214 ? -56.076 -24.391 -2.713 1.00 27.06 194 GLY B N 1
ATOM 3879 C CA . GLY B 1 214 ? -57.216 -24.953 -3.428 1.00 27.11 194 GLY B CA 1
ATOM 3880 C C . GLY B 1 214 ? -58.507 -24.194 -3.172 1.00 29.33 194 GLY B C 1
ATOM 3881 O O . GLY B 1 214 ? -59.280 -23.934 -4.092 1.00 30.54 194 GLY B O 1
ATOM 3882 N N . LEU B 1 215 ? -58.747 -23.814 -1.921 1.00 26.19 195 LEU B N 1
ATOM 3883 C CA . LEU B 1 215 ? -59.944 -23.042 -1.609 1.00 27.01 195 LEU B CA 1
ATOM 3884 C C . LEU B 1 215 ? -59.963 -21.695 -2.336 1.00 33.92 195 LEU B C 1
ATOM 3885 O O . LEU B 1 215 ? -60.977 -21.304 -2.909 1.00 29.92 195 LEU B O 1
ATOM 3890 N N . VAL B 1 216 ? -58.853 -20.965 -2.289 1.00 31.38 196 VAL B N 1
ATOM 3891 C CA . VAL B 1 216 ? -58.830 -19.650 -2.911 1.00 28.44 196 VAL B CA 1
ATOM 3892 C C . VAL B 1 216 ? -59.078 -19.761 -4.416 1.00 29.70 196 VAL B C 1
ATOM 3893 O O . VAL B 1 216 ? -59.737 -18.910 -5.002 1.00 29.68 196 VAL B O 1
ATOM 3897 N N . GLN B 1 217 ? -58.546 -20.805 -5.037 1.00 26.56 197 GLN B N 1
ATOM 3898 C CA . GLN B 1 217 ? -58.786 -21.033 -6.460 1.00 32.67 197 GLN B CA 1
ATOM 3899 C C . GLN B 1 217 ? -60.281 -21.235 -6.740 1.00 35.31 197 GLN B C 1
ATOM 3900 O O . GLN B 1 217 ? -60.837 -20.660 -7.677 1.00 36.24 197 GLN B O 1
ATOM 3906 N N . HIS B 1 218 ? -60.923 -22.033 -5.897 1.00 34.04 198 HIS B N 1
ATOM 3907 C CA . HIS B 1 218 ? -62.369 -22.245 -5.944 1.00 36.65 198 HIS B CA 1
ATOM 3908 C C . HIS B 1 218 ? -63.120 -20.921 -5.792 1.00 39.50 198 HIS B C 1
ATOM 3909 O O . HIS B 1 218 ? -63.960 -20.572 -6.624 1.00 38.96 198 HIS B O 1
ATOM 3916 N N . LEU B 1 219 ? -62.799 -20.176 -4.738 1.00 31.66 199 LEU B N 1
ATOM 3917 C CA . LEU B 1 219 ? -63.420 -18.877 -4.498 1.00 31.47 199 LEU B CA 1
ATOM 3918 C C . LEU B 1 219 ? -63.335 -17.962 -5.711 1.00 38.14 199 LEU B C 1
ATOM 3919 O O . LEU B 1 219 ? -64.298 -17.278 -6.064 1.00 36.09 199 LEU B O 1
ATOM 3924 N N . ILE B 1 220 ? -62.164 -17.926 -6.330 1.00 34.85 200 ILE B N 1
ATOM 3925 C CA . ILE B 1 220 ? -61.946 -17.060 -7.473 1.00 37.82 200 ILE B CA 1
ATOM 3926 C C . ILE B 1 220 ? -62.822 -17.494 -8.643 1.00 37.67 200 ILE B C 1
ATOM 3927 O O . ILE B 1 220 ? -63.436 -16.656 -9.303 1.00 41.91 200 ILE B O 1
ATOM 3932 N N . GLU B 1 221 ? -62.888 -18.802 -8.882 1.00 38.73 201 GLU B N 1
ATOM 3933 C CA . GLU B 1 221 ? -63.731 -19.361 -9.939 1.00 42.68 201 GLU B CA 1
ATOM 3934 C C . GLU B 1 221 ? -65.189 -18.965 -9.728 1.00 49.73 201 GLU B C 1
ATOM 3935 O O . GLU B 1 221 ? -65.895 -18.599 -10.671 1.00 42.83 201 GLU B O 1
ATOM 3941 N N . GLN B 1 222 ? -65.625 -19.066 -8.476 1.00 47.40 202 GLN B N 1
ATOM 3942 C CA . GLN B 1 222 ? -67.009 -18.839 -8.093 1.00 41.72 202 GLN B CA 1
ATOM 3943 C C . GLN B 1 222 ? -67.306 -17.369 -7.830 1.00 46.30 202 GLN B C 1
ATOM 3944 O O . GLN B 1 222 ? -68.427 -17.016 -7.467 1.00 49.20 202 GLN B O 1
ATOM 3950 N N . GLU B 1 223 ? -66.301 -16.518 -8.011 1.00 43.80 203 GLU B N 1
ATOM 3951 C CA . GLU B 1 223 ? -66.451 -15.081 -7.788 1.00 49.75 203 GLU B CA 1
ATOM 3952 C C . GLU B 1 223 ? -66.866 -14.734 -6.364 1.00 42.91 203 GLU B C 1
ATOM 3953 O O . GLU B 1 223 ? -67.543 -13.733 -6.137 1.00 45.90 203 GLU B O 1
ATOM 3959 N N . VAL B 1 224 ? -66.458 -15.551 -5.403 1.00 37.84 204 VAL B N 1
ATOM 3960 C CA . VAL B 1 224 ? -66.689 -15.224 -4.000 1.00 38.33 204 VAL B CA 1
ATOM 3961 C C . VAL B 1 224 ? -65.613 -14.270 -3.469 1.00 37.67 204 VAL B C 1
ATOM 3962 O O . VAL B 1 224 ? -64.459 -14.319 -3.895 1.00 39.74 204 VAL B O 1
ATOM 3966 N N . ASP B 1 225 ? -65.991 -13.397 -2.541 1.00 35.79 205 ASP B N 1
ATOM 3967 C CA . ASP B 1 225 ? -65.037 -12.493 -1.907 1.00 30.46 205 ASP B CA 1
ATOM 3968 C C . ASP B 1 225 ? -63.833 -13.251 -1.315 1.00 35.24 205 ASP B C 1
ATOM 3969 O O . ASP B 1 225 ? -64.004 -14.267 -0.652 1.00 33.48 205 ASP B O 1
ATOM 3974 N N . LEU B 1 226 ? -62.622 -12.742 -1.534 1.00 33.91 206 LEU B N 1
ATOM 3975 C CA . LEU B 1 226 ? -61.408 -13.427 -1.084 1.00 29.81 206 LEU B CA 1
ATOM 3976 C C . LEU B 1 226 ? -60.893 -12.873 0.234 1.00 29.48 206 LEU B C 1
ATOM 3977 O O . LEU B 1 226 ? -61.185 -11.739 0.587 1.00 30.24 206 LEU B O 1
ATOM 3982 N N . PRO B 1 227 ? -60.101 -13.671 0.962 1.00 29.14 207 PRO B N 1
ATOM 3983 C CA . PRO B 1 227 ? -59.447 -13.156 2.172 1.00 29.85 207 PRO B CA 1
ATOM 3984 C C . PRO B 1 227 ? -58.586 -11.943 1.845 1.00 29.29 207 PRO B C 1
ATOM 3985 O O . PRO B 1 227 ? -58.141 -11.804 0.704 1.00 25.80 207 PRO B O 1
ATOM 3989 N N . GLY B 1 228 ? -58.350 -11.086 2.833 1.00 25.71 208 GLY B N 1
ATOM 3990 C CA . GLY B 1 228 ? -57.473 -9.943 2.647 1.00 29.92 208 GLY B CA 1
ATOM 3991 C C . GLY B 1 228 ? -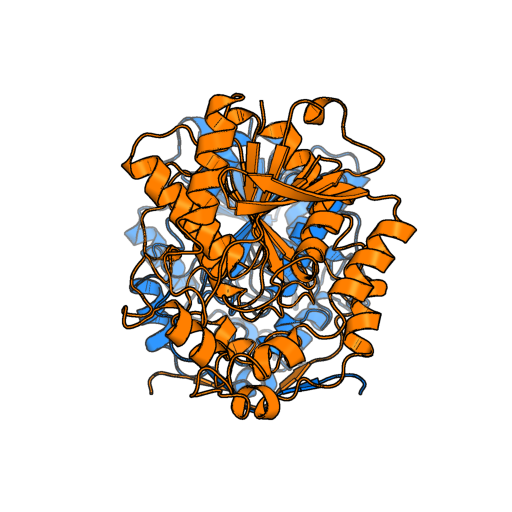55.999 -10.319 2.526 1.00 31.14 208 GLY B C 1
ATOM 3992 O O . GLY B 1 228 ? -55.186 -9.528 2.053 1.00 33.69 208 GLY B O 1
ATOM 3993 N N . ALA B 1 229 ? -55.644 -11.523 2.958 1.00 27.50 209 ALA B N 1
ATOM 3994 C CA . ALA B 1 229 ? -54.238 -11.943 2.964 1.00 27.79 209 ALA B CA 1
ATOM 3995 C C . ALA B 1 229 ? -54.151 -13.448 3.145 1.00 28.90 209 ALA B C 1
ATOM 3996 O O . ALA B 1 229 ? -55.023 -14.035 3.775 1.00 27.06 209 ALA B O 1
ATOM 3998 N N . LEU B 1 230 ? -53.098 -14.066 2.608 1.00 25.23 210 LEU B N 1
ATOM 3999 C CA . LEU B 1 230 ? -52.876 -15.495 2.795 1.00 25.28 210 LEU B CA 1
ATOM 4000 C C . LEU B 1 230 ? -51.540 -15.719 3.459 1.00 26.61 210 LEU B C 1
ATOM 4001 O O . LEU B 1 230 ? -50.607 -14.947 3.254 1.00 25.64 210 LEU B O 1
ATOM 4006 N N . PHE B 1 231 ? -51.460 -16.791 4.238 1.00 23.82 211 PHE B N 1
ATOM 4007 C CA . PHE B 1 231 ? -50.212 -17.252 4.830 1.00 22.39 211 PHE B CA 1
ATOM 4008 C C . PHE B 1 231 ? -49.962 -18.659 4.352 1.00 24.96 211 PHE B C 1
ATOM 4009 O O . PHE B 1 231 ? -50.793 -19.548 4.569 1.00 24.31 211 PHE B O 1
ATOM 4017 N N . LEU B 1 232 ? -48.841 -18.863 3.661 1.00 22.78 212 LEU B N 1
ATOM 4018 C CA . LEU B 1 232 ? -48.472 -20.192 3.214 1.00 23.58 212 LEU B CA 1
ATOM 4019 C C . LEU B 1 232 ? -47.096 -20.559 3.752 1.00 25.25 212 LEU B C 1
ATOM 4020 O O . LEU B 1 232 ? -46.068 -20.208 3.163 1.00 24.13 212 LEU B O 1
ATOM 4025 N N . GLY B 1 233 ? -47.079 -21.247 4.884 1.00 25.15 213 GLY B N 1
ATOM 4026 C CA . GLY B 1 233 ? -45.832 -21.737 5.441 1.00 25.00 213 GLY B CA 1
ATOM 4027 C C . GLY B 1 233 ? -45.567 -23.104 4.855 1.00 25.90 213 GLY B C 1
ATOM 4028 O O . GLY B 1 233 ? -46.456 -23.947 4.820 1.00 26.20 213 GLY B O 1
ATOM 4029 N N . THR B 1 234 ? -44.352 -23.303 4.364 1.00 23.07 214 THR B N 1
ATOM 4030 C CA . THR B 1 234 ? -43.932 -24.574 3.802 1.00 23.24 214 THR B CA 1
ATOM 4031 C C . THR B 1 234 ? -45.042 -25.371 3.090 1.00 25.26 214 THR B C 1
ATOM 4032 O O . THR B 1 234 ? -45.246 -26.560 3.338 1.00 25.42 214 THR B O 1
ATOM 4036 N N . PRO B 1 235 ? -45.774 -24.691 2.205 1.00 22.98 215 PRO B N 1
ATOM 4037 C CA . PRO B 1 235 ? -46.974 -25.270 1.599 1.00 21.04 215 PRO B CA 1
ATOM 4038 C C . PRO B 1 235 ? -46.792 -26.576 0.836 1.00 23.00 215 PRO B C 1
ATOM 4039 O O . PRO B 1 235 ? -45.806 -26.750 0.115 1.00 23.56 215 PRO B O 1
ATOM 4043 N N . GLY B 1 236 ? -47.752 -27.486 0.977 1.00 21.83 216 GLY B N 1
ATOM 4044 C CA . GLY B 1 236 ? -47.719 -28.718 0.207 1.00 21.43 216 GLY B CA 1
ATOM 4045 C C . GLY B 1 236 ? -48.278 -28.414 -1.170 1.00 26.70 216 GLY B C 1
ATOM 4046 O O . GLY B 1 236 ? -49.298 -28.979 -1.572 1.00 27.69 216 GLY B O 1
ATOM 4047 N N . ALA B 1 237 ? -47.615 -27.512 -1.894 1.00 21.91 217 ALA B N 1
ATOM 4048 C CA . ALA B 1 237 ? -48.193 -26.952 -3.115 1.00 23.34 217 ALA B CA 1
ATOM 4049 C C . ALA B 1 237 ? -48.065 -27.893 -4.302 1.00 20.84 217 ALA B C 1
ATOM 4050 O O . ALA B 1 237 ? -48.916 -27.908 -5.190 1.00 25.18 217 ALA B O 1
ATOM 4052 N N . ASP B 1 238 ? -46.987 -28.663 -4.320 1.00 25.04 218 ASP B N 1
ATOM 4053 C CA . ASP B 1 238 ? -46.817 -29.709 -5.325 1.00 25.97 218 ASP B CA 1
ATOM 4054 C C . ASP B 1 238 ? -46.430 -30.983 -4.612 1.00 23.67 218 ASP B C 1
ATOM 4055 O O . ASP B 1 238 ? -45.314 -31.096 -4.110 1.00 26.02 218 ASP B O 1
ATOM 4060 N N . MET B 1 239 ? -47.356 -31.941 -4.563 1.00 26.13 219 MET B N 1
ATOM 4061 C CA . MET B 1 239 ? -47.112 -33.186 -3.835 1.00 22.63 219 MET B CA 1
ATOM 4062 C C . MET B 1 239 ? -46.693 -34.352 -4.737 1.00 26.87 219 MET B C 1
ATOM 4063 O O . MET B 1 239 ? -46.528 -35.469 -4.268 1.00 25.31 219 MET B O 1
ATOM 4068 N N . SER B 1 240 ? -46.518 -34.103 -6.030 1.00 26.43 220 SER B N 1
ATOM 4069 C CA . SER B 1 240 ? -45.770 -35.049 -6.851 1.00 28.52 220 SER B CA 1
ATOM 4070 C C . SER B 1 240 ? -44.336 -34.882 -6.416 1.00 29.16 220 SER B C 1
ATOM 4071 O O . SER B 1 240 ? -44.005 -33.876 -5.793 1.00 26.89 220 SER B O 1
ATOM 4074 N N . LYS B 1 241 ? -43.473 -35.843 -6.734 1.00 28.48 221 LYS B N 1
ATOM 4075 C CA . LYS B 1 241 ? -42.082 -35.714 -6.335 1.00 27.09 221 LYS B CA 1
ATOM 4076 C C . LYS B 1 241 ? -41.360 -34.813 -7.319 1.00 30.88 221 LYS B C 1
ATOM 4077 O O . LYS B 1 241 ? -40.411 -35.213 -8.000 1.00 30.71 221 LYS B O 1
ATOM 4083 N N . THR B 1 242 ? -41.839 -33.579 -7.389 1.00 26.77 222 THR B N 1
ATOM 4084 C CA . THR B 1 242 ? -41.263 -32.586 -8.263 1.00 29.36 222 THR B CA 1
ATOM 4085 C C . THR B 1 242 ? -40.798 -31.414 -7.411 1.00 28.99 222 THR B C 1
ATOM 4086 O O . THR B 1 242 ? -41.582 -30.820 -6.674 1.00 24.21 222 THR B O 1
ATOM 4090 N N . GLY B 1 243 ? -39.513 -31.105 -7.506 1.00 26.11 223 GLY B N 1
ATOM 4091 C CA . GLY B 1 243 ? -38.930 -30.017 -6.748 1.00 26.49 223 GLY B CA 1
ATOM 4092 C C . GLY B 1 243 ? -37.545 -30.409 -6.287 1.00 27.38 223 GLY B C 1
ATOM 4093 O O . GLY B 1 243 ? -37.379 -31.447 -5.643 1.00 25.53 223 GLY B O 1
ATOM 4094 N N . ASP B 1 244 ? -36.547 -29.597 -6.637 1.00 23.18 224 ASP B N 1
ATOM 4095 C CA . ASP B 1 244 ? -35.174 -29.850 -6.206 1.00 25.19 224 ASP B CA 1
ATOM 4096 C C . ASP B 1 244 ? -35.091 -30.281 -4.742 1.00 24.38 224 ASP B C 1
ATOM 4097 O O . ASP B 1 244 ? -34.345 -31.195 -4.392 1.00 23.77 224 ASP B O 1
ATOM 4102 N N . SER B 1 245 ? -35.846 -29.612 -3.879 1.00 23.49 225 SER B N 1
ATOM 4103 C CA . SER B 1 245 ? -35.635 -29.839 -2.458 1.00 25.33 225 SER B CA 1
ATOM 4104 C C . SER B 1 245 ? -36.017 -31.247 -2.023 1.00 21.99 225 SER B C 1
ATOM 4105 O O . SER B 1 245 ? -35.484 -31.757 -1.043 1.00 25.38 225 SER B O 1
ATOM 4108 N N . TYR B 1 246 ? -36.934 -31.882 -2.744 1.00 22.59 226 TYR B N 1
ATOM 4109 C CA . TYR B 1 246 ? -37.277 -33.271 -2.430 1.00 20.73 226 TYR B CA 1
ATOM 4110 C C . TYR B 1 246 ? -36.034 -34.142 -2.546 1.00 26.93 226 TYR B C 1
ATOM 4111 O O . TYR B 1 246 ? -35.881 -35.119 -1.826 1.00 26.50 226 TYR B O 1
ATOM 4120 N N . TYR B 1 247 ? -35.148 -33.778 -3.468 1.00 27.62 227 TYR B N 1
ATOM 4121 C CA . TYR B 1 247 ? -33.945 -34.562 -3.741 1.00 23.57 227 TYR B CA 1
ATOM 4122 C C . TYR B 1 247 ? -32.732 -34.017 -2.992 1.00 29.43 227 TYR B C 1
ATOM 4123 O O . TYR B 1 247 ? -31.995 -34.763 -2.349 1.00 28.51 227 TYR B O 1
ATOM 4132 N N . ILE B 1 248 ? -32.541 -32.706 -3.059 1.00 24.53 228 ILE B N 1
ATOM 4133 C CA . ILE B 1 248 ? -31.402 -32.083 -2.399 1.00 27.82 228 ILE B CA 1
ATOM 4134 C C . ILE B 1 248 ? -31.491 -32.220 -0.882 1.00 25.14 228 ILE B C 1
ATOM 4135 O O . ILE B 1 248 ? -30.492 -32.496 -0.214 1.00 26.29 228 ILE B O 1
ATOM 4140 N N . ASN B 1 249 ? -32.686 -32.021 -0.332 1.00 22.63 229 ASN B N 1
ATOM 4141 C CA . ASN B 1 249 ? -32.845 -32.032 1.122 1.00 23.14 229 ASN B CA 1
ATOM 4142 C C . ASN B 1 249 ? -33.317 -33.371 1.675 1.00 26.96 229 ASN B C 1
ATOM 4143 O O . ASN B 1 249 ? -33.664 -33.486 2.848 1.00 27.90 229 ASN B O 1
ATOM 4148 N N . ASP B 1 250 ? -33.326 -34.381 0.818 1.00 24.75 230 ASP B N 1
ATOM 4149 C CA . ASP B 1 250 ? -33.640 -35.732 1.249 1.00 25.98 230 ASP B CA 1
ATOM 4150 C C . ASP B 1 250 ? -32.602 -36.148 2.297 1.00 27.99 230 ASP B C 1
ATOM 4151 O O . ASP B 1 250 ? -31.408 -36.180 2.014 1.00 26.33 230 ASP B O 1
ATOM 4156 N N . GLY B 1 251 ? -33.055 -36.442 3.506 1.00 29.10 231 GLY B N 1
ATOM 4157 C CA . GLY B 1 251 ? -32.154 -36.759 4.600 1.00 26.54 231 GLY B CA 1
ATOM 4158 C C . GLY B 1 251 ? -31.649 -35.512 5.317 1.00 32.87 231 GLY B C 1
ATOM 4159 O O . GLY B 1 251 ? -30.876 -35.609 6.273 1.00 28.51 231 GLY B O 1
ATOM 4160 N N . ILE B 1 252 ? -32.081 -34.337 4.860 1.00 24.80 232 ILE B N 1
ATOM 4161 C CA . ILE B 1 252 ? -31.626 -33.082 5.454 1.00 23.34 232 ILE B CA 1
ATOM 4162 C C . ILE B 1 252 ? -32.752 -32.342 6.189 1.00 25.94 232 ILE B C 1
ATOM 4163 O O . ILE B 1 252 ? -32.500 -31.520 7.058 1.00 26.90 232 ILE B O 1
ATOM 4168 N N . ASP B 1 253 ? -33.996 -32.633 5.823 1.00 24.42 233 ASP B N 1
ATOM 4169 C CA . ASP B 1 253 ? -35.137 -32.082 6.533 1.00 25.79 233 ASP B CA 1
ATOM 4170 C C . ASP B 1 253 ? -35.415 -33.006 7.718 1.00 23.09 233 ASP B C 1
ATOM 4171 O O . ASP B 1 253 ? -35.866 -34.121 7.536 1.00 27.76 233 ASP B O 1
ATOM 4176 N N . ARG B 1 254 ? -35.137 -32.538 8.923 1.00 24.42 234 ARG B N 1
ATOM 4177 C CA . ARG B 1 254 ? -35.219 -33.393 10.111 1.00 25.63 234 ARG B CA 1
ATOM 4178 C C . ARG B 1 254 ? -36.647 -33.788 10.459 1.00 31.33 234 ARG B C 1
ATOM 4179 O O . ARG B 1 254 ? -36.866 -34.681 11.281 1.00 31.85 234 ARG B O 1
ATOM 4187 N N . ASN B 1 255 ? -37.605 -33.115 9.862 1.00 22.80 235 ASN B N 1
ATOM 4188 C CA . ASN B 1 255 ? -38.989 -33.391 10.108 1.00 26.08 235 ASN B CA 1
ATOM 4189 C C . ASN B 1 255 ? -39.651 -34.311 9.106 1.00 29.80 235 ASN B C 1
ATOM 4190 O O . ASN B 1 255 ? -40.127 -35.316 9.471 1.00 30.53 235 ASN B O 1
ATOM 4195 N N . LEU B 1 256 ? -39.652 -33.947 7.845 1.00 25.45 236 LEU B N 1
ATOM 4196 C CA . LEU B 1 256 ? -40.198 -34.792 6.820 1.00 29.28 236 LEU B CA 1
ATOM 4197 C C . LEU B 1 256 ? -39.232 -35.910 6.418 1.00 29.67 236 LEU B C 1
ATOM 4198 O O . LEU B 1 256 ? -39.645 -36.958 6.001 1.00 29.57 236 LEU B O 1
ATOM 4203 N N . VAL B 1 257 ? -37.951 -35.610 6.530 1.00 27.33 237 VAL B N 1
ATOM 4204 C CA . VAL B 1 257 ? -36.839 -36.474 6.170 1.00 27.81 237 VAL B CA 1
ATOM 4205 C C . VAL B 1 257 ? -36.762 -36.851 4.704 1.00 28.34 237 VAL B C 1
ATOM 4206 O O . VAL B 1 257 ? -35.764 -36.704 4.095 1.00 28.23 237 VAL B O 1
ATOM 4210 N N . THR B 1 258 ? -37.830 -37.384 4.168 1.00 26.75 238 THR B N 1
ATOM 4211 C CA . THR B 1 258 ? -37.866 -37.882 2.816 1.00 25.79 238 THR B CA 1
ATOM 4212 C C . THR B 1 258 ? -39.270 -37.968 2.273 1.00 27.72 238 THR B C 1
ATOM 4213 O O . THR B 1 258 ? -40.188 -38.209 2.983 1.00 26.81 238 THR B O 1
ATOM 4217 N N . TYR B 1 259 ? -39.396 -37.824 0.977 1.00 26.31 239 TYR B N 1
ATOM 4218 C CA . TYR B 1 259 ? -40.658 -37.969 0.324 1.00 28.78 239 TYR B CA 1
ATOM 4219 C C . TYR B 1 259 ? -41.077 -39.427 0.283 1.00 29.79 239 TYR B C 1
ATOM 4220 O O . TYR B 1 259 ? -42.214 -39.714 0.411 1.00 27.69 239 TYR B O 1
ATOM 4229 N N . ASP B 1 260 ? -40.121 -40.316 0.132 1.00 26.65 240 ASP B N 1
ATOM 4230 C CA . ASP B 1 260 ? -40.386 -41.734 -0.094 1.00 30.40 240 ASP B CA 1
ATOM 4231 C C . ASP B 1 260 ? -40.972 -42.378 1.142 1.00 30.55 240 ASP B C 1
ATOM 4232 O O . ASP B 1 260 ? -40.615 -42.019 2.252 1.00 29.54 240 ASP B O 1
ATOM 4237 N N . GLY B 1 261 ? -41.860 -43.346 0.946 1.00 29.94 241 GLY B N 1
ATOM 4238 C CA . GLY B 1 261 ? -42.446 -44.054 2.066 1.00 31.63 241 GLY B CA 1
ATOM 4239 C C . GLY B 1 261 ? -43.702 -43.353 2.548 1.00 30.99 241 GLY B C 1
ATOM 4240 O O . GLY B 1 261 ? -44.669 -43.230 1.799 1.00 27.57 241 GLY B O 1
ATOM 4241 N N . PHE B 1 262 ? -43.676 -42.882 3.792 1.00 27.16 242 PHE B N 1
ATOM 4242 C CA . PHE B 1 262 ? -44.860 -42.315 4.423 1.00 25.25 242 PHE B CA 1
ATOM 4243 C C . PHE B 1 262 ? -45.468 -41.125 3.671 1.00 26.19 242 PHE B C 1
ATOM 4244 O O . PHE B 1 262 ? -46.673 -41.098 3.387 1.00 26.37 242 PHE B O 1
ATOM 4252 N N . LEU B 1 263 ? -44.649 -40.130 3.360 1.00 29.39 243 LEU B N 1
ATOM 4253 C CA . LEU B 1 263 ? -45.182 -38.916 2.750 1.00 27.05 243 LEU B CA 1
ATOM 4254 C C . LEU B 1 263 ? -45.862 -39.239 1.423 1.00 27.56 243 LEU B C 1
ATOM 4255 O O . LEU B 1 263 ? -46.964 -38.778 1.149 1.00 24.64 243 LEU B O 1
ATOM 4260 N N . GLU B 1 264 ? -45.207 -40.028 0.588 1.00 26.67 244 GLU B N 1
ATOM 4261 C CA . GLU B 1 264 ? -45.842 -40.409 -0.665 1.00 28.03 244 GLU B CA 1
ATOM 4262 C C . GLU B 1 264 ? -47.158 -41.155 -0.417 1.00 27.03 244 GLU B C 1
ATOM 4263 O O . GLU B 1 264 ? -48.156 -40.917 -1.093 1.00 29.04 244 GLU B O 1
ATOM 4269 N N . ALA B 1 265 ? -47.148 -42.059 0.556 1.00 27.86 245 ALA B N 1
ATOM 4270 C CA . ALA B 1 265 ? -48.337 -42.837 0.878 1.00 26.04 245 ALA B CA 1
ATOM 4271 C C . ALA B 1 265 ? -49.455 -41.905 1.285 1.00 24.58 245 ALA B C 1
ATOM 4272 O O . ALA B 1 265 ? -50.601 -42.081 0.873 1.00 24.60 245 ALA B O 1
ATOM 4274 N N . ALA B 1 266 ? -49.116 -40.907 2.099 1.00 24.73 246 ALA B N 1
ATOM 4275 C CA . ALA B 1 266 ? -50.091 -39.944 2.579 1.00 23.79 246 ALA B CA 1
ATOM 4276 C C . ALA B 1 266 ? -50.627 -39.084 1.435 1.00 23.31 246 ALA B C 1
ATOM 4277 O O . ALA B 1 266 ? -51.816 -38.777 1.371 1.00 23.56 246 ALA B O 1
ATOM 4279 N N . VAL B 1 267 ? -49.739 -38.702 0.530 1.00 26.15 247 VAL B N 1
ATOM 4280 C CA . VAL B 1 267 ? -50.132 -37.910 -0.628 1.00 23.91 247 VAL B CA 1
ATOM 4281 C C . VAL B 1 267 ? -51.106 -38.726 -1.476 1.00 25.20 247 VAL B C 1
ATOM 4282 O O . VAL B 1 267 ? -52.166 -38.235 -1.890 1.00 24.67 247 VAL B O 1
ATOM 4286 N N . ARG B 1 268 ? -50.769 -39.993 -1.693 1.00 25.76 248 ARG B N 1
ATOM 4287 C CA . ARG B 1 268 ? -51.625 -40.842 -2.528 1.00 28.16 248 ARG B CA 1
ATOM 4288 C C . ARG B 1 268 ? -52.968 -41.104 -1.870 1.00 26.86 248 ARG B C 1
ATOM 4289 O O . ARG B 1 268 ? -53.990 -41.165 -2.548 1.00 29.89 248 ARG B O 1
ATOM 4297 N N . LEU B 1 269 ? -52.985 -41.238 -0.545 1.00 28.11 249 LEU B N 1
ATOM 4298 C CA . LEU B 1 269 ? -54.262 -41.392 0.141 1.00 23.73 249 LEU B CA 1
ATOM 4299 C C . LEU B 1 269 ? -55.111 -40.141 -0.084 1.00 29.81 249 LEU B C 1
ATOM 4300 O O . LEU B 1 269 ? -56.297 -40.227 -0.392 1.00 28.71 249 LEU B O 1
ATOM 4305 N N . TYR B 1 270 ? -54.486 -38.977 0.080 1.00 23.74 250 TYR B N 1
ATOM 4306 C CA . TYR B 1 270 ? -55.131 -37.682 -0.145 1.00 25.89 250 TYR B CA 1
ATOM 4307 C C . TYR B 1 270 ? -55.656 -37.560 -1.577 1.00 25.01 250 TYR B C 1
ATOM 4308 O O . TYR B 1 270 ? -56.810 -37.187 -1.800 1.00 28.83 250 TYR B O 1
ATOM 4317 N N . ALA B 1 271 ? -54.795 -37.889 -2.537 1.00 26.55 251 ALA B N 1
ATOM 4318 C CA . ALA B 1 271 ? -55.125 -37.837 -3.961 1.00 27.02 251 ALA B CA 1
ATOM 4319 C C . ALA B 1 271 ? -56.309 -38.728 -4.329 1.00 29.92 251 ALA B C 1
ATOM 4320 O O . ALA B 1 271 ? -57.082 -38.396 -5.230 1.00 30.00 251 ALA B O 1
ATOM 4322 N N . ASN B 1 272 ? -56.434 -39.870 -3.657 1.00 30.79 252 ASN B N 1
ATOM 4323 C CA . ASN B 1 272 ? -57.611 -40.724 -3.832 1.00 28.71 252 ASN B CA 1
ATOM 4324 C C . ASN B 1 272 ? -57.812 -41.070 -5.313 1.00 27.10 252 ASN B C 1
ATOM 4325 O O . ASN B 1 272 ? -58.917 -40.986 -5.843 1.00 30.70 252 ASN B O 1
ATOM 4330 N N . GLY B 1 273 ? -56.725 -41.445 -5.976 1.00 28.55 253 GLY B N 1
ATOM 4331 C CA . GLY B 1 273 ? -56.785 -41.835 -7.370 1.00 29.64 253 GLY B CA 1
ATOM 4332 C C . GLY B 1 273 ? -56.549 -40.716 -8.374 1.00 33.88 253 GLY B C 1
ATOM 4333 O O . GLY B 1 273 ? -56.415 -40.981 -9.557 1.00 30.19 253 GLY B O 1
ATOM 4334 N N . ARG B 1 274 ? -56.496 -39.467 -7.919 1.00 31.46 254 ARG B N 1
ATOM 4335 C CA . ARG B 1 274 ? -56.173 -38.364 -8.827 1.00 28.56 254 ARG B CA 1
ATOM 4336 C C . ARG B 1 274 ? -54.689 -38.375 -9.161 1.00 25.83 254 ARG B C 1
ATOM 4337 O O . ARG B 1 274 ? -53.877 -38.850 -8.374 1.00 28.28 254 ARG B O 1
ATOM 4345 N N . ASP B 1 275 ? -54.331 -37.868 -10.335 1.00 26.66 255 ASP B N 1
ATOM 4346 C CA . ASP B 1 275 ? -52.921 -37.704 -10.669 1.00 28.12 255 ASP B CA 1
ATOM 4347 C C . ASP B 1 275 ? -52.300 -36.720 -9.676 1.00 26.52 255 ASP B C 1
ATOM 4348 O O . ASP B 1 275 ? -52.959 -35.785 -9.238 1.00 28.87 255 ASP B O 1
ATOM 4353 N N . LEU B 1 276 ? -51.037 -36.916 -9.328 1.00 26.80 256 LEU B N 1
ATOM 4354 C CA . LEU B 1 276 ? -50.443 -36.095 -8.282 1.00 31.03 256 LEU B CA 1
ATOM 4355 C C . LEU B 1 276 ? -50.196 -34.662 -8.737 1.00 29.08 256 LEU B C 1
ATOM 4356 O O . LEU B 1 276 ? -50.006 -33.781 -7.914 1.00 29.54 256 LEU B O 1
ATOM 4361 N N . LYS B 1 277 ? -50.207 -34.426 -10.045 1.00 27.38 257 LYS B N 1
ATOM 4362 C CA . LYS B 1 277 ? -50.096 -33.064 -10.572 1.00 27.27 257 LYS B CA 1
ATOM 4363 C C . LYS B 1 277 ? -51.441 -32.444 -10.905 1.00 27.76 257 LYS B C 1
ATOM 4364 O O . LYS B 1 277 ? -51.508 -31.322 -11.407 1.00 29.52 257 LYS B O 1
ATOM 4370 N N . ASP B 1 278 ? -52.517 -33.168 -10.613 1.00 28.79 258 ASP B N 1
ATOM 4371 C CA . ASP B 1 278 ? -53.863 -32.611 -10.680 1.00 28.45 258 ASP B CA 1
ATOM 4372 C C . ASP B 1 278 ? -53.905 -31.397 -9.743 1.00 27.01 258 ASP B C 1
ATOM 4373 O O . ASP B 1 278 ? -53.497 -31.503 -8.599 1.00 25.95 258 ASP B O 1
ATOM 4378 N N . PRO B 1 279 ? -54.376 -30.231 -10.229 1.00 26.08 259 PRO B N 1
ATOM 4379 C CA . PRO B 1 279 ? -54.340 -29.027 -9.383 1.00 27.49 259 PRO B CA 1
ATOM 4380 C C . PRO B 1 279 ? -55.177 -29.171 -8.121 1.00 33.72 259 PRO B C 1
ATOM 4381 O O . PRO B 1 279 ? -54.979 -28.422 -7.167 1.00 29.40 259 PRO B O 1
ATOM 4385 N N . LEU B 1 280 ? -56.114 -30.113 -8.110 1.00 26.75 260 LEU B N 1
ATOM 4386 C CA . LEU B 1 280 ? -56.906 -30.325 -6.913 1.00 29.84 260 LEU B CA 1
ATOM 4387 C C . LEU B 1 280 ? -56.058 -31.023 -5.851 1.00 29.10 260 LEU B C 1
ATOM 4388 O O . LEU B 1 280 ? -56.342 -30.916 -4.668 1.00 31.62 260 LEU B O 1
ATOM 4393 N N . VAL B 1 281 ? -55.017 -31.729 -6.291 1.00 27.49 261 VAL B N 1
ATOM 4394 C CA . VAL B 1 281 ? -54.079 -32.391 -5.390 1.00 24.59 261 VAL B CA 1
ATOM 4395 C C . VAL B 1 281 ? -52.846 -31.511 -5.112 1.00 31.05 261 VAL B C 1
ATOM 4396 O O . VAL B 1 281 ? -52.308 -31.492 -4.001 1.00 27.15 261 VAL B O 1
ATOM 4400 N N . SER B 1 282 ? -52.387 -30.816 -6.148 1.00 25.32 262 SER B N 1
ATOM 4401 C CA . SER B 1 282 ? -51.173 -30.003 -6.085 1.00 24.71 262 SER B CA 1
ATOM 4402 C C . SER B 1 282 ? -51.521 -28.667 -6.693 1.00 26.77 262 SER B C 1
ATOM 4403 O O . SER B 1 282 ? -51.351 -28.465 -7.892 1.00 26.25 262 SER B O 1
ATOM 4406 N N . PRO B 1 283 ? -52.056 -27.760 -5.868 1.00 26.57 263 PRO B N 1
ATOM 4407 C CA . PRO B 1 283 ? -52.656 -26.508 -6.339 1.00 25.88 263 PRO B CA 1
ATOM 4408 C C . PRO B 1 283 ? -51.662 -25.583 -7.052 1.00 25.31 263 PRO B C 1
ATOM 4409 O O . PRO B 1 283 ? -52.098 -24.656 -7.741 1.00 25.78 263 PRO B O 1
ATOM 4413 N N . LEU B 1 284 ? -50.365 -25.824 -6.890 1.00 23.45 264 LEU B N 1
ATOM 4414 C CA . LEU B 1 284 ? -49.350 -25.048 -7.609 1.00 24.11 264 LEU B CA 1
ATOM 4415 C C . LEU B 1 284 ? -49.622 -25.090 -9.112 1.00 29.81 264 LEU B C 1
ATOM 4416 O O . LEU B 1 284 ? -49.372 -24.120 -9.825 1.00 27.48 264 LEU B O 1
ATOM 4421 N N . TYR B 1 285 ? -50.134 -26.224 -9.584 1.00 29.40 265 TYR B N 1
ATOM 4422 C CA . TYR B 1 285 ? -50.435 -26.399 -11.003 1.00 26.44 265 TYR B CA 1
ATOM 4423 C C . TYR B 1 285 ? -51.680 -25.660 -11.447 1.00 30.87 265 TYR B C 1
ATOM 4424 O O . TYR B 1 285 ? -51.952 -25.548 -12.643 1.00 32.77 265 TYR B O 1
ATOM 4433 N N . GLY B 1 286 ? -52.454 -25.169 -10.491 1.00 27.08 266 GLY B N 1
ATOM 4434 C CA . GLY B 1 286 ? -53.632 -24.409 -10.849 1.00 27.24 266 GLY B CA 1
ATOM 4435 C C . GLY B 1 286 ? -53.284 -22.953 -11.088 1.00 29.02 266 GLY B C 1
ATOM 4436 O O . GLY B 1 286 ? -52.126 -22.533 -10.950 1.00 27.40 266 GLY B O 1
ATOM 4437 N N . ASP B 1 287 ? -54.303 -22.177 -11.426 1.00 29.90 267 ASP B N 1
ATOM 4438 C CA . ASP B 1 287 ? -54.148 -20.759 -11.696 1.00 30.59 267 ASP B CA 1
ATOM 4439 C C . ASP B 1 287 ? -54.008 -20.003 -10.382 1.00 31.66 267 ASP B C 1
ATOM 4440 O O . ASP B 1 287 ? -54.774 -20.234 -9.453 1.00 29.08 267 ASP B O 1
ATOM 4445 N N . LEU B 1 288 ? -53.030 -19.104 -10.310 1.00 28.73 268 LEU B N 1
ATOM 4446 C CA . LEU B 1 288 ? -52.820 -18.304 -9.109 1.00 27.89 268 LEU B CA 1
ATOM 4447 C C . LEU B 1 288 ? -53.108 -16.824 -9.340 1.00 28.76 268 LEU B C 1
ATOM 4448 O O . LEU B 1 288 ? -52.920 -16.003 -8.446 1.00 29.28 268 LEU B O 1
ATOM 4453 N N . HIS B 1 289 ? -53.562 -16.466 -10.537 1.00 28.30 269 HIS B N 1
ATOM 4454 C CA . HIS B 1 289 ? -53.966 -15.080 -10.768 1.00 26.49 269 HIS B CA 1
ATOM 4455 C C . HIS B 1 289 ? -55.121 -14.705 -9.858 1.00 30.47 269 HIS B C 1
ATOM 4456 O O . HIS B 1 289 ? -56.011 -15.510 -9.616 1.00 26.15 269 HIS B O 1
ATOM 4463 N N . GLY B 1 290 ? -55.118 -13.472 -9.367 1.00 25.27 270 GLY B N 1
ATOM 4464 C CA . GLY B 1 290 ? -56.199 -13.010 -8.518 1.00 26.47 270 GLY B CA 1
ATOM 4465 C C . GLY B 1 290 ? -56.030 -13.354 -7.047 1.00 27.33 270 GLY B C 1
ATOM 4466 O O . GLY B 1 290 ? -56.863 -12.983 -6.227 1.00 25.67 270 GLY B O 1
ATOM 4467 N N . PHE B 1 291 ? -54.963 -14.064 -6.698 1.00 25.01 271 PHE B N 1
ATOM 4468 C CA . PHE B 1 291 ? -54.720 -14.369 -5.285 1.00 26.18 271 PHE B CA 1
ATOM 4469 C C . PHE B 1 291 ? -54.517 -13.096 -4.458 1.00 28.81 271 PHE B C 1
ATOM 4470 O O . PHE B 1 291 ? -53.922 -12.127 -4.923 1.00 27.35 271 PHE B O 1
ATOM 4478 N N . PRO B 1 292 ? -55.002 -13.107 -3.211 1.00 28.65 272 PRO B N 1
ATOM 4479 C CA . PRO B 1 292 ? -54.747 -12.008 -2.278 1.00 27.82 272 PRO B CA 1
ATOM 4480 C C . PRO B 1 292 ? -53.249 -11.951 -1.995 1.00 26.28 272 PRO B C 1
ATOM 4481 O O . PRO B 1 292 ? -52.551 -12.911 -2.315 1.00 24.49 272 PRO B O 1
ATOM 4485 N N . PRO B 1 293 ? -52.767 -10.861 -1.379 1.00 25.08 273 PRO B N 1
ATOM 4486 C CA . PRO B 1 293 ? -51.356 -10.783 -0.986 1.00 25.70 273 PRO B CA 1
ATOM 4487 C C . PRO B 1 293 ? -50.994 -11.988 -0.132 1.00 28.62 273 PRO B C 1
ATOM 4488 O O . PRO B 1 293 ? -51.754 -12.355 0.761 1.00 24.62 273 PRO B O 1
ATOM 4492 N N . THR B 1 294 ? -49.846 -12.591 -0.408 1.00 22.57 274 THR B N 1
ATOM 4493 C CA . THR B 1 294 ? -49.469 -13.856 0.209 1.00 23.68 274 THR B CA 1
ATOM 4494 C C . THR B 1 294 ? -48.095 -13.789 0.868 1.00 23.61 274 THR B C 1
ATOM 4495 O O . THR B 1 294 ? -47.144 -13.234 0.314 1.00 25.28 274 THR B O 1
ATOM 4499 N N . PHE B 1 295 ? -48.019 -14.376 2.057 1.00 23.94 275 PHE B N 1
ATOM 4500 C CA . PHE B 1 295 ? -46.820 -14.391 2.869 1.00 26.62 275 PHE B CA 1
ATOM 4501 C C . PHE B 1 295 ? -46.367 -15.840 2.894 1.00 24.28 275 PHE B C 1
ATOM 4502 O O . PHE B 1 295 ? -47.143 -16.725 3.270 1.00 24.81 275 PHE B O 1
ATOM 4510 N N . LEU B 1 296 ? -45.126 -16.093 2.484 1.00 23.86 276 LEU B N 1
ATOM 4511 C CA . LEU B 1 296 ? -44.614 -17.462 2.438 1.00 21.95 276 LEU B CA 1
ATOM 4512 C C . LEU B 1 296 ? -43.334 -17.595 3.225 1.00 22.50 276 LEU B C 1
ATOM 4513 O O . LEU B 1 296 ? -42.524 -16.685 3.246 1.00 24.83 276 LEU B O 1
ATOM 4518 N N . ILE B 1 297 ? -43.152 -18.744 3.853 1.00 20.26 277 ILE B N 1
ATOM 4519 C CA . ILE B 1 297 ? -41.988 -18.977 4.690 1.00 21.16 277 ILE B CA 1
ATOM 4520 C C . ILE B 1 297 ? -41.518 -20.411 4.556 1.00 23.40 277 ILE B C 1
ATOM 4521 O O . ILE B 1 297 ? -42.321 -21.342 4.442 1.00 22.40 277 ILE B O 1
ATOM 4526 N N . THR B 1 298 ? -40.201 -20.576 4.523 1.00 22.77 278 THR B N 1
ATOM 4527 C CA . THR B 1 298 ? -39.577 -21.881 4.404 1.00 22.21 278 THR B CA 1
ATOM 4528 C C . THR B 1 298 ? -38.129 -21.723 4.897 1.00 21.46 278 THR B C 1
ATOM 4529 O O . THR B 1 298 ? -37.797 -20.723 5.529 1.00 22.63 278 THR B O 1
ATOM 4533 N N . GLY B 1 299 ? -37.271 -22.699 4.626 1.00 23.01 279 GLY B N 1
ATOM 4534 C CA . GLY B 1 299 ? -35.892 -22.609 5.069 1.00 20.14 279 GLY B CA 1
ATOM 4535 C C . GLY B 1 299 ? -34.969 -23.439 4.211 1.00 24.85 279 GLY B C 1
ATOM 4536 O O . GLY B 1 299 ? -35.436 -24.214 3.380 1.00 23.98 279 GLY B O 1
ATOM 4537 N N . THR B 1 300 ? -33.662 -23.295 4.430 1.00 21.65 280 THR B N 1
ATOM 4538 C CA . THR B 1 300 ? -32.672 -24.008 3.631 1.00 24.26 280 THR B CA 1
ATOM 4539 C C . THR B 1 300 ? -32.750 -25.522 3.753 1.00 26.82 280 THR B C 1
ATOM 4540 O O . THR B 1 300 ? -32.308 -26.227 2.858 1.00 25.29 280 THR B O 1
ATOM 4544 N N . ARG B 1 301 ? -33.287 -26.034 4.858 1.00 22.00 281 ARG B N 1
ATOM 4545 C CA . ARG B 1 301 ? -33.316 -27.485 5.047 1.00 22.77 281 ARG B CA 1
ATOM 4546 C C . ARG B 1 301 ? -34.700 -28.090 4.797 1.00 26.46 281 ARG B C 1
ATOM 4547 O O . ARG B 1 301 ? -34.931 -29.282 5.033 1.00 24.27 281 ARG B O 1
ATOM 4555 N N . ASP B 1 302 ? -35.616 -27.265 4.314 1.00 22.00 282 ASP B N 1
ATOM 4556 C CA . ASP B 1 302 ? -36.997 -27.680 4.127 1.00 22.88 282 ASP B CA 1
ATOM 4557 C C . ASP B 1 302 ? -37.137 -28.598 2.908 1.00 26.70 282 ASP B C 1
ATOM 4558 O O . ASP B 1 302 ? -36.706 -28.240 1.814 1.00 25.81 282 ASP B O 1
ATOM 4563 N N . LEU B 1 303 ? -37.749 -29.766 3.093 1.00 21.34 283 LEU B N 1
ATOM 4564 C CA . LEU B 1 303 ? -38.018 -30.667 1.975 1.00 22.69 283 LEU B CA 1
ATOM 4565 C C . LEU B 1 303 ? -38.965 -29.994 0.989 1.00 23.81 283 LEU B C 1
ATOM 4566 O O . LEU B 1 303 ? -38.972 -30.325 -0.195 1.00 26.12 283 LEU B O 1
ATOM 4571 N N . LEU B 1 304 ? -39.771 -29.060 1.489 1.00 23.64 284 LEU B N 1
ATOM 4572 C CA . LEU B 1 304 ? -40.712 -28.309 0.657 1.00 21.42 284 LEU B CA 1
ATOM 4573 C C . LEU B 1 304 ? -40.225 -26.897 0.315 1.00 23.22 284 LEU B C 1
ATOM 4574 O O . LEU B 1 304 ? -41.024 -26.039 -0.072 1.00 24.74 284 LEU B O 1
ATOM 4579 N N . LEU B 1 305 ? -38.926 -26.662 0.456 1.00 23.41 285 LEU B N 1
ATOM 4580 C CA . LEU B 1 305 ? -38.329 -25.420 0.000 1.00 22.17 285 LEU B CA 1
ATOM 4581 C C . LEU B 1 305 ? -38.760 -25.139 -1.448 1.00 24.36 285 LEU B C 1
ATOM 4582 O O . LEU B 1 305 ? -39.196 -24.027 -1.766 1.00 22.47 285 LEU B O 1
ATOM 4587 N N . SER B 1 306 ? -38.665 -26.153 -2.315 1.00 24.24 286 SER B N 1
ATOM 4588 C CA . SER B 1 306 ? -39.001 -25.968 -3.729 1.00 22.91 286 SER B CA 1
ATOM 4589 C C . SER B 1 306 ? -40.482 -25.650 -3.903 1.00 20.72 286 SER B C 1
ATOM 4590 O O . SER B 1 306 ? -40.851 -24.704 -4.616 1.00 23.54 286 SER B O 1
ATOM 4593 N N . ALA B 1 307 ? -41.337 -26.429 -3.247 1.00 21.33 287 ALA B N 1
ATOM 4594 C CA . ALA B 1 307 ? -42.770 -26.143 -3.269 1.00 20.21 287 ALA B CA 1
ATOM 4595 C C . ALA B 1 307 ? -43.021 -24.684 -2.938 1.00 22.79 287 ALA B C 1
ATOM 4596 O O . ALA B 1 307 ? -43.847 -24.021 -3.572 1.00 25.11 287 ALA B O 1
ATOM 4598 N N . THR B 1 308 ? -42.309 -24.184 -1.931 1.00 23.67 288 THR B N 1
ATOM 4599 C CA . THR B 1 308 ? -42.540 -22.830 -1.442 1.00 23.08 288 THR B CA 1
ATOM 4600 C C . THR B 1 308 ? -42.098 -21.763 -2.442 1.00 21.25 288 THR B C 1
ATOM 4601 O O . THR B 1 308 ? -42.870 -20.872 -2.802 1.00 21.07 288 THR B O 1
ATOM 4605 N N . VAL B 1 309 ? -40.850 -21.858 -2.881 1.00 19.91 289 VAL B N 1
ATOM 4606 C CA . VAL B 1 309 ? -40.301 -20.840 -3.756 1.00 21.85 289 VAL B CA 1
ATOM 4607 C C . VAL B 1 309 ? -40.938 -20.892 -5.143 1.00 22.19 289 VAL B C 1
ATOM 4608 O O . VAL B 1 309 ? -41.100 -19.860 -5.793 1.00 24.36 289 VAL B O 1
ATOM 4612 N N . ARG B 1 310 ? -41.328 -22.082 -5.584 1.00 21.96 290 ARG B N 1
ATOM 4613 C CA . ARG B 1 310 ? -42.027 -22.202 -6.864 1.00 19.59 290 ARG B CA 1
ATOM 4614 C C . ARG B 1 310 ? -43.379 -21.531 -6.756 1.00 23.50 290 ARG B C 1
ATOM 4615 O O . ARG B 1 310 ? -43.838 -20.898 -7.704 1.00 22.37 290 ARG B O 1
ATOM 4623 N N . THR B 1 311 ? -44.025 -21.651 -5.596 1.00 21.03 291 THR B N 1
ATOM 4624 C CA . THR B 1 311 ? -45.309 -20.979 -5.410 1.00 18.70 291 THR B CA 1
ATOM 4625 C C . THR B 1 311 ? -45.109 -19.468 -5.348 1.00 17.46 291 THR B C 1
ATOM 4626 O O . THR B 1 311 ? -45.839 -18.705 -5.977 1.00 22.81 291 THR B O 1
ATOM 4630 N N . HIS B 1 312 ? -44.097 -19.039 -4.604 1.00 23.81 292 HIS B N 1
ATOM 4631 C CA . HIS B 1 312 ? -43.807 -17.622 -4.519 1.00 19.73 292 HIS B CA 1
ATOM 4632 C C . HIS B 1 312 ? -43.572 -17.054 -5.918 1.00 20.85 292 HIS B C 1
ATOM 4633 O O . HIS B 1 312 ? -44.131 -16.016 -6.280 1.00 23.26 292 HIS B O 1
ATOM 4640 N N . ILE B 1 313 ? -42.759 -17.743 -6.709 1.00 19.07 293 ILE B N 1
ATOM 4641 C CA . ILE B 1 313 ? -42.444 -17.234 -8.036 1.00 22.54 293 ILE B CA 1
ATOM 4642 C C . ILE B 1 313 ? -43.698 -17.212 -8.894 1.00 24.95 293 ILE B C 1
ATOM 4643 O O . ILE B 1 313 ? -43.975 -16.213 -9.555 1.00 24.18 293 ILE B O 1
ATOM 4648 N N . LYS B 1 314 ? -44.471 -18.298 -8.871 1.00 24.21 294 LYS B N 1
ATOM 4649 C CA . LYS B 1 314 ? -45.684 -18.348 -9.691 1.00 19.95 294 LYS B CA 1
ATOM 4650 C C . LYS B 1 314 ? -46.672 -17.253 -9.290 1.00 23.51 294 LYS B C 1
ATOM 4651 O O . LYS B 1 314 ? -47.321 -16.636 -10.146 1.00 24.46 294 LYS B O 1
ATOM 4657 N N . LEU B 1 315 ? -46.794 -17.004 -7.989 1.00 23.94 295 LEU B N 1
ATOM 4658 C CA . LEU B 1 315 ? -47.628 -15.894 -7.520 1.00 22.11 295 LEU B CA 1
ATOM 4659 C C . LEU B 1 315 ? -47.137 -14.554 -8.080 1.00 25.17 295 LEU B C 1
ATOM 4660 O O . LEU B 1 315 ? -47.925 -13.760 -8.620 1.00 24.00 295 LEU B O 1
ATOM 4665 N N . ARG B 1 316 ? -45.837 -14.294 -7.957 1.00 23.87 296 ARG B N 1
ATOM 4666 C CA . ARG B 1 316 ? -45.291 -13.028 -8.461 1.00 27.25 296 ARG B CA 1
ATOM 4667 C C . ARG B 1 316 ? -45.484 -12.914 -9.963 1.00 25.95 296 ARG B C 1
ATOM 4668 O O . ARG B 1 316 ? -45.823 -11.853 -10.476 1.00 27.36 296 ARG B O 1
ATOM 4676 N N . GLN B 1 317 ? -45.270 -14.018 -10.671 1.00 23.04 297 GLN B N 1
ATOM 4677 C CA . GLN B 1 317 ? -45.470 -14.022 -12.120 1.00 25.00 297 GLN B CA 1
ATOM 4678 C C . GLN B 1 317 ? -46.934 -13.811 -12.488 1.00 28.32 297 GLN B C 1
ATOM 4679 O O . GLN B 1 317 ? -47.256 -13.459 -13.623 1.00 29.63 297 GLN B O 1
ATOM 4685 N N . SER B 1 318 ? -47.818 -14.003 -11.515 1.00 25.74 298 SER B N 1
ATOM 4686 C CA . SER B 1 318 ? -49.245 -13.902 -11.764 1.00 29.12 298 SER B CA 1
ATOM 4687 C C . SER B 1 318 ? -49.783 -12.587 -11.238 1.00 29.04 298 SER B C 1
ATOM 4688 O O . SER B 1 318 ? -50.989 -12.414 -11.087 1.00 31.36 298 SER B O 1
ATOM 4691 N N . GLY B 1 319 ? -48.879 -11.658 -10.957 1.00 28.03 299 GLY B N 1
ATOM 4692 C CA . GLY B 1 319 ? -49.277 -10.319 -10.573 1.00 28.95 299 GLY B CA 1
ATOM 4693 C C . GLY B 1 319 ? -49.774 -10.234 -9.145 1.00 31.30 299 GLY B C 1
ATOM 4694 O O . GLY B 1 319 ? -50.502 -9.308 -8.788 1.00 32.50 299 GLY B O 1
ATOM 4695 N N . VAL B 1 320 ? -49.372 -11.191 -8.316 1.00 26.42 300 VAL B N 1
ATOM 4696 C CA . VAL B 1 320 ? -49.830 -11.218 -6.928 1.00 25.67 300 VAL B CA 1
ATOM 4697 C C . VAL B 1 320 ? -48.757 -10.653 -6.011 1.00 25.96 300 VAL B C 1
ATOM 4698 O O . VAL B 1 320 ? -47.575 -10.875 -6.229 1.00 26.64 300 VAL B O 1
ATOM 4702 N N . VAL B 1 321 ? -49.167 -9.932 -4.978 1.00 23.01 301 VAL B N 1
ATOM 4703 C CA . VAL B 1 321 ? -48.224 -9.491 -3.968 1.00 26.62 301 VAL B CA 1
ATOM 4704 C C . VAL B 1 321 ? -47.837 -10.711 -3.133 1.00 26.19 301 VAL B C 1
ATOM 4705 O O . VAL B 1 321 ? -48.685 -11.328 -2.497 1.00 30.16 301 VAL B O 1
ATOM 4709 N N . ALA B 1 322 ? -46.564 -11.081 -3.169 1.00 24.71 302 ALA B N 1
ATOM 4710 C CA . ALA B 1 322 ? -46.101 -12.248 -2.421 1.00 25.49 302 ALA B CA 1
ATOM 4711 C C . ALA B 1 322 ? -44.738 -11.969 -1.828 1.00 24.67 302 ALA B C 1
ATOM 4712 O O . ALA B 1 322 ? -43.811 -11.611 -2.546 1.00 23.87 302 ALA B O 1
ATOM 4714 N N . ASP B 1 323 ? -44.630 -12.127 -0.512 1.00 21.86 303 ASP B N 1
ATOM 4715 C CA . ASP B 1 323 ? -43.378 -11.906 0.189 1.00 22.53 303 ASP B CA 1
ATOM 4716 C C . ASP B 1 323 ? -42.819 -13.231 0.664 1.00 23.76 303 ASP B C 1
ATOM 4717 O O . ASP B 1 323 ? -43.498 -13.984 1.351 1.00 22.47 303 ASP B O 1
ATOM 4722 N N . LEU B 1 324 ? -41.575 -13.509 0.290 1.00 21.95 304 LEU B N 1
ATOM 4723 C CA . LEU B 1 324 ? -40.918 -14.745 0.670 1.00 19.30 304 LEU B CA 1
ATOM 4724 C C . LEU B 1 324 ? -39.898 -14.540 1.791 1.00 24.11 304 LEU B C 1
ATOM 4725 O O . LEU B 1 324 ? -39.111 -13.586 1.761 1.00 23.23 304 LEU B O 1
ATOM 4730 N N . PHE B 1 325 ? -39.891 -15.467 2.745 1.00 19.80 305 PHE B N 1
ATOM 4731 C CA . PHE B 1 325 ? -38.876 -15.528 3.792 1.00 24.17 305 PHE B CA 1
ATOM 4732 C C . PHE B 1 325 ? -38.296 -16.923 3.855 1.00 22.47 305 PHE B C 1
ATOM 4733 O O . PHE B 1 325 ? -39.021 -17.892 4.025 1.00 26.21 305 PHE B O 1
ATOM 4741 N N . VAL B 1 326 ? -36.981 -17.012 3.699 1.00 20.43 306 VAL B N 1
ATOM 4742 C CA . VAL B 1 326 ? -36.258 -18.277 3.756 1.00 19.20 306 VAL B CA 1
ATOM 4743 C C . VAL B 1 326 ? -35.218 -18.158 4.853 1.00 24.69 306 VAL B C 1
ATOM 4744 O O . VAL B 1 326 ? -34.323 -17.308 4.792 1.00 19.76 306 VAL B O 1
ATOM 4748 N N . TYR B 1 327 ? -35.342 -19.006 5.859 1.00 22.55 307 TYR B N 1
ATOM 4749 C CA . TYR B 1 327 ? -34.437 -18.970 7.000 1.00 22.85 307 TYR B CA 1
ATOM 4750 C C . TYR B 1 327 ? -33.363 -20.033 6.902 1.00 23.27 307 TYR B C 1
ATOM 4751 O O . TYR B 1 327 ? -33.652 -21.205 6.717 1.00 23.45 307 TYR B O 1
ATOM 4760 N N . GLU B 1 328 ? -32.114 -19.596 6.998 1.00 23.50 308 GLU B N 1
ATOM 4761 C CA . GLU B 1 328 ? -30.971 -20.486 7.144 1.00 22.08 308 GLU B CA 1
ATOM 4762 C C . GLU B 1 328 ? -31.205 -21.501 8.264 1.00 24.74 308 GLU B C 1
ATOM 4763 O O . GLU B 1 328 ? -31.499 -21.115 9.395 1.00 23.53 308 GLU B O 1
ATOM 4769 N N . GLY B 1 329 ? -31.059 -22.787 7.952 1.00 24.71 309 GLY B N 1
ATOM 4770 C CA . GLY B 1 329 ? -31.148 -23.843 8.949 1.00 23.08 309 GLY B CA 1
ATOM 4771 C C . GLY B 1 329 ? -32.547 -24.420 9.120 1.00 26.20 309 GLY B C 1
ATOM 4772 O O . GLY B 1 329 ? -32.721 -25.520 9.643 1.00 23.76 309 GLY B O 1
ATOM 4773 N N . ILE B 1 330 ? -33.557 -23.693 8.665 1.00 20.82 310 ILE B N 1
ATOM 4774 C CA . ILE B 1 330 ? -34.928 -24.124 8.922 1.00 24.32 310 ILE B CA 1
ATOM 4775 C C . ILE B 1 330 ? -35.420 -25.230 7.979 1.00 28.21 310 ILE B C 1
ATOM 4776 O O . ILE B 1 330 ? -35.250 -25.152 6.751 1.00 23.41 310 ILE B O 1
ATOM 4781 N N . ALA B 1 331 ? -36.000 -26.272 8.568 1.00 26.13 311 ALA B N 1
ATOM 4782 C CA . ALA B 1 331 ? -36.624 -27.347 7.800 1.00 24.36 311 ALA B CA 1
ATOM 4783 C C . ALA B 1 331 ? -38.130 -27.198 7.900 1.00 24.14 311 ALA B C 1
ATOM 4784 O O . ALA B 1 331 ? -38.622 -26.261 8.522 1.00 24.74 311 ALA B O 1
ATOM 4786 N N . HIS B 1 332 ? -38.851 -28.147 7.309 1.00 26.33 312 HIS B N 1
ATOM 4787 C CA . HIS B 1 332 ? -40.303 -28.108 7.237 1.00 23.60 312 HIS B CA 1
ATOM 4788 C C . HIS B 1 332 ? -40.930 -27.779 8.587 1.00 25.81 312 HIS B C 1
ATOM 4789 O O . HIS B 1 332 ? -40.801 -28.548 9.524 1.00 27.09 312 HIS B O 1
ATOM 4796 N N . GLY B 1 333 ? -41.595 -26.633 8.676 1.00 23.86 313 GLY B N 1
ATOM 4797 C CA . GLY B 1 333 ? -42.318 -26.254 9.875 1.00 24.69 313 GLY B CA 1
ATOM 4798 C C . GLY B 1 333 ? -41.473 -25.749 11.030 1.00 29.39 313 GLY B C 1
ATOM 4799 O O . GLY B 1 333 ? -42.024 -25.436 12.075 1.00 26.02 313 GLY B O 1
ATOM 4800 N N . ASP B 1 334 ? -40.152 -25.659 10.853 1.00 23.71 314 ASP B N 1
ATOM 4801 C CA . ASP B 1 334 ? -39.268 -25.302 11.959 1.00 27.07 314 ASP B CA 1
ATOM 4802 C C . ASP B 1 334 ? -39.421 -23.847 12.388 1.00 31.25 314 ASP B C 1
ATOM 4803 O O . ASP B 1 334 ? -38.873 -23.438 13.410 1.00 35.08 314 ASP B O 1
ATOM 4808 N N . TYR B 1 335 ? -40.149 -23.065 11.599 1.00 29.69 315 TYR B N 1
ATOM 4809 C CA . TYR B 1 335 ? -40.337 -21.646 11.898 1.00 28.21 315 TYR B CA 1
ATOM 4810 C C . TYR B 1 335 ? -41.366 -21.449 13.005 1.00 30.44 315 TYR B C 1
ATOM 4811 O O . TYR B 1 335 ? -41.531 -20.342 13.500 1.00 30.73 315 TYR B O 1
ATOM 4820 N N . ALA B 1 336 ? -42.067 -22.519 13.374 1.00 30.03 316 ALA B N 1
ATOM 4821 C CA . ALA B 1 336 ? -43.130 -22.439 14.377 1.00 28.76 316 ALA B CA 1
ATOM 4822 C C . ALA B 1 336 ? -43.018 -23.553 15.398 1.00 32.73 316 ALA B C 1
ATOM 4823 O O . ALA B 1 336 ? -44.025 -24.109 15.838 1.00 42.87 316 ALA B O 1
ATOM 4825 N N . VAL B 1 337 ? -41.790 -23.878 15.773 1.00 33.00 317 VAL B N 1
ATOM 4826 C CA . VAL B 1 337 ? -41.547 -24.993 16.674 1.00 32.43 317 VAL B CA 1
ATOM 4827 C C . VAL B 1 337 ? -40.958 -24.508 18.009 1.00 39.79 317 VAL B C 1
ATOM 4828 O O . VAL B 1 337 ? -41.181 -25.113 19.052 1.00 35.70 317 VAL B O 1
ATOM 4832 N N . ASP B 1 338 ? -40.234 -23.395 17.976 1.00 34.73 318 ASP B N 1
ATOM 4833 C CA . ASP B 1 338 ? -39.679 -22.814 19.198 1.00 35.31 318 ASP B CA 1
ATOM 4834 C C . ASP B 1 338 ? -39.882 -21.309 19.185 1.00 30.14 318 ASP B C 1
ATOM 4835 O O . ASP B 1 338 ? -39.225 -20.596 18.424 1.00 31.77 318 ASP B O 1
ATOM 4840 N N . LEU B 1 339 ? -40.793 -20.837 20.030 1.00 27.02 319 LEU B N 1
ATOM 4841 C CA . LEU B 1 339 ? -41.174 -19.435 20.073 1.00 29.75 319 LEU B CA 1
ATOM 4842 C C . LEU B 1 339 ? -40.017 -18.521 20.480 1.00 28.63 319 LEU B C 1
ATOM 4843 O O . LEU B 1 339 ? -40.117 -17.299 20.346 1.00 32.25 319 LEU B O 1
ATOM 4848 N N . THR B 1 340 ? -38.930 -19.085 20.997 1.00 28.22 320 THR B N 1
ATOM 4849 C CA . THR B 1 340 ? -37.805 -18.228 21.396 1.00 31.96 320 THR B CA 1
ATOM 4850 C C . THR B 1 340 ? -36.793 -18.030 20.262 1.00 28.89 320 THR B C 1
ATOM 4851 O O . THR B 1 340 ? -35.875 -17.226 20.381 1.00 28.66 320 THR B O 1
ATOM 4855 N N . ALA B 1 341 ? -36.933 -18.771 19.171 1.00 27.45 321 ALA B N 1
ATOM 4856 C CA . ALA B 1 341 ? -35.983 -18.607 18.073 1.00 28.96 321 ALA B CA 1
ATOM 4857 C C . ALA B 1 341 ? -36.135 -17.213 17.472 1.00 26.10 321 ALA B C 1
ATOM 4858 O O . ALA B 1 341 ? -37.246 -16.781 17.171 1.00 25.83 321 ALA B O 1
ATOM 4860 N N . PRO B 1 342 ? -35.022 -16.490 17.322 1.00 26.59 322 PRO B N 1
ATOM 4861 C CA . PRO B 1 342 ? -35.132 -15.203 16.638 1.00 25.87 322 PRO B CA 1
ATOM 4862 C C . PRO B 1 342 ? -35.764 -15.354 15.253 1.00 25.36 322 PRO B C 1
ATOM 4863 O O . PRO B 1 342 ? -36.440 -14.434 14.801 1.00 28.75 322 PRO B O 1
ATOM 4867 N N . GLU B 1 343 ? -35.542 -16.482 14.587 1.00 23.77 323 GLU B N 1
ATOM 4868 C CA . GLU B 1 343 ? -36.159 -16.712 13.278 1.00 28.75 323 GLU B CA 1
ATOM 4869 C C . GLU B 1 343 ? -37.678 -16.634 13.395 1.00 27.41 323 GLU B C 1
ATOM 4870 O O . GLU B 1 343 ? -38.351 -15.958 12.620 1.00 25.24 323 GLU B O 1
ATOM 4876 N N . THR B 1 344 ? -38.206 -17.332 14.385 1.00 26.08 324 THR B N 1
ATOM 4877 C CA . THR B 1 344 ? -39.642 -17.357 14.648 1.00 22.03 324 THR B CA 1
ATOM 4878 C C . THR B 1 344 ? -40.182 -16.004 15.059 1.00 25.35 324 THR B C 1
ATOM 4879 O O . THR B 1 344 ? -41.219 -15.561 14.562 1.00 26.54 324 THR B O 1
ATOM 4883 N N . GLN B 1 345 ? -39.482 -15.329 15.966 1.00 25.68 325 GLN B N 1
ATOM 4884 C CA A GLN B 1 345 ? -39.932 -14.025 16.427 0.54 25.85 325 GLN B CA 1
ATOM 4885 C CA B GLN B 1 345 ? -39.921 -14.021 16.435 0.46 25.87 325 GLN B CA 1
ATOM 4886 C C . GLN B 1 345 ? -39.978 -13.053 15.267 1.00 23.62 325 GLN B C 1
ATOM 4887 O O . GLN B 1 345 ? -40.906 -12.263 15.137 1.00 27.91 325 GLN B O 1
ATOM 4898 N N . HIS B 1 346 ? -38.966 -13.119 14.416 1.00 26.49 326 HIS B N 1
ATOM 4899 C CA . HIS B 1 346 ? -38.919 -12.239 13.264 1.00 24.26 326 HIS B CA 1
ATOM 4900 C C . HIS B 1 346 ? -40.025 -12.597 12.278 1.00 22.64 326 HIS B C 1
ATOM 4901 O O . HIS B 1 346 ? -40.759 -11.730 11.796 1.00 24.41 326 HIS B O 1
ATOM 4908 N N . ALA B 1 347 ? -40.143 -13.881 11.975 1.00 23.46 327 ALA B N 1
ATOM 4909 C CA . ALA B 1 347 ? -41.084 -14.311 10.946 1.00 23.84 327 ALA B CA 1
ATOM 4910 C C . ALA B 1 347 ? -42.491 -13.809 11.290 1.00 29.33 327 ALA B C 1
ATOM 4911 O O . ALA B 1 347 ? -43.223 -13.276 10.449 1.00 24.14 327 ALA B O 1
ATOM 4913 N N . PHE B 1 348 ? -42.878 -13.969 12.545 1.00 24.49 328 PHE B N 1
ATOM 4914 C CA . PHE B 1 348 ? -44.239 -13.611 12.905 1.00 22.75 328 PHE B CA 1
ATOM 4915 C C . PHE B 1 348 ? -44.418 -12.126 13.160 1.00 26.72 328 PHE B C 1
ATOM 4916 O O . PHE B 1 348 ? -45.507 -11.601 12.991 1.00 26.90 328 PHE B O 1
ATOM 4924 N N . ALA B 1 349 ? -43.337 -11.430 13.497 1.00 28.06 329 ALA B N 1
ATOM 4925 C CA . ALA B 1 349 ? -43.405 -9.979 13.494 1.00 24.24 329 ALA B CA 1
ATOM 4926 C C . ALA B 1 349 ? -43.619 -9.481 12.053 1.00 24.81 329 ALA B C 1
ATOM 4927 O O . ALA B 1 349 ? -44.428 -8.584 11.815 1.00 29.42 329 ALA B O 1
ATOM 4929 N N . GLU B 1 350 ? -42.935 -10.092 11.086 1.00 26.64 330 GLU B N 1
ATOM 4930 C CA . GLU B 1 350 ? -43.217 -9.800 9.679 1.00 25.81 330 GLU B CA 1
ATOM 4931 C C . GLU B 1 350 ? -44.674 -10.149 9.301 1.00 24.53 330 GLU B C 1
ATOM 4932 O O . GLU B 1 350 ? -45.348 -9.377 8.619 1.00 24.98 330 GLU B O 1
ATOM 4938 N N . LEU B 1 351 ? -45.162 -11.305 9.736 1.00 23.08 331 LEU B N 1
ATOM 4939 C CA . LEU B 1 351 ? -46.559 -11.649 9.450 1.00 27.95 331 LEU B CA 1
ATOM 4940 C C . LEU B 1 351 ? -47.476 -10.575 10.031 1.00 27.75 331 LEU B C 1
ATOM 4941 O O . LEU B 1 351 ? -48.387 -10.080 9.355 1.00 29.40 331 LEU B O 1
ATOM 4946 N N . ASN B 1 352 ? -47.229 -10.197 11.284 1.00 27.31 332 ASN B N 1
ATOM 4947 C CA . ASN B 1 352 ? -48.001 -9.119 11.898 1.00 25.50 332 ASN B CA 1
ATOM 4948 C C . ASN B 1 352 ? -48.023 -7.866 11.030 1.00 30.17 332 ASN B C 1
ATOM 4949 O O . ASN B 1 352 ? -49.086 -7.326 10.736 1.00 27.31 332 ASN B O 1
ATOM 4954 N N . ALA B 1 353 ? -46.846 -7.400 10.621 1.00 28.30 333 ALA B N 1
ATOM 4955 C CA . ALA B 1 353 ? -46.768 -6.226 9.763 1.00 29.80 333 ALA B CA 1
ATOM 4956 C C . ALA B 1 353 ? -47.516 -6.468 8.456 1.00 27.93 333 ALA B C 1
ATOM 4957 O O . ALA B 1 353 ? -48.139 -5.572 7.898 1.00 29.94 333 ALA B O 1
ATOM 4959 N N . PHE B 1 354 ? -47.450 -7.699 7.980 1.00 27.65 334 PHE B N 1
ATOM 4960 C CA . PHE B 1 354 ? -48.066 -8.069 6.713 1.00 27.35 334 PHE B CA 1
ATOM 4961 C C . PHE B 1 354 ? -49.578 -7.987 6.813 1.00 27.73 334 PHE B C 1
ATOM 4962 O O . PHE B 1 354 ? -50.244 -7.474 5.908 1.00 29.72 334 PHE B O 1
ATOM 4970 N N . LEU B 1 355 ? -50.119 -8.491 7.919 1.00 27.92 335 LEU B N 1
ATOM 4971 C CA . LEU B 1 355 ? -51.567 -8.435 8.163 1.00 27.94 335 LEU B CA 1
ATOM 4972 C C . LEU B 1 355 ? -52.029 -6.994 8.361 1.00 32.80 335 LEU B C 1
ATOM 4973 O O . LEU B 1 355 ? -53.080 -6.596 7.863 1.00 34.31 335 LEU B O 1
ATOM 4978 N N . LEU B 1 356 ? -51.239 -6.210 9.088 1.00 29.36 336 LEU B N 1
ATOM 4979 C CA . LEU B 1 356 ? -51.563 -4.802 9.282 1.00 31.51 336 LEU B CA 1
ATOM 4980 C C . LEU B 1 356 ? -51.642 -4.071 7.952 1.00 31.07 336 LEU B C 1
ATOM 4981 O O . LEU B 1 356 ? -52.504 -3.222 7.754 1.00 31.99 336 LEU B O 1
ATOM 4986 N N . GLN B 1 357 ? -50.741 -4.392 7.035 1.00 32.62 337 GLN B N 1
ATOM 4987 C CA . GLN B 1 357 ? -50.774 -3.739 5.732 1.00 31.45 337 GLN B CA 1
ATOM 4988 C C . GLN B 1 357 ? -51.951 -4.167 4.862 1.00 35.50 337 GLN B C 1
ATOM 4989 O O . GLN B 1 357 ? -52.558 -3.334 4.190 1.00 37.80 337 GLN B O 1
ATOM 4995 N N . HIS B 1 358 ? -52.276 -5.458 4.865 1.00 25.64 338 HIS B N 1
ATOM 4996 C CA . HIS B 1 358 ? -53.199 -5.976 3.866 1.00 29.65 338 HIS B CA 1
ATOM 4997 C C . HIS B 1 358 ? -54.651 -6.171 4.323 1.00 32.26 338 HIS B C 1
ATOM 4998 O O . HIS B 1 358 ? -55.558 -6.092 3.509 1.00 35.94 338 HIS B O 1
ATOM 5005 N N . LEU B 1 359 ? -54.880 -6.431 5.606 1.00 30.43 339 LEU B N 1
ATOM 5006 C CA . LEU B 1 359 ? -56.254 -6.611 6.069 1.00 33.71 339 LEU B CA 1
ATOM 5007 C C . LEU B 1 359 ? -56.896 -5.249 6.279 1.00 35.28 339 LEU B C 1
ATOM 5008 O O . LEU B 1 359 ? -56.257 -4.330 6.784 1.00 36.63 339 LEU B O 1
ATOM 5013 N N . ARG B 1 360 ? -58.156 -5.113 5.885 1.00 37.98 340 ARG B N 1
ATOM 5014 C CA . ARG B 1 360 ? -58.875 -3.878 6.166 1.00 42.04 340 ARG B CA 1
ATOM 5015 C C . ARG B 1 360 ? -60.379 -4.108 6.255 1.00 43.89 340 ARG B C 1
ATOM 5016 O O . ARG B 1 360 ? -60.930 -5.014 5.619 1.00 42.46 340 ARG B O 1
#

Radius of gyration: 24.78 Å; Cα contacts (8 Å, |Δi|>4): 1568; chains: 2; bounding box: 74×66×60 Å